Protein AF-A0A354I3L3-F1 (afdb_monomer)

Solvent-accessible surface area (backbone atoms only — not comparable to full-atom values): 30638 Å² total; per-residue (Å²): 134,61,99,83,63,46,73,70,53,54,35,49,51,41,40,74,76,56,29,43,48,47,70,43,82,91,77,72,40,79,49,75,43,53,74,56,66,12,47,90,41,51,60,70,45,79,53,71,78,73,52,75,68,50,50,46,32,54,49,50,28,40,54,34,39,33,48,87,42,40,50,78,68,52,46,52,56,52,48,52,53,52,51,32,30,49,70,59,78,49,51,59,86,79,41,46,68,61,51,50,52,49,30,56,49,8,43,50,44,40,35,46,52,49,54,53,48,50,51,45,50,53,51,44,64,58,24,40,36,63,48,98,84,73,45,79,72,43,62,30,76,59,26,46,51,51,42,13,65,72,68,76,46,51,60,67,59,56,68,69,46,53,63,69,55,49,52,52,53,44,52,56,48,48,56,52,50,44,61,51,50,64,68,35,73,65,45,48,50,52,38,52,43,26,35,52,63,16,38,96,44,93,86,49,54,72,68,48,36,35,24,44,68,54,38,52,50,44,28,51,53,25,44,47,48,30,40,54,58,31,50,65,35,40,45,101,84,70,46,78,50,88,61,89,58,69,43,62,74,31,47,81,72,58,40,68,71,37,82,41,62,71,37,51,42,90,75,46,98,65,57,48,72,38,81,54,48,54,53,39,75,48,72,59,97,85,43,81,45,75,26,46,47,50,59,46,76,54,99,92,42,77,45,76,60,85,71,90,73,95,66,92,83,90,85,88,90,79,87,69,50,64,66,54,50,51,55,52,53,51,52,45,51,53,51,33,53,53,51,42,53,52,49,50,34,36,66,29,64,83,37,83,95,62,74,89,75,52,70,74,55,50,77,74,47,53,72,70,56,50,50,55,53,52,48,42,42,60,55,23,68,46,38,71,33,67,63,59,52,53,49,54,48,44,58,45,54,25,55,73,32,74,39,72,44,98,87,74,48,78,43,38,46,60,75,40,33,35,41,56,67,93,82,55,75,83,65,72,72,42,68,42,50,30,31,32,84,88,32,88,89,30,37,91,43,75,42,41,43,65,51,40,37,73,75,42,46,68,58,51,50,49,51,51,52,46,34,52,49,49,36,50,50,52,51,51,61,62,15,45,61,52,96,40,20,47,64,84,34,80,55,50,54,52,46,53,52,50,52,52,54,51,51,54,52,51,51,54,53,50,53,54,51,48,53,53,50,49,54,49,49,51,51,52,49,51,50,50,52,50,50,51,53,49,50,52,52,50,52,51,50,52,56,64,72,78,99

Secondary structure (DSSP, 8-state):
--TT--HHHHHHHHHHTTEEEEEETTTTEEEEEESS-SGGG---B---PPPHHHHHHHHHHHHHTTGGGS-HHHHHHHHHHHHHHHTTSS-HHHHHHHHHHHHHHHHHHHHHHHHHHHHHHHHHHHHEEE-TTS-EEEE-HHHHHHHHHHHT--HHHHHTS-HHHHHHHHHHHHHHHHHHHTTSHHHHHHHHHHHHH----TTS-HHHHS-HHHHHHHHHHHHHHHHHHHHTTB-TTS-B-S--S-THHHHTTT---B-SS-B-GGGSTT---BPPP--EEEEETTEEEEESSSEEEETTEEEE--S--SS---------HHHHHHHHHHHHHHHHHHHHHHHHHHTPPP-TT-PPPPHHHHHTS-HHHHHHHHHHHHHTTTTT-HHHHHHHHHHHHHHT-EEE-TTS-EEEGGGGTEE--SS-GGG-S--EETT-TT-TTTTTS--HHHHHHHH-HHHHHHHHHHHHHHHHHHHHHHTS--SSS-TT-SS-HHHHHHHHHHHHHHHHHHHHHHHHHHHHHHHHHHHHHHHHHHHHHHHHHHHHH--

Foldseek 3Di:
DDPPQDPVNVCVVLVLVQWHWDADPVVLDIDIAHPFAAQVRFDWDFDFDQDPLLVVLVVLLCLLLLVVLDDPVLNSVVVSVLVCLLLVVDACVVCLVVSLVSSLNNLLSQLLVVLLVVLLVVLCVQFFDADPVRDTDATDPRNLVLLCVVVVHDSVVLVPDDRVVSVVSSNVVSVVVSVVVCPDPVVVVSSVCQAAQADPDPPRDPNSRHGVVVSSVSNSVSRNSSSVSSVQLQDVVSHGPDGPPARVVVVVSLDHIDPQDFDQLVNDPSSDTHDHGHWDWDQDPNDIDTGSAQWDDDPNDIGGHDDDDPDDDDDDDDDDLPVVVVVVVVVLVVLLVVLQVLLQLQQDDDLPPQDDDDPVRVVVDDPVVNVVSVCSCVSNVCHNPPLSVVLLCLSQDLQQDWDQDPVRDIDHVVQQQWAADPPDCSSSRRIDQACDCPGPRRVPGDRSNSVCSVVPVVRVCRRVCRSVVSSVVVQQVQQDDDPQHHHPDNDSVNVVVVVVVVVVVVVVVVVVVVVVVVVVVVVVVVVVVVVVVVVVVVVVVVVVVVD

Structure (mmCIF, N/CA/C/O backbone):
data_AF-A0A354I3L3-F1
#
_entry.id   AF-A0A354I3L3-F1
#
loop_
_atom_site.group_PDB
_atom_site.id
_atom_site.type_symbol
_atom_site.label_atom_id
_atom_site.label_alt_id
_atom_site.label_comp_id
_atom_site.label_asym_id
_atom_site.label_entity_id
_atom_site.label_seq_id
_atom_site.pdbx_PDB_ins_code
_atom_site.Cartn_x
_atom_site.Cartn_y
_atom_site.Cartn_z
_atom_site.occupancy
_atom_site.B_iso_or_equiv
_atom_site.auth_seq_id
_atom_site.auth_comp_id
_atom_site.auth_asym_id
_atom_site.auth_atom_id
_atom_site.pdbx_PDB_model_num
ATOM 1 N N . MET A 1 1 ? -28.249 16.591 -1.402 1.00 57.28 1 MET A N 1
ATOM 2 C CA . MET A 1 1 ? -28.692 15.757 -2.544 1.00 57.28 1 MET A CA 1
ATOM 3 C C . MET A 1 1 ? -29.725 16.555 -3.326 1.00 57.28 1 MET A C 1
ATOM 5 O O . MET A 1 1 ? -30.466 17.305 -2.703 1.00 57.28 1 MET A O 1
ATOM 9 N N . ASN A 1 2 ? -29.734 16.467 -4.652 1.00 52.22 2 ASN A N 1
ATOM 10 C CA . ASN A 1 2 ? -30.737 17.085 -5.530 1.00 52.22 2 ASN A CA 1
ATOM 11 C C . ASN A 1 2 ? -31.482 15.994 -6.327 1.00 52.22 2 ASN A C 1
ATOM 13 O O . ASN A 1 2 ? -31.189 14.810 -6.166 1.00 52.22 2 ASN A O 1
ATOM 17 N N . ALA A 1 3 ? -32.423 16.387 -7.190 1.00 54.03 3 ALA A N 1
ATOM 18 C CA . ALA A 1 3 ? -33.241 15.457 -7.979 1.00 54.03 3 ALA A CA 1
ATOM 19 C C . ALA A 1 3 ? -32.435 14.513 -8.900 1.00 54.03 3 ALA A C 1
ATOM 21 O O . ALA A 1 3 ? -32.946 13.466 -9.284 1.00 54.03 3 ALA A O 1
ATOM 22 N N . ASP A 1 4 ? -31.177 14.845 -9.208 1.00 56.56 4 ASP A N 1
ATOM 23 C CA . ASP A 1 4 ? -30.304 14.063 -10.093 1.00 56.56 4 ASP A CA 1
ATOM 24 C C . ASP A 1 4 ? -29.333 13.137 -9.340 1.00 56.56 4 ASP A C 1
ATOM 26 O O . ASP A 1 4 ? -28.497 12.476 -9.961 1.00 56.56 4 ASP A O 1
ATOM 30 N N . THR A 1 5 ? -29.390 13.100 -8.003 1.00 66.38 5 THR A N 1
ATOM 31 C CA . THR A 1 5 ? -28.438 12.314 -7.207 1.00 66.38 5 THR A CA 1
ATOM 32 C C . THR A 1 5 ? -28.689 10.818 -7.390 1.00 66.38 5 THR A C 1
ATOM 34 O O . THR A 1 5 ? -29.760 10.311 -7.061 1.00 66.38 5 THR A O 1
ATOM 37 N N . LYS A 1 6 ? -27.689 10.091 -7.895 1.00 82.75 6 LYS A N 1
ATOM 38 C CA . LYS A 1 6 ? -27.777 8.641 -8.102 1.00 82.75 6 LYS A CA 1
ATOM 39 C C . LYS A 1 6 ? -27.484 7.887 -6.808 1.00 82.75 6 LYS A C 1
ATOM 41 O O . LYS A 1 6 ? -26.756 8.364 -5.939 1.00 82.75 6 LYS A O 1
ATOM 46 N N . ILE A 1 7 ? -27.948 6.639 -6.731 1.00 87.62 7 ILE A N 1
ATOM 47 C CA . ILE A 1 7 ? -27.599 5.689 -5.656 1.00 87.62 7 ILE A CA 1
ATOM 48 C C . ILE A 1 7 ? -26.074 5.599 -5.468 1.00 87.62 7 ILE A C 1
ATOM 50 O O . ILE A 1 7 ? -25.578 5.631 -4.343 1.00 87.62 7 ILE A O 1
ATOM 54 N N . SER A 1 8 ? -25.319 5.552 -6.572 1.00 84.69 8 SER A N 1
ATOM 55 C CA . SER A 1 8 ? -23.850 5.525 -6.554 1.00 84.69 8 SER A CA 1
ATOM 56 C C . SER A 1 8 ? -23.232 6.763 -5.910 1.00 84.69 8 SER A C 1
ATOM 58 O O . SER A 1 8 ? -22.175 6.668 -5.285 1.00 84.69 8 SER A O 1
ATOM 60 N N . ASP A 1 9 ? -23.877 7.918 -6.060 1.00 80.94 9 ASP A N 1
ATOM 61 C CA . ASP A 1 9 ? -23.383 9.178 -5.518 1.00 80.94 9 ASP A CA 1
ATOM 62 C C . ASP A 1 9 ? -23.542 9.175 -3.996 1.00 80.94 9 ASP A C 1
ATOM 64 O O . ASP A 1 9 ? -22.589 9.490 -3.291 1.00 80.94 9 ASP A O 1
ATOM 68 N N . PHE A 1 10 ? -24.689 8.705 -3.487 1.00 85.06 10 PHE A N 1
ATOM 69 C CA . PHE A 1 10 ? -24.921 8.546 -2.047 1.00 85.06 10 PHE A CA 1
ATOM 70 C C . PHE A 1 10 ? -23.924 7.582 -1.395 1.00 85.06 10 PHE A C 1
ATOM 72 O O . PHE A 1 10 ? -23.289 7.930 -0.401 1.00 85.06 10 PHE A O 1
ATOM 79 N N . VAL A 1 11 ? -23.724 6.401 -1.994 1.00 90.06 11 VAL A N 1
ATOM 80 C CA . VAL A 1 11 ? -22.735 5.421 -1.515 1.00 90.06 11 VAL A CA 1
ATOM 81 C C . VAL A 1 11 ? -21.337 6.044 -1.462 1.00 90.06 11 VAL A C 1
ATOM 83 O O . VAL A 1 11 ? -20.635 5.906 -0.462 1.00 90.06 11 VAL A O 1
ATOM 86 N N . THR A 1 12 ? -20.951 6.784 -2.506 1.00 82.56 12 THR A N 1
ATOM 87 C CA . THR A 1 12 ? -19.651 7.466 -2.557 1.00 82.56 12 THR A CA 1
ATOM 88 C C . THR A 1 12 ? -19.533 8.543 -1.474 1.00 82.56 12 THR A C 1
ATOM 90 O O . THR A 1 12 ? -18.475 8.684 -0.865 1.00 82.56 12 THR A O 1
ATOM 93 N N . THR A 1 13 ? -20.602 9.296 -1.197 1.00 81.50 13 THR A N 1
ATOM 94 C CA . THR A 1 13 ? -20.624 10.290 -0.115 1.00 81.50 13 THR A CA 1
ATOM 95 C C . THR A 1 13 ? -20.416 9.637 1.249 1.00 81.50 13 THR A C 1
ATOM 97 O O . THR A 1 13 ? -19.553 10.095 1.996 1.00 81.50 13 THR A O 1
ATOM 100 N N . CYS A 1 14 ? -21.118 8.541 1.559 1.00 85.38 14 CYS A N 1
ATOM 101 C CA . CYS A 1 14 ? -20.904 7.792 2.802 1.00 85.38 14 CYS A CA 1
ATOM 102 C C . CYS A 1 14 ? -19.445 7.318 2.938 1.00 85.38 14 CYS A C 1
ATOM 104 O O . CYS A 1 14 ? -18.829 7.492 3.988 1.00 85.38 14 CYS A O 1
ATOM 106 N N . GLN A 1 15 ? -18.860 6.800 1.854 1.00 86.19 15 GLN A N 1
ATOM 107 C CA . GLN A 1 15 ? -17.456 6.374 1.826 1.00 86.19 15 GLN A CA 1
ATOM 108 C C . GLN A 1 15 ? -16.473 7.525 2.061 1.00 86.19 15 GLN A C 1
ATOM 110 O O . GLN A 1 15 ? -15.477 7.366 2.766 1.00 86.19 15 GLN A O 1
ATOM 115 N N . ASN A 1 16 ? -16.753 8.708 1.513 1.00 76.81 16 ASN A N 1
ATOM 116 C CA . ASN A 1 16 ? -15.892 9.877 1.681 1.00 76.81 16 ASN A CA 1
ATOM 117 C C . ASN A 1 16 ? -15.852 10.403 3.122 1.00 76.81 16 ASN A C 1
ATOM 119 O O . ASN A 1 16 ? -14.840 10.989 3.503 1.00 76.81 16 ASN A O 1
ATOM 123 N N . VAL A 1 17 ? -16.908 10.182 3.912 1.00 73.38 17 VAL A N 1
ATOM 124 C CA . VAL A 1 17 ? -16.967 10.574 5.332 1.00 73.38 17 VAL A CA 1
ATOM 125 C C . VAL A 1 17 ? -16.495 9.467 6.286 1.00 73.38 17 VAL A C 1
ATOM 127 O O . VAL A 1 17 ? -16.643 9.598 7.497 1.00 73.38 17 VAL A O 1
ATOM 130 N N . GLY A 1 18 ? -15.895 8.391 5.760 1.00 78.50 18 GLY A N 1
ATOM 131 C CA . GLY A 1 18 ? -15.277 7.325 6.558 1.00 78.50 18 GLY A CA 1
ATOM 132 C C . GLY A 1 18 ? -16.201 6.160 6.926 1.00 78.50 18 GLY A C 1
ATOM 133 O O . GLY A 1 18 ? -15.831 5.340 7.765 1.00 78.50 18 GLY A O 1
ATOM 134 N N . LEU A 1 19 ? -17.382 6.065 6.306 1.00 89.50 19 LEU A N 1
ATOM 135 C CA . LEU A 1 19 ? -18.272 4.912 6.451 1.00 89.50 19 LEU A CA 1
ATOM 136 C C . LEU A 1 19 ? -17.979 3.864 5.375 1.00 89.50 19 LEU A C 1
ATOM 138 O O . LEU A 1 19 ? -17.629 4.180 4.242 1.00 89.50 19 LEU A O 1
ATOM 142 N N . THR A 1 20 ? -18.205 2.599 5.689 1.00 94.00 20 THR A N 1
ATOM 143 C CA . THR A 1 20 ? -18.327 1.548 4.683 1.00 94.00 20 THR A CA 1
ATOM 144 C C . THR A 1 20 ? -19.763 1.556 4.183 1.00 94.00 20 THR A C 1
ATOM 146 O O . THR A 1 20 ? -20.689 1.369 4.966 1.00 94.00 20 THR A O 1
ATOM 149 N N . ALA A 1 21 ? -19.967 1.791 2.888 1.00 95.06 21 ALA A N 1
ATOM 150 C CA . ALA A 1 21 ? -21.297 1.808 2.289 1.00 95.06 21 ALA A CA 1
ATOM 151 C C . ALA A 1 21 ? -21.339 1.020 0.980 1.00 95.06 21 ALA A C 1
ATOM 153 O O . ALA A 1 21 ? -20.399 1.075 0.182 1.00 95.06 21 ALA A O 1
ATOM 154 N N . SER A 1 22 ? -22.447 0.321 0.745 1.00 96.12 22 SER A N 1
ATOM 155 C CA . SER A 1 22 ? -22.754 -0.369 -0.510 1.00 96.12 22 SER A CA 1
ATOM 156 C C . SER A 1 22 ? -24.265 -0.415 -0.756 1.00 96.12 22 SER A C 1
ATOM 158 O O . SER A 1 22 ? -25.054 -0.174 0.159 1.00 96.12 22 SER A O 1
ATOM 160 N N . PHE A 1 23 ? -24.666 -0.701 -1.996 1.00 95.56 23 PHE A N 1
ATOM 161 C CA . PHE A 1 23 ? -26.064 -0.910 -2.370 1.00 95.56 23 PHE A CA 1
ATOM 162 C C . PHE A 1 23 ? -26.213 -2.249 -3.095 1.00 95.56 23 PHE A C 1
ATOM 164 O O . PHE A 1 23 ? -25.575 -2.469 -4.126 1.00 95.56 23 PHE A O 1
ATOM 171 N N . ASP A 1 24 ? -27.059 -3.130 -2.566 1.00 94.94 24 ASP A N 1
ATOM 172 C CA . ASP A 1 24 ? -27.424 -4.395 -3.200 1.00 94.94 24 ASP A CA 1
ATOM 173 C C . ASP A 1 24 ? -28.635 -4.170 -4.110 1.00 94.94 24 ASP A C 1
ATOM 175 O O . ASP A 1 24 ? -29.748 -3.927 -3.644 1.00 94.94 24 ASP A O 1
ATOM 179 N N . ALA A 1 25 ? -28.423 -4.260 -5.423 1.00 92.50 25 ALA A N 1
ATOM 180 C CA . ALA A 1 25 ? -29.477 -4.067 -6.415 1.00 92.50 25 ALA A CA 1
ATOM 181 C C . ALA A 1 25 ? -30.500 -5.218 -6.468 1.00 92.50 25 ALA A C 1
ATOM 183 O O . ALA A 1 25 ? -31.615 -5.010 -6.940 1.00 92.50 25 ALA A O 1
ATOM 184 N N . SER A 1 26 ? -30.155 -6.416 -5.992 1.00 94.56 26 SER A N 1
ATOM 185 C CA . SER A 1 26 ? -31.088 -7.550 -5.935 1.00 94.56 26 SER A CA 1
ATOM 186 C C . SER A 1 26 ? -32.044 -7.406 -4.755 1.00 94.56 26 SER A C 1
ATOM 188 O O . SER A 1 26 ? -33.233 -7.676 -4.889 1.00 94.56 26 SER A O 1
ATOM 190 N N . GLN A 1 27 ? -31.523 -6.950 -3.613 1.00 90.12 27 GLN A N 1
ATOM 191 C CA . GLN A 1 27 ? -32.299 -6.733 -2.388 1.00 90.12 27 GLN A CA 1
ATOM 192 C C . GLN A 1 27 ? -32.872 -5.312 -2.276 1.00 90.12 27 GLN A C 1
ATOM 194 O O . GLN A 1 27 ? -33.688 -5.061 -1.396 1.00 90.12 27 GLN A O 1
ATOM 199 N N . GLN A 1 28 ? -32.456 -4.386 -3.151 1.00 90.88 28 GLN A N 1
ATOM 200 C CA . GLN A 1 28 ? -32.804 -2.958 -3.112 1.00 90.88 28 GLN A CA 1
ATOM 201 C C . GLN A 1 28 ? -32.469 -2.311 -1.756 1.00 90.88 28 GLN A C 1
ATOM 203 O O . GLN A 1 28 ? -33.258 -1.544 -1.205 1.00 90.88 28 GLN A O 1
ATOM 208 N N . ARG A 1 29 ? -31.294 -2.638 -1.195 1.00 91.81 29 ARG A N 1
ATOM 209 C CA . ARG A 1 29 ? -30.892 -2.226 0.160 1.00 91.81 29 ARG A CA 1
ATOM 210 C C . ARG A 1 29 ? -29.530 -1.559 0.213 1.00 91.81 29 ARG A C 1
ATOM 212 O O . ARG A 1 29 ? -28.575 -2.017 -0.411 1.00 91.81 29 ARG A O 1
ATOM 219 N N . PHE A 1 30 ? -29.440 -0.514 1.033 1.00 94.12 30 PHE A N 1
ATOM 220 C CA . PHE A 1 30 ? -28.169 0.057 1.463 1.00 94.12 30 PHE A CA 1
ATOM 221 C C . PHE A 1 30 ? -27.620 -0.715 2.664 1.00 94.12 30 PHE A C 1
ATOM 223 O O . PHE A 1 30 ? -28.345 -0.971 3.623 1.00 94.12 30 PHE A O 1
ATOM 230 N N . PHE A 1 31 ? -26.325 -1.016 2.635 1.00 95.06 31 PHE A N 1
ATOM 231 C CA . PHE A 1 31 ? -25.575 -1.520 3.783 1.00 95.06 31 PHE A CA 1
ATOM 232 C C . PHE A 1 31 ? -24.547 -0.469 4.164 1.00 95.06 31 PHE A C 1
ATOM 234 O O . PHE A 1 31 ? -23.660 -0.173 3.362 1.00 95.06 31 PHE A O 1
ATOM 241 N N . ILE A 1 32 ? -24.705 0.119 5.350 1.00 94.75 32 ILE A N 1
ATOM 242 C CA . ILE A 1 32 ? -23.881 1.224 5.840 1.00 94.75 32 ILE A CA 1
ATOM 243 C C . ILE A 1 32 ? -23.385 0.868 7.237 1.00 94.75 32 ILE A C 1
ATOM 245 O O . ILE A 1 32 ? -24.185 0.556 8.117 1.00 94.75 32 ILE A O 1
ATOM 249 N N . SER A 1 33 ? -22.077 0.928 7.443 1.00 93.69 33 SER A N 1
ATOM 250 C CA . SER A 1 33 ? -21.443 0.710 8.739 1.00 93.69 33 SER A CA 1
ATOM 251 C C . SER A 1 33 ? -20.277 1.671 8.926 1.00 93.69 33 SER A C 1
ATOM 253 O O . SER A 1 33 ? -19.717 2.191 7.962 1.00 93.69 33 SER A O 1
ATOM 255 N N . SER A 1 34 ? -19.857 1.881 10.165 1.00 90.25 34 SER A N 1
ATOM 256 C CA . SER A 1 34 ? -18.565 2.514 10.424 1.00 90.25 34 SER A CA 1
ATOM 257 C C . SER A 1 34 ? -17.425 1.592 9.997 1.00 90.25 34 SER A C 1
ATOM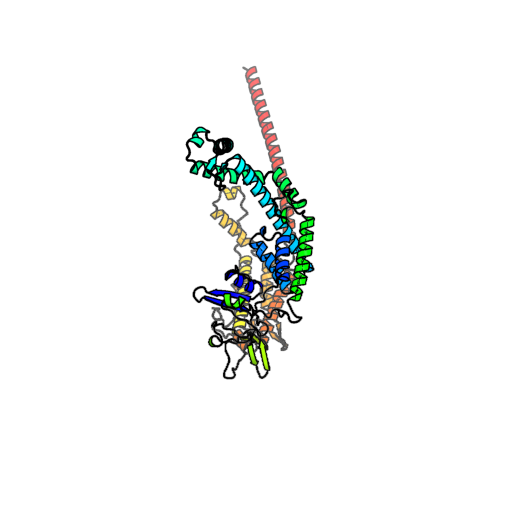 259 O O . SER A 1 34 ? -17.571 0.368 9.993 1.00 90.25 34 SER A O 1
ATOM 261 N N . ALA A 1 35 ? -16.287 2.175 9.614 1.00 86.81 35 ALA A N 1
ATOM 262 C CA . ALA A 1 35 ? -15.094 1.401 9.266 1.00 86.81 35 ALA A CA 1
ATOM 263 C C . ALA A 1 35 ? -14.470 0.701 10.488 1.00 86.81 35 ALA A C 1
ATOM 265 O O . ALA A 1 35 ? -13.832 -0.338 10.348 1.00 86.81 35 ALA A O 1
ATOM 266 N N . ASN A 1 36 ? -14.673 1.271 11.679 1.00 86.75 36 ASN A N 1
ATOM 267 C CA . ASN A 1 36 ? -14.175 0.760 12.951 1.00 86.75 36 ASN A CA 1
ATOM 268 C C . ASN A 1 36 ? -15.339 0.364 13.869 1.00 86.75 36 ASN A C 1
ATOM 270 O O . ASN A 1 36 ? -16.452 0.870 13.727 1.00 86.75 36 ASN A O 1
ATOM 274 N N . SER A 1 37 ? -15.055 -0.512 14.832 1.00 88.12 37 SER A N 1
ATOM 275 C CA . SER A 1 37 ? -16.006 -0.966 15.856 1.00 88.12 37 SER A CA 1
ATOM 276 C C . SER A 1 37 ? -15.863 -0.183 17.165 1.00 88.12 37 SER A C 1
ATOM 278 O O . SER A 1 37 ? -14.879 0.536 17.369 1.00 88.12 37 SER A O 1
ATOM 280 N N . GLY A 1 38 ? -16.851 -0.329 18.047 1.00 87.12 38 GLY A N 1
ATOM 281 C CA . GLY A 1 38 ? -16.868 0.264 19.381 1.00 87.12 38 GLY A CA 1
ATOM 282 C C . GLY A 1 38 ? -17.926 1.349 19.542 1.00 87.12 38 GLY A C 1
ATOM 283 O O . GLY A 1 38 ? -18.382 1.959 18.573 1.00 87.12 38 GLY A O 1
ATOM 284 N N . LYS A 1 39 ? -18.286 1.641 20.790 1.00 88.38 39 LYS A N 1
ATOM 285 C CA . LYS A 1 39 ? -19.346 2.584 21.173 1.00 88.38 39 LYS A CA 1
ATOM 286 C C . LYS A 1 39 ? -19.132 3.988 20.603 1.00 88.38 39 LYS A C 1
ATOM 288 O O . LYS A 1 39 ? -20.081 4.662 20.212 1.00 88.38 39 LYS A O 1
ATOM 293 N N . GLY A 1 40 ? -17.876 4.427 20.518 1.00 85.62 40 GLY A N 1
ATOM 294 C CA . GLY A 1 40 ? -17.503 5.725 19.946 1.00 85.62 40 GLY A CA 1
ATOM 295 C C . GLY A 1 40 ? -17.630 5.821 18.421 1.00 85.62 40 GLY A C 1
ATOM 296 O O . GLY A 1 40 ? -17.470 6.909 17.880 1.00 85.62 40 GLY A O 1
ATOM 297 N N . GLN A 1 41 ? -17.903 4.710 17.730 1.00 88.06 41 GLN A N 1
ATOM 298 C CA . GLN A 1 41 ? -17.982 4.646 16.268 1.00 88.06 41 GLN A CA 1
ATOM 299 C C . GLN A 1 41 ? -19.424 4.679 15.747 1.00 88.06 41 GLN A C 1
ATOM 301 O O . GLN A 1 41 ? -19.654 4.382 14.580 1.00 88.06 41 GLN A O 1
ATOM 306 N N . GLY A 1 42 ? -20.414 5.031 16.572 1.00 87.00 42 GLY A N 1
ATOM 307 C CA . GLY A 1 42 ? -21.773 5.276 16.087 1.00 87.00 42 GLY A CA 1
ATOM 308 C C . GLY A 1 42 ? -21.805 6.406 15.050 1.00 87.00 42 GLY A C 1
ATOM 309 O O . GLY A 1 42 ? -21.085 7.397 15.174 1.00 87.00 42 GLY A O 1
ATOM 310 N N . PHE A 1 43 ? -22.648 6.274 14.027 1.00 87.81 43 PHE A N 1
ATOM 311 C CA . PHE A 1 43 ? -22.812 7.291 12.988 1.00 87.81 43 PHE A CA 1
ATOM 312 C C . PHE A 1 43 ? -24.245 7.814 12.942 1.00 87.81 43 PHE A C 1
ATOM 314 O O . PHE A 1 43 ? -25.188 7.171 13.403 1.00 87.81 43 PHE A O 1
ATOM 321 N N . LYS A 1 44 ? -24.399 9.009 12.369 1.00 85.31 44 LYS A N 1
ATOM 322 C CA . LYS A 1 44 ? -25.696 9.647 12.152 1.00 85.31 44 LYS A CA 1
ATOM 323 C C . LYS A 1 44 ? -25.897 9.920 10.669 1.00 85.31 44 LYS A C 1
ATOM 325 O O . LYS A 1 44 ? -24.967 10.328 9.979 1.00 85.31 44 LYS A O 1
ATOM 330 N N . ILE A 1 45 ? -27.124 9.738 10.199 1.00 84.81 45 ILE A N 1
ATOM 331 C CA . ILE A 1 45 ? -27.570 10.121 8.860 1.00 84.81 45 ILE A CA 1
ATOM 332 C C . ILE A 1 45 ? -28.793 11.006 9.040 1.00 84.81 45 ILE A C 1
ATOM 334 O O . ILE A 1 45 ? -29.789 10.615 9.643 1.00 84.81 45 ILE A O 1
ATOM 338 N N . SER A 1 46 ? -28.716 12.220 8.518 1.00 77.06 46 SER A N 1
ATOM 339 C CA . SER A 1 46 ? -29.833 13.159 8.512 1.00 77.06 46 SER A CA 1
ATOM 340 C C . SER A 1 46 ? -29.847 13.902 7.186 1.00 77.06 46 SER A C 1
ATOM 342 O O . SER A 1 46 ? -28.793 14.078 6.572 1.00 77.06 46 SER A O 1
ATOM 344 N N . ALA A 1 47 ? -31.029 14.313 6.732 1.00 72.25 47 ALA A N 1
ATOM 345 C CA . ALA A 1 47 ? -31.145 15.205 5.589 1.00 72.25 47 ALA A CA 1
ATOM 346 C C . ALA A 1 47 ? -31.470 16.624 6.059 1.00 72.25 47 ALA A C 1
ATOM 348 O O . ALA A 1 47 ? -32.402 16.849 6.828 1.00 72.25 47 ALA A O 1
ATOM 349 N N . GLY A 1 48 ? -30.687 17.578 5.557 1.00 64.44 48 GLY A N 1
ATOM 350 C CA . GLY A 1 48 ? -30.983 19.002 5.594 1.00 64.44 48 GLY A CA 1
ATOM 351 C C . GLY A 1 48 ? -31.267 19.511 4.180 1.00 64.44 48 GLY A C 1
ATOM 352 O O . GLY A 1 48 ? -30.527 19.169 3.255 1.00 64.44 48 GLY A O 1
ATOM 353 N N . ALA A 1 49 ? -32.305 20.325 3.987 1.00 61.03 49 ALA A N 1
ATOM 354 C CA . ALA A 1 49 ? -32.422 21.131 2.776 1.00 61.03 49 ALA A CA 1
ATOM 355 C C . ALA A 1 49 ? -31.479 22.336 2.905 1.00 61.03 49 ALA A C 1
ATOM 357 O O . ALA A 1 49 ? -31.525 23.032 3.917 1.00 61.03 49 ALA A O 1
ATOM 358 N N . LEU A 1 50 ? -30.631 22.577 1.897 1.00 69.19 50 LEU A N 1
ATOM 359 C CA . LEU A 1 50 ? -29.903 23.842 1.817 1.00 69.19 50 LEU A CA 1
ATOM 360 C C . LEU A 1 50 ? -30.905 24.955 1.494 1.00 69.19 50 LEU A C 1
ATOM 362 O O . LEU A 1 50 ? -31.682 24.825 0.544 1.00 69.19 50 LEU A O 1
ATOM 366 N N . ASP A 1 51 ? -30.879 26.051 2.243 1.00 72.31 51 ASP A N 1
ATOM 367 C CA . ASP A 1 51 ? -31.681 27.226 1.909 1.00 72.31 51 ASP A CA 1
ATOM 368 C C . ASP A 1 51 ? -31.187 27.896 0.608 1.00 72.31 51 ASP A C 1
ATOM 370 O O . ASP A 1 51 ? -30.170 27.515 0.018 1.00 72.31 51 ASP A O 1
ATOM 374 N N . THR A 1 52 ? -31.922 28.892 0.113 1.00 77.19 52 THR A N 1
ATOM 375 C CA . THR A 1 52 ? -31.577 29.590 -1.136 1.00 77.19 52 THR A CA 1
ATOM 376 C C . THR A 1 52 ? -30.198 30.259 -1.078 1.00 77.19 52 THR A C 1
ATOM 378 O O . THR A 1 52 ? -29.475 30.259 -2.073 1.00 77.19 52 THR A O 1
ATOM 381 N N . THR A 1 53 ? -29.800 30.794 0.080 1.00 82.81 53 THR A N 1
ATOM 382 C CA . THR A 1 53 ? -28.500 31.454 0.285 1.00 82.81 53 THR A CA 1
ATOM 383 C C . THR A 1 53 ? -27.365 30.438 0.212 1.00 82.81 53 THR A C 1
ATOM 385 O O . THR A 1 53 ? -26.352 30.661 -0.449 1.00 82.81 53 THR A O 1
ATOM 388 N N . GLN A 1 54 ? -27.553 29.289 0.852 1.00 81.62 54 GLN A N 1
ATOM 389 C CA . GLN A 1 54 ? -26.617 28.176 0.853 1.00 81.62 54 GLN A CA 1
ATOM 390 C C . GLN A 1 54 ? -26.464 27.584 -0.547 1.00 81.62 54 GLN A C 1
ATOM 392 O O . GLN A 1 54 ? -25.341 27.392 -1.005 1.00 81.62 54 GLN A O 1
ATOM 397 N N . GLN A 1 55 ? -27.569 27.364 -1.264 1.00 81.75 55 GLN A N 1
ATOM 398 C CA . GLN A 1 55 ? -27.549 26.906 -2.657 1.00 81.75 55 GLN A CA 1
ATOM 399 C C . GLN A 1 55 ? -26.832 27.897 -3.585 1.00 81.75 55 GLN A C 1
ATOM 401 O O . GLN A 1 55 ? -26.067 27.479 -4.462 1.00 81.75 55 GLN A O 1
ATOM 406 N N . GLN A 1 56 ? -27.027 29.201 -3.371 1.00 86.81 56 GLN A N 1
ATOM 407 C CA . GLN A 1 56 ? -26.303 30.228 -4.114 1.00 86.81 56 GLN A CA 1
ATOM 408 C C . GLN A 1 56 ? -24.801 30.173 -3.815 1.00 86.81 56 GLN A C 1
ATOM 410 O O . GLN A 1 56 ? -24.004 30.169 -4.747 1.00 86.81 56 GLN A O 1
ATOM 415 N N . ALA A 1 57 ? -24.406 30.012 -2.548 1.00 91.06 57 ALA A N 1
ATOM 416 C CA . ALA A 1 57 ? -23.000 29.873 -2.171 1.00 91.06 57 ALA A CA 1
ATOM 417 C C . ALA A 1 57 ? -22.330 28.640 -2.813 1.00 91.06 57 ALA A C 1
ATOM 419 O O . ALA A 1 57 ? -21.173 28.719 -3.228 1.00 91.06 57 ALA A O 1
ATOM 420 N N . VAL A 1 58 ? -23.052 27.517 -2.960 1.00 89.25 58 VAL A N 1
ATOM 421 C CA . VAL A 1 58 ? -22.565 26.350 -3.725 1.00 89.25 58 VAL A CA 1
ATOM 422 C C . VAL A 1 58 ? -22.340 26.709 -5.192 1.00 89.25 58 VAL A C 1
ATOM 424 O O . VAL A 1 58 ? -21.302 26.371 -5.764 1.00 89.25 58 VAL A O 1
ATOM 427 N N . THR A 1 59 ? -23.328 27.360 -5.806 1.00 89.94 59 THR A N 1
ATOM 428 C CA . THR A 1 59 ? -23.307 27.729 -7.226 1.00 89.94 59 THR A CA 1
ATOM 429 C C . THR A 1 59 ? -22.160 28.690 -7.527 1.00 89.94 59 THR A C 1
ATOM 431 O O . THR A 1 59 ? -21.360 28.426 -8.424 1.00 89.94 59 THR A O 1
ATOM 434 N N . ASP A 1 60 ? -22.026 29.756 -6.739 1.00 95.06 60 ASP A N 1
ATOM 435 C CA . ASP A 1 60 ? -20.980 30.768 -6.901 1.00 95.06 60 ASP A CA 1
ATOM 436 C C . ASP A 1 60 ? -19.590 30.150 -6.790 1.00 95.06 60 ASP A C 1
ATOM 438 O O . ASP A 1 60 ? -18.710 30.427 -7.605 1.00 95.06 60 ASP A O 1
ATOM 442 N N . TRP A 1 61 ? -19.402 29.253 -5.824 1.00 94.81 61 TRP A N 1
ATOM 443 C CA . TRP A 1 61 ? -18.135 28.564 -5.643 1.00 94.81 61 TRP A CA 1
ATOM 444 C C . TRP A 1 61 ? -17.796 27.625 -6.803 1.00 94.81 61 TRP A C 1
ATOM 446 O O . TRP A 1 61 ? -16.671 27.658 -7.308 1.00 94.81 61 TRP A O 1
ATOM 456 N N . LYS A 1 62 ? -18.762 26.823 -7.276 1.00 94.12 62 LYS A N 1
ATOM 457 C CA . LYS A 1 62 ? -18.566 25.941 -8.440 1.00 94.12 62 LYS A CA 1
ATOM 458 C C . LYS A 1 62 ? -18.222 26.734 -9.699 1.00 94.12 62 LYS A C 1
ATOM 460 O O . LYS A 1 62 ? -17.332 26.330 -10.447 1.00 94.12 62 LYS A O 1
ATOM 465 N N . ASN A 1 63 ? -18.879 27.870 -9.904 1.00 95.06 63 ASN A N 1
ATOM 466 C CA . ASN A 1 63 ? -18.574 28.769 -11.011 1.00 95.06 63 ASN A CA 1
ATOM 467 C C . ASN A 1 63 ? -17.165 29.362 -10.869 1.00 95.06 63 ASN A C 1
ATOM 469 O O . ASN A 1 63 ? -16.398 29.359 -11.830 1.00 95.06 63 ASN A O 1
ATOM 473 N N . ALA A 1 64 ? -16.796 29.815 -9.668 1.00 97.19 64 ALA A N 1
ATOM 474 C CA . ALA A 1 64 ? -15.508 30.451 -9.405 1.00 97.19 64 ALA A CA 1
ATOM 475 C C . ALA A 1 64 ? -14.310 29.495 -9.531 1.00 97.19 64 ALA A C 1
ATOM 477 O O . ALA A 1 64 ? -13.241 29.919 -9.963 1.00 97.19 64 ALA A O 1
ATOM 478 N N . ILE A 1 65 ? -14.478 28.209 -9.199 1.00 97.19 65 ILE A N 1
ATOM 479 C CA . ILE A 1 65 ? -13.435 27.188 -9.393 1.00 97.19 65 ILE A CA 1
ATOM 480 C C . ILE A 1 65 ? -13.425 26.596 -10.810 1.00 97.19 65 ILE A C 1
ATOM 482 O O . ILE A 1 65 ? -12.621 25.714 -11.087 1.00 97.19 65 ILE A O 1
ATOM 486 N N . GLY A 1 66 ? -14.333 27.014 -11.699 1.00 96.81 66 GLY A N 1
ATOM 487 C CA . GLY A 1 66 ? -14.446 26.434 -13.038 1.00 96.81 66 GLY A CA 1
ATOM 488 C C . GLY A 1 66 ? -14.814 24.949 -13.005 1.00 96.81 66 GLY A C 1
ATOM 489 O O . GLY A 1 66 ? -14.258 24.158 -13.768 1.00 96.81 66 GLY A O 1
ATOM 490 N N . TYR A 1 67 ? -15.725 24.557 -12.106 1.00 94.38 67 TYR A N 1
ATOM 491 C CA . TYR A 1 67 ? -16.013 23.156 -11.782 1.00 94.38 67 TYR A CA 1
ATOM 492 C C . TYR A 1 67 ? -16.307 22.295 -13.014 1.00 94.38 67 TYR A C 1
ATOM 494 O O . TYR A 1 67 ? -15.845 21.158 -13.094 1.00 94.38 67 TYR A O 1
ATOM 502 N N . ASP A 1 68 ? -17.023 22.827 -14.004 1.00 92.50 68 ASP A N 1
ATOM 503 C CA . ASP A 1 68 ? -17.390 22.085 -15.213 1.00 92.50 68 ASP A CA 1
ATOM 504 C C . ASP A 1 68 ? -16.190 21.673 -16.070 1.00 92.50 68 ASP A C 1
ATOM 506 O O . ASP A 1 68 ? -16.251 20.624 -16.716 1.00 92.50 68 ASP A O 1
ATOM 510 N N . TYR A 1 69 ? -15.084 22.420 -15.995 1.00 95.19 69 TYR A N 1
ATOM 511 C CA . TYR A 1 69 ? -13.839 22.157 -16.721 1.00 95.19 69 TYR A CA 1
ATOM 512 C C . TYR A 1 69 ? -12.898 21.183 -15.997 1.00 95.19 69 TYR A C 1
ATOM 514 O O . TYR A 1 69 ? -11.855 20.813 -16.535 1.00 95.19 69 TYR A O 1
ATOM 522 N N . LEU A 1 70 ? -13.243 20.748 -14.782 1.00 93.38 70 LEU A N 1
ATOM 523 C CA . LEU A 1 70 ? -12.463 19.761 -14.040 1.00 93.38 70 LEU A CA 1
ATOM 524 C C . LEU A 1 70 ? -12.712 18.334 -14.542 1.00 93.38 70 LEU A C 1
ATOM 526 O O . LEU A 1 70 ? -13.833 17.953 -14.900 1.00 93.38 70 LEU A O 1
ATOM 530 N N . SER A 1 71 ? -11.668 17.506 -14.470 1.00 90.38 71 SER A N 1
ATOM 531 C CA . SER A 1 71 ? -11.783 16.066 -14.706 1.00 90.38 71 SER A CA 1
ATOM 532 C C . SER A 1 71 ? -12.690 15.401 -13.662 1.00 90.38 71 SER A C 1
ATOM 534 O O . SER A 1 71 ? -12.871 15.913 -12.556 1.00 90.38 71 SER A O 1
ATOM 536 N N . SER A 1 72 ? -13.226 14.212 -13.957 1.00 81.31 72 SER A N 1
ATOM 537 C CA . SER A 1 72 ? -14.022 13.449 -12.982 1.00 81.31 72 SER A CA 1
ATOM 538 C C . SER A 1 72 ? -13.257 13.161 -11.683 1.00 81.31 72 SER A C 1
ATOM 540 O O . SER A 1 72 ? -13.859 13.129 -10.611 1.00 81.31 72 SER A O 1
ATOM 542 N N . THR A 1 73 ? -11.937 12.971 -11.762 1.00 86.25 73 THR A N 1
ATOM 543 C CA . THR A 1 73 ? -11.071 12.758 -10.594 1.00 86.25 73 THR A CA 1
ATOM 544 C C . THR A 1 73 ? -10.913 14.038 -9.780 1.00 86.25 73 THR A C 1
ATOM 546 O O . THR A 1 73 ? -11.089 14.011 -8.562 1.00 86.25 73 THR A O 1
ATOM 549 N N . ASP A 1 74 ? -10.648 15.170 -10.435 1.00 92.19 74 ASP A N 1
ATOM 550 C CA . ASP A 1 74 ? -10.498 16.453 -9.744 1.00 92.19 74 ASP A CA 1
ATOM 551 C C . ASP A 1 74 ? -11.831 16.911 -9.128 1.00 92.19 74 ASP A C 1
ATOM 553 O O . ASP A 1 74 ? -11.843 17.360 -7.986 1.00 92.19 74 ASP A O 1
ATOM 557 N N . LYS A 1 75 ? -12.970 16.700 -9.809 1.00 87.00 75 LYS A N 1
ATOM 558 C CA . LYS A 1 75 ? -14.317 16.962 -9.263 1.00 87.00 75 LYS A CA 1
ATOM 559 C C . LYS A 1 75 ? -14.551 16.237 -7.937 1.00 87.00 75 LYS A C 1
ATOM 561 O O . LYS A 1 75 ? -15.071 16.837 -6.999 1.00 87.00 75 LYS A O 1
ATOM 566 N N . LYS A 1 76 ? -14.129 14.971 -7.823 1.00 82.00 76 LYS A N 1
ATOM 567 C CA . LYS A 1 76 ? -14.218 14.207 -6.565 1.00 82.00 76 LYS A CA 1
ATOM 568 C C . LYS A 1 76 ? -13.362 14.826 -5.461 1.00 82.00 76 LYS A C 1
ATOM 570 O O . LYS A 1 76 ? -13.823 14.940 -4.331 1.00 82.00 76 LYS A O 1
ATOM 575 N N . ALA A 1 77 ? -12.131 15.225 -5.772 1.00 88.50 77 ALA A N 1
ATOM 576 C CA . ALA A 1 77 ? -11.236 15.825 -4.786 1.00 88.50 77 ALA A CA 1
ATOM 577 C C . ALA A 1 77 ? -11.728 17.205 -4.317 1.00 88.50 77 ALA A C 1
ATOM 579 O O . ALA A 1 77 ? -11.705 17.504 -3.126 1.00 88.50 77 ALA A O 1
ATOM 580 N N . VAL A 1 78 ? -12.247 18.008 -5.243 1.00 91.25 78 VAL A N 1
ATOM 581 C CA . VAL A 1 78 ? -12.874 19.304 -4.970 1.00 91.25 78 VAL A CA 1
ATOM 582 C C . VAL A 1 78 ? -14.134 19.140 -4.112 1.00 91.25 78 VAL A C 1
ATOM 584 O O . VAL A 1 78 ? -14.293 19.869 -3.135 1.00 91.25 78 VAL A O 1
ATOM 587 N N . ASN A 1 79 ? -14.971 18.130 -4.381 1.00 85.38 79 ASN A N 1
ATOM 588 C CA . ASN A 1 79 ? -16.119 17.809 -3.525 1.00 85.38 79 ASN A CA 1
ATOM 589 C C . ASN A 1 79 ? -15.692 17.421 -2.099 1.00 85.38 79 ASN A C 1
ATOM 591 O O . ASN A 1 79 ? -16.309 17.876 -1.150 1.00 85.38 79 ASN A O 1
ATOM 595 N N . LYS A 1 80 ? -14.594 16.676 -1.907 1.00 84.69 80 LYS A N 1
ATOM 596 C CA . LYS A 1 80 ? -14.096 16.375 -0.548 1.00 84.69 80 LYS A CA 1
ATOM 597 C C . LYS A 1 80 ? -13.717 17.630 0.239 1.00 84.69 80 LYS A C 1
ATOM 599 O O . LYS A 1 80 ? -13.943 17.691 1.447 1.00 84.69 80 LYS A O 1
ATOM 604 N N . ILE A 1 81 ? -13.134 18.630 -0.428 1.00 90.19 81 ILE A N 1
ATOM 605 C CA . ILE A 1 81 ? -12.830 19.923 0.203 1.00 90.19 81 ILE A CA 1
ATOM 606 C C . ILE A 1 81 ? -14.133 20.634 0.580 1.00 90.19 81 ILE A C 1
ATOM 608 O O . ILE A 1 81 ? -14.256 21.123 1.700 1.00 90.19 81 ILE A O 1
ATOM 612 N N . PHE A 1 82 ? -15.105 20.650 -0.332 1.00 86.62 82 PHE A N 1
ATOM 613 C CA . PHE A 1 82 ? -16.432 21.217 -0.107 1.00 86.62 82 PHE A CA 1
ATOM 614 C C . PHE A 1 82 ? -17.138 20.576 1.097 1.00 86.62 82 PHE A C 1
ATOM 616 O O . PHE A 1 82 ? -17.604 21.300 1.977 1.00 86.62 82 PHE A O 1
ATOM 623 N N . ASP A 1 83 ? -17.133 19.244 1.174 1.00 80.88 83 ASP A N 1
ATOM 624 C CA . ASP A 1 83 ? -17.722 18.464 2.265 1.00 80.88 83 ASP A CA 1
ATOM 625 C C . ASP A 1 83 ? -17.012 18.759 3.599 1.00 80.88 83 ASP A C 1
ATOM 627 O O . ASP A 1 83 ? -17.656 18.949 4.627 1.00 80.88 83 ASP A O 1
ATOM 631 N N . SER A 1 84 ? -15.678 18.868 3.587 1.00 81.94 84 SER A N 1
ATOM 632 C CA . SER A 1 84 ? -14.886 19.168 4.791 1.00 81.94 84 SER A CA 1
ATOM 633 C C . SER A 1 84 ? -15.135 20.585 5.320 1.00 81.94 84 SER A C 1
ATOM 635 O O . SER A 1 84 ? -15.205 20.799 6.530 1.00 81.94 84 SER A O 1
ATOM 637 N N . LEU A 1 85 ? -15.273 21.564 4.420 1.00 84.06 85 LEU A N 1
ATOM 638 C CA . LEU A 1 85 ? -15.648 22.935 4.779 1.00 84.06 85 LEU A CA 1
ATOM 639 C C . LEU A 1 85 ? -17.089 22.983 5.304 1.00 84.06 85 LEU A C 1
ATOM 641 O O . LEU A 1 85 ? -17.350 23.641 6.305 1.00 84.06 85 LEU A O 1
ATOM 645 N N . GLN A 1 86 ? -18.008 22.238 4.681 1.00 79.75 86 GLN A N 1
ATOM 646 C CA . GLN A 1 86 ? -19.398 22.143 5.131 1.00 79.75 86 GLN A CA 1
ATOM 647 C C . GLN A 1 86 ? -19.513 21.537 6.533 1.00 79.75 86 GLN A C 1
ATOM 649 O O . GLN A 1 86 ? -20.271 22.024 7.368 1.00 79.75 86 GLN A O 1
ATOM 654 N N . ALA A 1 87 ? -18.746 20.480 6.798 1.00 74.50 87 ALA A N 1
ATOM 655 C CA . ALA A 1 87 ? -18.712 19.804 8.088 1.00 74.50 87 ALA A CA 1
ATOM 656 C C . ALA A 1 87 ? -17.938 20.587 9.166 1.00 74.50 87 ALA A C 1
ATOM 658 O O . ALA A 1 87 ? -17.898 20.161 10.317 1.00 74.50 87 ALA A O 1
ATOM 659 N N . GLY A 1 88 ? -17.282 21.699 8.811 1.00 78.19 88 GLY A N 1
ATOM 660 C CA . GLY A 1 88 ? -16.433 22.463 9.727 1.00 78.19 88 GLY A CA 1
ATOM 661 C C . GLY A 1 88 ? -15.169 21.720 10.180 1.00 78.19 88 GLY A C 1
ATOM 662 O O . GLY A 1 88 ? -14.521 22.136 11.139 1.00 78.19 88 GLY A O 1
ATOM 663 N N . THR A 1 89 ? -14.789 20.627 9.510 1.00 80.50 89 THR A N 1
ATOM 664 C CA . THR A 1 89 ? -13.586 19.839 9.844 1.00 80.50 89 THR A CA 1
ATOM 665 C C . THR A 1 89 ? -12.301 20.496 9.335 1.00 80.50 89 THR A C 1
ATOM 667 O O . THR A 1 89 ? -11.198 20.161 9.775 1.00 80.50 89 THR A O 1
ATOM 670 N N . THR A 1 90 ? -12.423 21.472 8.434 1.00 87.00 90 THR A N 1
ATOM 671 C CA . THR A 1 90 ? -11.320 22.296 7.936 1.00 87.00 90 THR A CA 1
ATOM 672 C C . THR A 1 90 ? -11.737 23.763 7.797 1.00 87.00 90 THR A C 1
ATOM 674 O O . THR A 1 90 ? -12.887 24.118 8.031 1.00 87.00 90 THR A O 1
ATOM 677 N N . THR A 1 91 ? -10.795 24.632 7.430 1.00 90.25 91 THR A N 1
ATOM 678 C CA . THR A 1 91 ? -11.047 26.057 7.168 1.00 90.25 91 THR A CA 1
ATOM 679 C C . THR A 1 91 ? -10.556 26.435 5.779 1.00 90.25 91 THR A C 1
ATOM 681 O O . THR A 1 91 ? -9.661 25.780 5.238 1.00 90.25 91 THR A O 1
ATOM 684 N N . TYR A 1 92 ? -11.093 27.526 5.220 1.00 90.94 92 TYR A N 1
ATOM 685 C CA . TYR A 1 92 ? -10.621 28.073 3.944 1.00 90.94 92 TYR A CA 1
ATOM 686 C C . TYR A 1 92 ? -9.091 28.230 3.913 1.00 90.94 92 TYR A C 1
ATOM 688 O O . TYR A 1 92 ? -8.443 27.762 2.980 1.00 90.94 92 TYR A O 1
ATOM 696 N N . ASP A 1 93 ? -8.500 28.796 4.969 1.00 93.75 93 ASP A N 1
ATOM 697 C CA . ASP A 1 93 ? -7.055 29.040 5.035 1.00 93.75 93 ASP A CA 1
ATOM 698 C C . ASP A 1 93 ? -6.208 27.772 4.917 1.00 93.75 93 ASP A C 1
ATOM 700 O O . ASP A 1 93 ? -5.104 27.830 4.377 1.00 93.75 93 ASP A O 1
ATOM 704 N N . LYS A 1 94 ? -6.723 26.627 5.384 1.00 94.69 94 LYS A N 1
ATOM 705 C CA . LYS A 1 94 ? -6.038 25.332 5.289 1.00 94.69 94 LYS A CA 1
ATOM 706 C C . LYS A 1 94 ? -6.121 24.716 3.895 1.00 94.69 94 LYS A C 1
ATOM 708 O O . LYS A 1 94 ? -5.275 23.898 3.548 1.00 94.69 94 LYS A O 1
ATOM 713 N N . VAL A 1 95 ? -7.140 25.066 3.110 1.00 95.25 95 VAL A N 1
ATOM 714 C CA . VAL A 1 95 ? -7.416 24.426 1.811 1.00 95.25 95 VAL A CA 1
ATOM 715 C C . VAL A 1 95 ? -7.175 25.338 0.610 1.00 95.25 95 VAL A C 1
ATOM 717 O O . VAL A 1 95 ? -7.179 24.847 -0.518 1.00 95.25 95 VAL A O 1
ATOM 720 N N . LYS A 1 96 ? -6.927 26.638 0.818 1.00 95.25 96 LYS A N 1
ATOM 721 C CA . LYS A 1 96 ? -6.771 27.639 -0.253 1.00 95.25 96 LYS A CA 1
ATOM 722 C C . LYS A 1 96 ? -5.726 27.263 -1.309 1.00 95.25 96 LYS A C 1
ATOM 724 O O . LYS A 1 96 ? -5.995 27.424 -2.493 1.00 95.25 96 LYS A O 1
ATOM 729 N N . ASP A 1 97 ? -4.597 26.672 -0.917 1.00 97.12 97 ASP A N 1
ATOM 730 C CA . ASP A 1 97 ? -3.537 26.284 -1.861 1.00 97.12 97 ASP A CA 1
ATOM 731 C C . ASP A 1 97 ? -3.968 25.092 -2.729 1.00 97.12 97 ASP A C 1
ATOM 733 O O . ASP A 1 97 ? -3.701 25.043 -3.932 1.00 97.12 97 ASP A O 1
ATOM 737 N N . SER A 1 98 ? -4.706 24.147 -2.136 1.00 96.88 98 SER A N 1
ATOM 738 C CA . SER A 1 98 ? -5.301 23.029 -2.877 1.00 96.88 98 SER A CA 1
ATOM 739 C C . SER A 1 98 ? -6.358 23.529 -3.859 1.00 96.88 98 SER A C 1
ATOM 741 O O . SER A 1 98 ? -6.368 23.117 -5.018 1.00 96.88 98 SER A O 1
ATOM 743 N N . LEU A 1 99 ? -7.213 24.459 -3.425 1.00 96.94 99 LEU A N 1
ATOM 744 C CA . LEU A 1 99 ? -8.210 25.094 -4.286 1.00 96.94 99 LEU A CA 1
ATOM 745 C C . LEU A 1 99 ? -7.558 25.871 -5.434 1.00 96.94 99 LEU A C 1
ATOM 747 O O . LEU A 1 99 ? -8.000 25.737 -6.572 1.00 96.94 99 LEU A O 1
ATOM 751 N N . GLN A 1 100 ? -6.468 26.594 -5.172 1.00 97.38 100 GLN A N 1
ATOM 752 C CA . GLN A 1 100 ? -5.704 27.292 -6.205 1.00 97.38 100 GLN A CA 1
ATOM 753 C C . GLN A 1 100 ? -5.106 26.320 -7.233 1.00 97.38 100 GLN A C 1
ATOM 755 O O . GLN A 1 100 ? -5.104 26.609 -8.428 1.00 97.38 100 GLN A O 1
ATOM 760 N N . SER A 1 101 ? -4.638 25.146 -6.803 1.00 98.06 101 SER A N 1
ATOM 761 C CA . SER A 1 101 ? -4.156 24.103 -7.718 1.00 98.06 101 SER A CA 1
ATOM 762 C C . SER A 1 101 ? -5.263 23.603 -8.654 1.00 98.06 101 SER A C 1
ATOM 764 O O . SER A 1 101 ? -5.062 23.523 -9.867 1.00 98.06 101 SER A O 1
ATOM 766 N N . TYR A 1 102 ? -6.464 23.334 -8.129 1.00 98.25 102 TYR A N 1
ATOM 767 C CA . TYR A 1 102 ? -7.605 22.935 -8.963 1.00 98.25 102 TYR A CA 1
ATOM 768 C C . TYR A 1 102 ? -8.098 24.064 -9.865 1.00 98.25 102 TYR A C 1
ATOM 770 O O . TYR A 1 102 ? -8.439 23.806 -11.020 1.00 98.25 102 TYR A O 1
ATOM 778 N N . LEU A 1 103 ? -8.054 25.312 -9.394 1.00 98.25 103 LEU A N 1
ATOM 779 C CA . LEU A 1 103 ? -8.321 26.468 -10.239 1.00 98.25 103 LEU A CA 1
ATOM 780 C C . LEU A 1 103 ? -7.354 26.509 -11.423 1.00 98.25 103 LEU A C 1
ATOM 782 O O . LEU A 1 103 ? -7.805 26.620 -12.559 1.00 98.25 103 LEU A O 1
ATOM 786 N N . ASN A 1 104 ? -6.053 26.326 -11.180 1.00 97.75 104 ASN A N 1
ATOM 787 C CA . ASN A 1 104 ? -5.039 26.316 -12.235 1.00 97.75 104 ASN A CA 1
ATOM 788 C C . ASN A 1 104 ? -5.309 25.234 -13.294 1.00 97.75 104 ASN A C 1
ATOM 790 O O . ASN A 1 104 ? -5.188 25.504 -14.487 1.00 97.75 104 ASN A O 1
ATOM 794 N N . LYS A 1 105 ? -5.744 24.039 -12.874 1.00 98.06 105 LYS A N 1
ATOM 795 C CA . LYS A 1 105 ? -6.144 22.971 -13.804 1.00 98.06 105 LYS A CA 1
ATOM 796 C C . LYS A 1 105 ? -7.404 23.329 -14.593 1.00 98.06 105 LYS A C 1
ATOM 798 O O . LYS A 1 105 ? -7.433 23.163 -15.808 1.00 98.06 105 LYS A O 1
ATOM 803 N N . SER A 1 106 ? -8.446 23.810 -13.910 1.00 97.88 106 SER A N 1
ATOM 804 C CA . SER A 1 106 ? -9.734 24.136 -14.540 1.00 97.88 106 SER A CA 1
ATOM 805 C C . SER A 1 106 ? -9.607 25.257 -15.573 1.00 97.88 106 SER A C 1
ATOM 807 O O . SER A 1 106 ? -10.204 25.168 -16.643 1.00 97.88 106 SER A O 1
ATOM 809 N N . GLN A 1 107 ? -8.795 26.283 -15.296 1.00 97.94 107 GLN A N 1
ATOM 810 C CA . GLN A 1 107 ? -8.588 27.390 -16.225 1.00 97.94 107 GLN A CA 1
ATOM 811 C C . GLN A 1 107 ? -7.792 26.957 -17.458 1.00 97.94 107 GLN A C 1
ATOM 813 O O . GLN A 1 107 ? -8.150 27.340 -18.567 1.00 97.94 107 GLN A O 1
ATOM 818 N N . GLU A 1 108 ? -6.762 26.120 -17.296 1.00 97.12 108 GLU A N 1
ATOM 819 C CA . GLU A 1 108 ? -6.003 25.579 -18.426 1.00 97.12 108 GLU A CA 1
ATOM 820 C C . GLU A 1 108 ? -6.889 24.680 -19.292 1.00 97.12 108 GLU A C 1
ATOM 822 O O . GLU A 1 108 ? -6.946 24.856 -20.511 1.00 97.12 108 GLU A O 1
ATOM 827 N N . ALA A 1 109 ? -7.643 23.771 -18.666 1.00 97.88 109 ALA A N 1
ATOM 828 C CA . ALA A 1 109 ? -8.567 22.880 -19.357 1.00 97.88 109 ALA A CA 1
ATOM 829 C C . ALA A 1 109 ? -9.672 23.656 -20.087 1.00 97.88 109 ALA A C 1
ATOM 831 O O . ALA A 1 109 ? -9.946 23.386 -21.255 1.00 97.88 109 ALA A O 1
ATOM 832 N N . GLY A 1 110 ? -10.277 24.646 -19.428 1.00 97.50 110 GLY A N 1
ATOM 833 C CA . GLY A 1 110 ? -11.349 25.450 -20.000 1.00 97.50 110 GLY A CA 1
ATOM 834 C C . GLY A 1 110 ? -10.887 26.320 -21.169 1.00 97.50 110 GLY A C 1
ATOM 835 O O . GLY A 1 110 ? -11.539 26.333 -22.213 1.00 97.50 110 GLY A O 1
ATOM 836 N N . VAL A 1 111 ? -9.737 26.992 -21.044 1.00 98.06 111 VAL A N 1
ATOM 837 C CA . VAL A 1 111 ? -9.164 27.801 -22.135 1.00 98.06 111 VAL A CA 1
ATOM 838 C C . VAL A 1 111 ? -8.721 26.911 -23.300 1.00 98.06 111 VAL A C 1
ATOM 840 O O . VAL A 1 111 ? -8.995 27.229 -24.456 1.00 98.06 111 VAL A O 1
ATOM 843 N N . THR A 1 112 ? -8.104 25.761 -23.018 1.00 97.62 112 THR A N 1
ATOM 844 C CA . THR A 1 112 ? -7.728 24.780 -24.050 1.00 97.62 112 THR A CA 1
ATOM 845 C C . THR A 1 112 ? -8.958 24.263 -24.794 1.00 97.62 112 THR A C 1
ATOM 847 O O . THR A 1 112 ? -8.960 24.233 -26.024 1.00 97.62 112 THR A O 1
ATOM 850 N N . ALA A 1 113 ? -10.025 23.909 -24.071 1.00 97.31 113 ALA A N 1
ATOM 851 C CA . ALA A 1 113 ? -11.282 23.457 -24.662 1.00 97.31 113 ALA A CA 1
ATOM 852 C C . ALA A 1 113 ? -11.936 24.548 -25.521 1.00 97.31 113 ALA A C 1
ATOM 854 O O . ALA A 1 113 ? -12.457 24.247 -26.595 1.00 97.31 113 ALA A O 1
ATOM 855 N N . TYR A 1 114 ? -11.867 25.812 -25.092 1.00 97.62 114 TYR A N 1
ATOM 856 C CA . TYR A 1 114 ? -12.334 26.943 -25.889 1.00 97.62 114 TYR A CA 1
ATOM 857 C C . TYR A 1 114 ? -11.575 27.055 -27.216 1.00 97.62 114 TYR A C 1
ATOM 859 O O . TYR A 1 114 ? -12.209 27.070 -28.268 1.00 97.62 114 TYR A O 1
ATOM 867 N N . TYR A 1 115 ? -10.238 27.070 -27.201 1.00 97.12 115 TYR A N 1
ATOM 868 C CA . TYR A 1 115 ? -9.452 27.183 -28.436 1.00 97.12 115 TYR A CA 1
ATOM 869 C C . TYR A 1 115 ? -9.591 25.956 -29.336 1.00 97.12 115 TYR A C 1
ATOM 871 O O . TYR A 1 115 ? -9.655 26.093 -30.559 1.00 97.12 115 TYR A O 1
ATOM 879 N N . GLN A 1 116 ? -9.715 24.764 -28.753 1.00 97.06 116 GLN A N 1
ATOM 880 C CA . GLN A 1 116 ? -10.003 23.551 -29.508 1.00 97.06 116 GLN A CA 1
ATOM 881 C C . GLN A 1 116 ? -11.364 23.643 -30.203 1.00 97.06 116 GLN A C 1
ATOM 883 O O . GLN A 1 116 ? -11.463 23.336 -31.394 1.00 97.06 116 GLN A O 1
ATOM 888 N N . LYS A 1 117 ? -12.402 24.093 -29.485 1.00 96.31 117 LYS A N 1
ATOM 889 C CA . LYS A 1 117 ? -13.734 24.313 -30.053 1.00 96.31 117 LYS A CA 1
ATOM 890 C C . LYS A 1 117 ? -13.687 25.377 -31.142 1.00 96.31 117 LYS A C 1
ATOM 892 O O . LYS A 1 117 ? -14.149 25.107 -32.239 1.00 96.31 117 LYS A O 1
ATOM 897 N N . LYS A 1 118 ? -13.065 26.527 -30.880 1.00 95.81 118 LYS A N 1
ATOM 898 C CA . LYS A 1 118 ? -12.918 27.612 -31.854 1.00 95.81 118 LYS A CA 1
ATOM 899 C C . LYS A 1 118 ? -12.231 27.130 -33.134 1.00 95.81 118 LYS A C 1
ATOM 901 O O . LYS A 1 118 ? -12.758 27.336 -34.213 1.00 95.81 118 LYS A O 1
ATOM 906 N N . THR A 1 119 ? -11.104 26.428 -33.018 1.00 96.69 119 THR A N 1
ATOM 907 C CA . THR A 1 119 ? -10.371 25.883 -34.178 1.00 96.69 119 THR A CA 1
ATOM 908 C C . THR A 1 119 ? -11.213 24.859 -34.940 1.00 96.69 119 THR A C 1
ATOM 910 O O . THR A 1 119 ? -11.196 24.816 -36.166 1.00 96.69 119 THR A O 1
ATOM 913 N N . THR A 1 120 ? -11.970 24.029 -34.218 1.00 97.31 120 THR A N 1
ATOM 914 C CA . THR A 1 120 ? -12.899 23.070 -34.828 1.00 97.31 120 THR A CA 1
ATOM 915 C C . THR A 1 120 ? -14.012 23.789 -35.580 1.00 97.31 120 THR A C 1
ATOM 917 O O . THR A 1 120 ? -14.315 23.401 -36.701 1.00 97.31 120 THR A O 1
ATOM 920 N N . ASP A 1 121 ? -14.590 24.835 -34.989 1.00 95.69 121 ASP A N 1
ATOM 921 C CA . ASP A 1 121 ? -15.642 25.652 -35.591 1.00 95.69 121 ASP A CA 1
ATOM 922 C C . ASP A 1 121 ? -15.123 26.399 -36.830 1.00 95.69 121 ASP A C 1
ATOM 924 O O . ASP A 1 121 ? -15.808 26.403 -37.848 1.00 95.69 121 ASP A O 1
ATOM 928 N N . ASP A 1 122 ? -13.896 26.931 -36.786 1.00 96.06 122 ASP A N 1
ATOM 929 C CA . ASP A 1 122 ? -13.230 27.583 -37.921 1.00 96.06 122 ASP A CA 1
ATOM 930 C C . ASP A 1 122 ? -13.060 26.587 -39.094 1.00 96.06 122 ASP A C 1
ATOM 932 O O . ASP A 1 122 ? -13.501 26.851 -40.212 1.00 96.06 122 ASP A O 1
ATOM 936 N N . TYR A 1 123 ? -12.531 25.381 -38.840 1.00 97.75 123 TYR A N 1
ATOM 937 C CA . TYR A 1 123 ? -12.448 24.330 -39.867 1.00 97.75 123 TYR A CA 1
ATOM 938 C C . TYR A 1 123 ? -13.815 23.872 -40.369 1.00 97.75 123 TYR A C 1
ATOM 940 O O . TYR A 1 123 ? -13.987 23.587 -41.554 1.00 97.75 123 TYR A O 1
ATOM 948 N N . ASN A 1 124 ? -14.776 23.747 -39.459 1.00 96.50 124 ASN A N 1
ATOM 949 C CA . ASN A 1 124 ? -16.121 23.309 -39.780 1.00 96.50 124 ASN A CA 1
ATOM 950 C C . ASN A 1 124 ? -16.812 24.305 -40.714 1.00 96.50 124 ASN A C 1
ATOM 952 O O . ASN A 1 124 ? -17.389 23.901 -41.721 1.00 96.50 124 ASN A O 1
ATOM 956 N N . HIS A 1 125 ? -16.690 25.595 -40.404 1.00 95.81 125 HIS A N 1
ATOM 957 C CA . HIS A 1 125 ? -17.185 26.689 -41.226 1.00 95.81 125 HIS A CA 1
ATOM 958 C C . HIS A 1 125 ? -16.544 26.694 -42.618 1.00 95.81 125 HIS A C 1
ATOM 960 O O . HIS A 1 125 ? -17.243 26.839 -43.618 1.00 95.81 125 HIS A O 1
ATOM 966 N N . ASP A 1 126 ? -15.231 26.473 -42.694 1.00 97.19 126 ASP A N 1
ATOM 967 C CA . ASP A 1 126 ? -14.506 26.495 -43.962 1.00 97.19 126 ASP A CA 1
ATOM 968 C C . ASP A 1 126 ? -14.793 25.274 -44.845 1.00 97.19 126 ASP A C 1
ATOM 970 O O . ASP A 1 126 ? -14.752 25.381 -46.075 1.00 97.19 126 ASP A O 1
ATOM 974 N N . TYR A 1 127 ? -15.022 24.095 -44.255 1.00 97.75 127 TYR A N 1
ATOM 975 C CA . TYR A 1 127 ? -15.016 22.821 -44.985 1.00 97.75 127 TYR A CA 1
ATOM 976 C C . TYR A 1 127 ? -16.389 22.196 -45.223 1.00 97.75 127 TYR A C 1
ATOM 978 O O . TYR A 1 127 ? -16.495 21.366 -46.129 1.00 97.75 127 TYR A O 1
ATOM 986 N N . PHE A 1 128 ? -17.427 22.562 -44.469 1.00 98.06 128 PHE A N 1
ATOM 987 C CA . PHE A 1 128 ? -18.725 21.887 -44.536 1.00 98.06 128 PHE A CA 1
ATOM 988 C C . PHE A 1 128 ? -19.879 22.820 -44.896 1.00 98.06 128 PHE A C 1
ATOM 990 O O . PHE A 1 128 ? -19.957 23.955 -44.437 1.00 98.06 128 PHE A O 1
ATOM 997 N N . ASP A 1 129 ? -20.826 22.279 -45.660 1.00 97.00 129 ASP A N 1
ATOM 998 C CA . ASP A 1 129 ? -22.130 22.895 -45.895 1.00 97.00 129 ASP A CA 1
ATOM 999 C C . ASP A 1 129 ? -23.127 22.428 -44.829 1.00 97.00 129 ASP A C 1
ATOM 1001 O O . ASP A 1 129 ? -23.180 21.241 -44.490 1.00 97.00 129 ASP A O 1
ATOM 1005 N N . TYR A 1 130 ? -23.969 23.336 -44.338 1.00 96.62 130 TYR A N 1
ATOM 1006 C CA . TYR A 1 130 ? -24.937 23.072 -43.270 1.00 96.62 130 TYR A CA 1
ATOM 1007 C C . TYR A 1 130 ? -26.376 23.322 -43.728 1.00 96.62 130 TYR A C 1
ATOM 1009 O O . TYR A 1 130 ? -26.639 24.251 -44.490 1.00 96.62 130 TYR A O 1
ATOM 1017 N N . ASP A 1 131 ? -27.317 22.511 -43.239 1.00 94.56 131 ASP A N 1
ATOM 1018 C CA . ASP A 1 131 ? -28.745 22.820 -43.353 1.00 94.56 131 ASP A CA 1
ATOM 1019 C C . ASP A 1 131 ? -29.206 23.843 -42.298 1.00 94.56 131 ASP A C 1
ATOM 1021 O O . ASP A 1 131 ? -28.459 24.249 -41.405 1.00 94.56 131 ASP A O 1
ATOM 1025 N N . ALA A 1 132 ? -30.479 24.241 -42.379 1.00 93.88 132 ALA A N 1
ATOM 1026 C CA . ALA A 1 132 ? -31.092 25.201 -41.458 1.00 93.88 132 ALA A CA 1
ATOM 1027 C C . ALA A 1 132 ? -31.125 24.740 -39.984 1.00 93.88 132 ALA A C 1
ATOM 1029 O O . ALA A 1 132 ? -31.353 25.564 -39.103 1.00 93.88 132 ALA A O 1
ATOM 1030 N N . ASN A 1 133 ? -30.898 23.451 -39.708 1.00 92.06 133 ASN A N 1
ATOM 1031 C CA . ASN A 1 133 ? -30.856 22.883 -38.359 1.00 92.06 133 ASN A CA 1
ATOM 1032 C C . ASN A 1 133 ? -29.414 22.658 -37.864 1.00 92.06 133 ASN A C 1
ATOM 1034 O O . ASN A 1 133 ? -29.219 22.042 -36.816 1.00 92.06 133 ASN A O 1
ATOM 1038 N N . GLY A 1 134 ? -28.400 23.124 -38.604 1.00 89.06 134 GLY A N 1
ATOM 1039 C CA . GLY A 1 134 ? -26.991 22.973 -38.238 1.00 89.06 134 GLY A CA 1
ATOM 1040 C C . GLY A 1 134 ? -26.426 21.575 -38.496 1.00 89.06 134 GLY A C 1
ATOM 1041 O O . GLY A 1 134 ? -25.384 21.221 -37.942 1.00 89.06 134 GLY A O 1
ATOM 1042 N N . LYS A 1 135 ? -27.074 20.762 -39.338 1.00 93.19 135 LYS A N 1
ATOM 1043 C CA . LYS A 1 135 ? -26.550 19.452 -39.740 1.00 93.19 135 LYS A CA 1
ATOM 1044 C C . LYS A 1 135 ? -25.670 19.584 -40.981 1.00 93.19 135 LYS A C 1
ATOM 1046 O O . LYS A 1 135 ? -26.066 20.215 -41.957 1.00 93.19 135 LYS A O 1
ATOM 1051 N N . GLN A 1 136 ? -24.508 18.930 -40.969 1.00 96.31 136 GLN A N 1
ATOM 1052 C CA . GLN A 1 136 ? -23.630 18.841 -42.140 1.00 96.31 136 GLN A CA 1
ATOM 1053 C C . GLN A 1 136 ? -24.334 18.102 -43.293 1.00 96.31 136 GLN A C 1
ATOM 1055 O O . GLN A 1 136 ? -24.829 16.984 -43.118 1.00 96.31 136 GLN A O 1
ATOM 1060 N N . THR A 1 137 ? -24.365 18.721 -44.472 1.00 95.69 137 THR A N 1
ATOM 1061 C CA . THR A 1 137 ? -25.029 18.210 -45.686 1.00 95.69 137 THR A CA 1
ATOM 1062 C C . THR A 1 137 ? -24.066 17.911 -46.830 1.00 95.69 137 THR A C 1
ATOM 1064 O O . THR A 1 137 ? -24.408 17.123 -47.709 1.00 95.69 137 THR A O 1
ATOM 1067 N N . GLY A 1 138 ? -22.860 18.476 -46.803 1.00 95.94 138 GLY A N 1
ATOM 1068 C CA . GLY A 1 138 ? -21.853 18.309 -47.844 1.00 95.94 138 GLY A CA 1
ATOM 1069 C C . GLY A 1 138 ? -20.534 18.984 -47.482 1.00 95.94 138 GLY A C 1
ATOM 1070 O O . GLY A 1 138 ? -20.356 19.451 -46.356 1.00 95.94 138 GLY A O 1
ATOM 1071 N N . LEU A 1 139 ? -19.607 19.002 -48.440 1.00 97.25 139 LEU A N 1
ATOM 1072 C CA . LEU A 1 139 ? -18.333 19.706 -48.326 1.00 97.25 139 LEU A CA 1
ATOM 1073 C C . LEU A 1 139 ? -18.304 20.909 -49.262 1.00 97.25 139 LEU A C 1
ATOM 1075 O O . LEU A 1 139 ? -18.621 20.774 -50.449 1.00 97.25 139 LEU A O 1
ATOM 1079 N N . THR A 1 140 ? -17.780 22.022 -48.755 1.00 97.44 140 THR A N 1
ATOM 1080 C CA . THR A 1 140 ? -17.453 23.192 -49.571 1.00 97.44 140 THR A CA 1
ATOM 1081 C C . THR A 1 140 ? -16.347 22.844 -50.577 1.00 97.44 140 THR A C 1
ATOM 1083 O O . THR A 1 140 ? -15.620 21.854 -50.429 1.00 97.44 140 THR A O 1
ATOM 1086 N N . SER A 1 141 ? -16.135 23.696 -51.585 1.00 96.12 141 SER A N 1
ATOM 1087 C CA . SER A 1 141 ? -14.999 23.549 -52.512 1.00 96.12 141 SER A CA 1
ATOM 1088 C C . SER A 1 141 ? -13.650 23.487 -51.779 1.00 96.12 141 SER A C 1
ATOM 1090 O O . SER A 1 141 ? -12.782 22.693 -52.145 1.00 96.12 141 SER A O 1
ATOM 1092 N N . ASN A 1 142 ? -13.495 24.271 -50.706 1.00 96.50 142 ASN A N 1
ATOM 1093 C CA . ASN A 1 142 ? -12.300 24.260 -49.862 1.00 96.50 142 ASN A CA 1
ATOM 1094 C C . ASN A 1 142 ? -12.175 22.943 -49.087 1.00 96.50 142 ASN A C 1
ATOM 1096 O O . ASN A 1 142 ? -11.088 22.370 -49.037 1.00 96.50 142 ASN A O 1
ATOM 1100 N N . GLY A 1 143 ? -13.281 22.427 -48.541 1.00 97.06 143 GLY A N 1
ATOM 1101 C CA . GLY A 1 143 ? -13.321 21.139 -47.849 1.00 97.06 143 GLY A CA 1
ATOM 1102 C C . GLY A 1 143 ? -12.924 19.971 -48.752 1.00 97.06 143 GLY A C 1
ATOM 1103 O O . GLY A 1 143 ? -12.095 19.146 -48.363 1.00 97.06 143 GLY A O 1
ATOM 1104 N N . LYS A 1 144 ? -13.435 19.934 -49.990 1.00 96.81 144 LYS A N 1
ATOM 1105 C CA . LYS A 1 144 ? -13.069 18.914 -50.990 1.00 96.81 144 LYS A CA 1
ATOM 1106 C C . LYS A 1 144 ? -11.593 18.979 -51.372 1.00 96.81 144 LYS A C 1
ATOM 1108 O O . LYS A 1 144 ? -10.915 17.953 -51.369 1.00 96.81 144 LYS A O 1
ATOM 1113 N N . ALA A 1 145 ? -11.079 20.178 -51.652 1.00 96.94 145 ALA A N 1
ATOM 1114 C CA . ALA A 1 145 ? -9.669 20.370 -51.986 1.00 96.94 145 ALA A CA 1
ATOM 1115 C C . ALA A 1 145 ? -8.748 19.979 -50.816 1.00 96.94 145 ALA A C 1
ATOM 1117 O O . ALA A 1 145 ? -7.739 19.297 -51.007 1.00 96.94 145 ALA A O 1
ATOM 1118 N N . ALA A 1 146 ? -9.124 20.352 -49.589 1.00 96.50 146 ALA A N 1
ATOM 1119 C CA . ALA A 1 146 ? -8.396 20.002 -48.378 1.00 96.50 146 ALA A CA 1
ATOM 1120 C C . ALA A 1 146 ? -8.387 18.488 -48.119 1.00 96.50 146 ALA A C 1
ATOM 1122 O O . ALA A 1 146 ? -7.354 17.956 -47.707 1.00 96.50 146 ALA A O 1
ATOM 1123 N N . LEU A 1 147 ? -9.507 17.801 -48.368 1.00 96.81 147 LEU A N 1
ATOM 1124 C CA . LEU A 1 147 ? -9.620 16.351 -48.224 1.00 96.81 147 LEU A CA 1
ATOM 1125 C C . LEU A 1 147 ? -8.794 15.608 -49.279 1.00 96.81 147 LEU A C 1
ATOM 1127 O O . LEU A 1 147 ? -8.070 14.679 -48.923 1.00 96.81 147 LEU A O 1
ATOM 1131 N N . ALA A 1 148 ? -8.841 16.041 -50.542 1.00 96.69 148 ALA A N 1
ATOM 1132 C CA . ALA A 1 148 ? -8.037 15.477 -51.629 1.00 96.69 148 ALA A CA 1
ATOM 1133 C C . ALA A 1 148 ? -6.533 15.561 -51.311 1.00 96.69 148 ALA A C 1
ATOM 1135 O O . ALA A 1 148 ? -5.823 14.555 -51.343 1.00 96.69 148 ALA A O 1
ATOM 1136 N N . ALA A 1 149 ? -6.062 16.736 -50.877 1.00 95.94 149 ALA A N 1
ATOM 1137 C CA . ALA A 1 149 ? -4.672 16.932 -50.470 1.00 95.94 149 ALA A CA 1
ATOM 1138 C C . ALA A 1 149 ? -4.286 16.079 -49.248 1.00 95.94 149 ALA A C 1
ATOM 1140 O O . ALA A 1 149 ? -3.207 15.493 -49.214 1.00 95.94 149 ALA A O 1
ATOM 1141 N N . TYR A 1 150 ? -5.166 15.986 -48.246 1.00 95.25 150 TYR A N 1
ATOM 1142 C CA . TYR A 1 150 ? -4.907 15.220 -47.025 1.00 95.25 150 TYR A CA 1
ATOM 1143 C C . TYR A 1 150 ? -4.853 13.703 -47.260 1.00 95.25 150 TYR A C 1
ATOM 1145 O O . TYR A 1 150 ? -4.073 13.002 -46.618 1.00 95.25 150 TYR A O 1
ATOM 1153 N N . SER A 1 151 ? -5.688 13.200 -48.169 1.00 93.50 151 SER A N 1
ATOM 1154 C CA . SER A 1 151 ? -5.807 11.774 -48.498 1.00 93.50 151 SER A CA 1
ATOM 1155 C C . SER A 1 151 ? -4.902 11.327 -49.650 1.00 93.50 151 SER A C 1
ATOM 1157 O O . SER A 1 151 ? -4.875 10.139 -49.964 1.00 93.50 151 SER A O 1
ATOM 1159 N N . ASN A 1 152 ? -4.144 12.252 -50.253 1.00 94.19 152 ASN A N 1
ATOM 1160 C CA . ASN A 1 152 ? -3.349 12.016 -51.460 1.00 94.19 152 ASN A CA 1
ATOM 1161 C C . ASN A 1 152 ? -4.196 11.457 -52.623 1.00 94.19 152 ASN A C 1
ATOM 1163 O O . ASN A 1 152 ? -3.800 10.516 -53.310 1.00 94.19 152 ASN A O 1
ATOM 1167 N N . GLN A 1 153 ? -5.385 12.032 -52.810 1.00 92.69 153 GLN A N 1
ATOM 1168 C CA . GLN A 1 153 ? -6.341 11.704 -53.868 1.00 92.69 153 GLN A CA 1
ATOM 1169 C C . GLN A 1 153 ? -6.522 12.892 -54.818 1.00 92.69 153 GLN A C 1
ATOM 1171 O O . GLN A 1 153 ? -6.210 14.035 -54.474 1.00 92.69 153 GLN A O 1
ATOM 1176 N N . THR A 1 154 ? -7.042 12.648 -56.022 1.00 94.69 154 THR A N 1
ATOM 1177 C CA . THR A 1 154 ? -7.455 13.740 -56.913 1.00 94.69 154 THR A CA 1
ATOM 1178 C C . THR A 1 154 ? -8.823 14.289 -56.501 1.00 94.69 154 THR A C 1
ATOM 1180 O O . THR A 1 154 ? -9.598 13.625 -55.813 1.00 94.69 154 THR A O 1
ATOM 1183 N N . LEU A 1 155 ? -9.161 15.503 -56.948 1.00 93.69 155 LEU A N 1
ATOM 1184 C CA . LEU A 1 155 ? -10.482 16.086 -56.682 1.00 93.69 155 LEU A CA 1
ATOM 1185 C C . LEU A 1 155 ? -11.615 15.219 -57.265 1.00 93.69 155 LEU A C 1
ATOM 1187 O O . LEU A 1 155 ? -12.644 15.045 -56.622 1.00 93.69 155 LEU A O 1
ATOM 1191 N N . ASN A 1 156 ? -11.375 14.601 -58.427 1.00 94.12 156 ASN A N 1
ATOM 1192 C CA . ASN A 1 156 ? -12.316 13.684 -59.075 1.00 94.12 156 ASN A CA 1
ATOM 1193 C C . ASN A 1 156 ? -12.558 12.412 -58.250 1.00 94.12 156 ASN A C 1
ATOM 1195 O O . ASN A 1 156 ? -13.682 11.910 -58.223 1.00 94.12 156 ASN A O 1
ATOM 1199 N N . ASP A 1 157 ? -11.527 11.895 -57.573 1.00 93.00 157 ASP A N 1
ATOM 1200 C CA . ASP A 1 157 ? -11.669 10.729 -56.694 1.00 93.00 157 ASP A CA 1
ATOM 1201 C C . ASP A 1 157 ? -12.562 11.069 -55.496 1.00 93.00 157 ASP A C 1
ATOM 1203 O O . ASP A 1 157 ? -13.464 10.301 -55.163 1.00 93.00 157 ASP A O 1
ATOM 1207 N N . VAL A 1 158 ? -12.366 12.252 -54.898 1.00 94.06 158 VAL A N 1
ATOM 1208 C CA . VAL A 1 158 ? -13.210 12.750 -53.803 1.00 94.06 158 VAL A CA 1
ATOM 1209 C C . VAL A 1 158 ? -14.641 12.989 -54.284 1.00 94.06 158 VAL A C 1
ATOM 1211 O O . VAL A 1 158 ? -15.574 12.560 -53.612 1.00 94.06 158 VAL A O 1
ATOM 1214 N N . ASP A 1 159 ? -14.843 13.610 -55.449 1.00 94.38 159 ASP A N 1
ATOM 1215 C CA . ASP A 1 159 ? -16.175 13.856 -56.027 1.00 94.38 159 ASP A CA 1
ATOM 1216 C C . ASP A 1 159 ? -16.930 12.567 -56.387 1.00 94.38 159 ASP A C 1
ATOM 1218 O O . ASP A 1 159 ? -18.160 12.561 -56.398 1.00 94.38 159 ASP A O 1
ATOM 1222 N N . SER A 1 160 ? -16.208 11.471 -56.632 1.00 94.12 160 SER A N 1
ATOM 1223 C CA . SER A 1 160 ? -16.794 10.154 -56.911 1.00 94.12 160 SER A CA 1
ATOM 1224 C C . SER A 1 160 ? -17.248 9.407 -55.647 1.00 94.12 160 SER A C 1
ATOM 1226 O O . SER A 1 160 ? -17.942 8.394 -55.752 1.00 94.12 160 SER A O 1
ATOM 1228 N N . MET A 1 161 ? -16.872 9.875 -54.450 1.00 94.62 161 MET A N 1
ATOM 1229 C CA . MET A 1 161 ? -17.328 9.308 -53.177 1.00 94.62 161 MET A CA 1
ATOM 1230 C C . MET A 1 161 ? -18.793 9.663 -52.898 1.00 94.62 161 MET A C 1
ATOM 1232 O O . MET A 1 161 ? -19.303 10.702 -53.317 1.00 94.62 161 MET A O 1
ATOM 1236 N N . THR A 1 162 ? -19.470 8.840 -52.093 1.00 96.69 162 THR A N 1
ATOM 1237 C CA . THR A 1 162 ? -20.783 9.231 -51.566 1.00 96.69 162 THR A CA 1
ATOM 1238 C C . THR A 1 162 ? -20.636 10.407 -50.597 1.00 96.69 162 THR A C 1
ATOM 1240 O O . THR A 1 162 ? -19.640 10.514 -49.880 1.00 96.69 162 THR A O 1
ATOM 1243 N N . THR A 1 163 ? -21.653 11.267 -50.493 1.00 95.50 163 THR A N 1
ATOM 1244 C CA . THR A 1 163 ? -21.654 12.394 -49.541 1.00 95.50 163 THR A CA 1
ATOM 1245 C C . THR A 1 163 ? -21.424 11.937 -48.099 1.00 95.50 163 THR A C 1
ATOM 1247 O O . THR A 1 163 ? -20.735 12.603 -47.331 1.00 95.50 163 THR A O 1
ATOM 1250 N N . LYS A 1 164 ? -21.951 10.765 -47.726 1.00 96.00 164 LYS A N 1
ATOM 1251 C CA . LYS A 1 164 ? -21.733 10.175 -46.400 1.00 96.00 164 LYS A CA 1
ATOM 1252 C C . LYS A 1 164 ? -20.250 9.883 -46.152 1.00 96.00 164 LYS A C 1
ATOM 1254 O O . LYS A 1 164 ? -19.744 10.199 -45.076 1.00 96.00 164 LYS A O 1
ATOM 1259 N N . ASP A 1 165 ? -19.566 9.309 -47.137 1.00 96.31 165 ASP A N 1
ATOM 1260 C CA . ASP A 1 165 ? -18.153 8.947 -47.015 1.00 96.31 165 ASP A CA 1
ATOM 1261 C C . ASP A 1 165 ? -17.254 10.188 -47.046 1.00 96.31 165 ASP A C 1
ATOM 1263 O O . ASP A 1 165 ? -16.297 10.267 -46.277 1.00 96.31 165 ASP A O 1
ATOM 1267 N N . GLN A 1 166 ? -17.603 11.193 -47.859 1.00 95.81 166 GLN A N 1
ATOM 1268 C CA . GLN A 1 166 ? -16.935 12.500 -47.867 1.00 95.81 166 GLN A CA 1
ATOM 1269 C C . GLN A 1 166 ? -16.997 13.161 -46.484 1.00 95.81 166 GLN A C 1
ATOM 1271 O O . GLN A 1 166 ? -15.967 13.556 -45.938 1.00 95.81 166 GLN A O 1
ATOM 1276 N N . LEU A 1 167 ? -18.194 13.238 -45.891 1.00 96.88 167 LEU A N 1
ATOM 1277 C CA . LEU A 1 167 ? -18.405 13.838 -44.572 1.00 96.88 167 LEU A CA 1
ATOM 1278 C C . LEU A 1 167 ? -17.660 13.076 -43.471 1.00 96.88 167 LEU A C 1
ATOM 1280 O O . LEU A 1 167 ? -17.035 13.694 -42.610 1.00 96.88 167 LEU A O 1
ATOM 1284 N N . ALA A 1 168 ? -17.691 11.742 -43.490 1.00 97.06 168 ALA A N 1
ATOM 1285 C CA . ALA A 1 168 ? -16.964 10.931 -42.515 1.00 97.06 168 ALA A CA 1
ATOM 1286 C C . ALA A 1 168 ? -15.443 11.149 -42.615 1.00 97.06 168 ALA A C 1
ATOM 1288 O O . ALA A 1 168 ? -14.779 11.380 -41.599 1.00 97.06 168 ALA A O 1
ATOM 1289 N N . ALA A 1 169 ? -14.894 11.134 -43.834 1.00 96.38 169 ALA A N 1
ATOM 1290 C CA . ALA A 1 169 ? -13.469 11.337 -44.074 1.00 96.38 169 ALA A CA 1
ATOM 1291 C C . ALA A 1 169 ? -13.013 12.762 -43.711 1.00 96.38 169 ALA A C 1
ATOM 1293 O O . ALA A 1 169 ? -11.974 12.934 -43.070 1.00 96.38 169 ALA A O 1
ATOM 1294 N N . ALA A 1 170 ? -13.810 13.781 -44.042 1.00 96.94 170 ALA A N 1
ATOM 1295 C CA . ALA A 1 170 ? -13.522 15.167 -43.689 1.00 96.94 170 ALA A CA 1
ATOM 1296 C C . ALA A 1 170 ? -13.583 15.412 -42.173 1.00 96.94 170 ALA A C 1
ATOM 1298 O O . ALA A 1 170 ? -12.690 16.062 -41.636 1.00 96.94 170 ALA A O 1
ATOM 1299 N N . ASN A 1 171 ? -14.558 14.844 -41.453 1.00 97.06 171 ASN A N 1
ATOM 1300 C CA . ASN A 1 171 ? -14.625 14.961 -39.988 1.00 97.06 171 ASN A CA 1
ATOM 1301 C C . ASN A 1 171 ? -13.406 14.309 -39.307 1.00 97.06 171 ASN A C 1
ATOM 1303 O O . ASN A 1 171 ? -12.823 14.869 -38.371 1.00 97.06 171 ASN A O 1
ATOM 1307 N N . ALA A 1 172 ? -12.961 13.152 -39.810 1.00 97.06 172 ALA A N 1
ATOM 1308 C CA . ALA A 1 172 ? -11.735 12.508 -39.340 1.00 97.06 172 ALA A CA 1
ATOM 1309 C C . ALA A 1 172 ? -10.482 13.355 -39.636 1.00 97.06 172 ALA A C 1
ATOM 1311 O O . ALA A 1 172 ? -9.589 13.462 -38.789 1.00 97.06 172 ALA A O 1
ATOM 1312 N N . MET A 1 173 ? -10.421 13.989 -40.812 1.00 97.44 173 MET A N 1
ATOM 1313 C CA . MET A 1 173 ? -9.356 14.929 -41.168 1.00 97.44 173 MET A CA 1
ATOM 1314 C C . MET A 1 173 ? -9.345 16.145 -40.232 1.00 97.44 173 MET A C 1
ATOM 1316 O O . MET A 1 173 ? -8.285 16.471 -39.702 1.00 97.44 173 MET A O 1
ATOM 1320 N N . VAL A 1 174 ? -10.491 16.800 -40.010 1.00 97.88 174 VAL A N 1
ATOM 1321 C CA . VAL A 1 174 ? -10.602 17.981 -39.134 1.00 97.88 174 VAL A CA 1
ATOM 1322 C C . VAL A 1 174 ? -10.141 17.648 -37.725 1.00 97.88 174 VAL A C 1
ATOM 1324 O O . VAL A 1 174 ? -9.301 18.357 -37.183 1.00 97.88 174 VAL A O 1
ATOM 1327 N N . THR A 1 175 ? -10.568 16.509 -37.177 1.00 97.31 175 THR A N 1
ATOM 1328 C CA . THR A 1 175 ? -10.121 16.046 -35.853 1.00 97.31 175 THR A CA 1
ATOM 1329 C C . THR A 1 175 ? -8.592 15.984 -35.758 1.00 97.31 175 THR A C 1
ATOM 1331 O O . THR A 1 175 ? -7.995 16.443 -34.782 1.00 97.31 175 THR A O 1
ATOM 1334 N N . LYS A 1 176 ? -7.929 15.449 -36.791 1.00 97.19 176 LYS A N 1
ATOM 1335 C CA . LYS A 1 176 ? -6.464 15.343 -36.830 1.00 97.19 176 LYS A CA 1
ATOM 1336 C C . LYS A 1 176 ? -5.775 16.687 -37.063 1.00 97.19 176 LYS A C 1
ATOM 1338 O O . LYS A 1 176 ? -4.726 16.917 -36.465 1.00 97.19 176 LYS A O 1
ATOM 1343 N N . LYS A 1 177 ? -6.345 17.559 -37.899 1.00 96.81 177 LYS A N 1
ATOM 1344 C CA . LYS A 1 177 ? -5.829 18.915 -38.141 1.00 96.81 177 LYS A CA 1
ATOM 1345 C C . LYS A 1 177 ? -5.915 19.776 -36.887 1.00 96.81 177 LYS A C 1
ATOM 1347 O O . LYS A 1 177 ? -4.894 20.298 -36.463 1.00 96.81 177 LYS A O 1
ATOM 1352 N N . VAL A 1 178 ? -7.064 19.794 -36.209 1.00 97.56 178 VAL A N 1
ATOM 1353 C CA . VAL A 1 178 ? -7.230 20.464 -34.909 1.00 97.56 178 VAL A CA 1
ATOM 1354 C C . VAL A 1 178 ? -6.198 19.945 -33.908 1.00 97.56 178 VAL A C 1
ATOM 1356 O O . VAL A 1 178 ? -5.488 20.728 -33.286 1.00 97.56 178 VAL A O 1
ATOM 1359 N N . ALA A 1 179 ? -6.035 18.625 -33.783 1.00 96.75 179 ALA A N 1
ATOM 1360 C CA . ALA A 1 179 ? -5.041 18.054 -32.873 1.00 96.75 179 ALA A CA 1
ATOM 1361 C C . ALA A 1 179 ? -3.586 18.431 -33.226 1.00 96.75 179 ALA A C 1
ATOM 1363 O O . ALA A 1 179 ? -2.732 18.454 -32.335 1.00 96.75 179 ALA A O 1
ATOM 1364 N N . ALA A 1 180 ? -3.284 18.692 -34.501 1.00 96.50 180 ALA A N 1
ATOM 1365 C CA . ALA A 1 180 ? -1.982 19.186 -34.938 1.00 96.50 180 ALA A CA 1
ATOM 1366 C C . ALA A 1 180 ? -1.812 20.678 -34.610 1.00 96.50 180 ALA A C 1
ATOM 1368 O O . ALA A 1 180 ? -0.799 21.055 -34.019 1.00 96.50 180 ALA A O 1
ATOM 1369 N N . ASP A 1 181 ? -2.821 21.499 -34.894 1.00 96.94 181 ASP A N 1
ATOM 1370 C CA . ASP A 1 181 ? -2.793 22.945 -34.653 1.00 96.94 181 ASP A CA 1
ATOM 1371 C C . ASP A 1 181 ? -2.684 23.276 -33.165 1.00 96.94 181 ASP A C 1
ATOM 1373 O O . ASP A 1 181 ? -1.881 24.127 -32.778 1.00 96.94 181 ASP A O 1
ATOM 1377 N N . MET A 1 182 ? -3.367 22.507 -32.310 1.00 96.94 182 MET A N 1
ATOM 1378 C CA . MET A 1 182 ? -3.265 22.605 -30.847 1.00 96.94 182 MET A CA 1
ATOM 1379 C C . MET A 1 182 ? -1.842 22.381 -30.310 1.00 96.94 182 MET A C 1
ATOM 1381 O O . MET A 1 182 ? -1.538 22.756 -29.178 1.00 96.94 182 MET A O 1
ATOM 1385 N N . LYS A 1 183 ? -0.938 21.785 -31.099 1.00 96.62 183 LYS A N 1
ATOM 1386 C CA . LYS A 1 183 ? 0.463 21.551 -30.706 1.00 96.62 183 LYS A CA 1
ATOM 1387 C C . LYS A 1 183 ? 1.417 22.648 -31.168 1.00 96.62 183 LYS A C 1
ATOM 1389 O O . LYS A 1 183 ? 2.568 22.652 -30.716 1.00 96.62 183 LYS A O 1
ATOM 1394 N N . THR A 1 184 ? 0.972 23.542 -32.049 1.00 97.56 184 THR A N 1
ATOM 1395 C CA . THR A 1 184 ? 1.801 24.622 -32.595 1.00 97.56 184 THR A CA 1
ATOM 1396 C C . THR A 1 184 ? 2.235 25.599 -31.503 1.00 97.56 184 THR A C 1
ATOM 1398 O O . THR A 1 184 ? 1.574 25.753 -30.474 1.00 97.56 184 THR A O 1
ATOM 1401 N N . SER A 1 185 ? 3.371 26.270 -31.708 1.00 96.44 185 SER A N 1
ATOM 1402 C CA . SER A 1 185 ? 3.868 27.284 -30.769 1.00 96.44 185 SER A CA 1
ATOM 1403 C C . SER A 1 185 ? 2.914 28.471 -30.642 1.00 96.44 185 SER A C 1
ATOM 1405 O O . SER A 1 185 ? 2.748 28.984 -29.540 1.00 96.44 185 SER A O 1
ATOM 1407 N N . THR A 1 186 ? 2.260 28.866 -31.738 1.00 96.62 186 THR A N 1
ATOM 1408 C CA . THR A 1 186 ? 1.260 29.942 -31.752 1.00 96.62 186 THR A CA 1
ATOM 1409 C C . THR A 1 186 ? 0.059 29.587 -30.882 1.00 96.62 186 THR A C 1
ATOM 1411 O O . THR A 1 186 ? -0.238 30.318 -29.946 1.00 96.62 186 THR A O 1
ATOM 1414 N N . MET A 1 187 ? -0.554 28.415 -31.089 1.00 97.31 187 MET A N 1
ATOM 1415 C CA . MET A 1 187 ? -1.728 28.019 -30.303 1.00 97.31 187 MET A CA 1
ATOM 1416 C C . MET A 1 187 ? -1.400 27.859 -28.813 1.00 97.31 187 MET A C 1
ATOM 1418 O O . MET A 1 187 ? -2.180 28.249 -27.949 1.00 97.31 187 MET A O 1
ATOM 1422 N N . LYS A 1 188 ? -0.208 27.348 -28.478 1.00 96.94 188 LYS A N 1
ATOM 1423 C CA . LYS A 1 188 ? 0.254 27.300 -27.081 1.00 96.94 188 LYS A CA 1
ATOM 1424 C C . LYS A 1 188 ? 0.386 28.695 -26.462 1.00 96.94 188 LYS A C 1
ATOM 1426 O O . LYS A 1 188 ? 0.058 28.863 -25.289 1.00 96.94 188 LYS A O 1
ATOM 1431 N N . ALA A 1 189 ? 0.851 29.683 -27.227 1.00 97.38 189 ALA A N 1
ATOM 1432 C CA . ALA A 1 189 ? 0.937 31.069 -26.772 1.00 97.38 189 ALA A CA 1
ATOM 1433 C C . ALA A 1 189 ? -0.453 31.704 -26.594 1.00 97.38 189 ALA A C 1
ATOM 1435 O O . ALA A 1 189 ? -0.677 32.406 -25.606 1.00 97.38 189 ALA A O 1
ATOM 1436 N N . ASP A 1 190 ? -1.400 31.406 -27.485 1.00 96.62 190 ASP A N 1
ATOM 1437 C CA . ASP A 1 190 ? -2.785 31.880 -27.390 1.00 96.62 190 ASP A CA 1
ATOM 1438 C C . ASP A 1 190 ? -3.505 31.290 -26.170 1.00 96.62 190 ASP A C 1
ATOM 1440 O O . ASP A 1 190 ? -4.173 32.016 -25.429 1.00 96.62 190 ASP A O 1
ATOM 1444 N N . ILE A 1 191 ? -3.307 29.994 -25.895 1.00 97.69 191 ILE A N 1
ATOM 1445 C CA . ILE A 1 191 ? -3.818 29.331 -24.686 1.00 97.69 191 ILE A CA 1
ATOM 1446 C C . ILE A 1 191 ? -3.208 29.966 -23.436 1.00 97.69 191 ILE A C 1
ATOM 1448 O O . ILE A 1 191 ? -3.942 30.335 -22.521 1.00 97.69 191 ILE A O 1
ATOM 1452 N N . LEU A 1 192 ? -1.886 30.156 -23.394 1.00 97.56 192 LEU A N 1
ATOM 1453 C CA . LEU A 1 192 ? -1.224 30.800 -22.256 1.00 97.56 192 LEU A CA 1
ATOM 1454 C C . LEU A 1 192 ? -1.755 32.223 -22.022 1.00 97.56 192 LEU A C 1
ATOM 1456 O O . LEU A 1 192 ? -1.989 32.623 -20.879 1.00 97.56 192 LEU A O 1
ATOM 1460 N N . THR A 1 193 ? -1.987 32.968 -23.101 1.00 97.88 193 THR A N 1
ATOM 1461 C CA . THR A 1 193 ? -2.563 34.314 -23.046 1.00 97.88 193 THR A CA 1
ATOM 1462 C C . THR A 1 193 ? -3.998 34.272 -22.524 1.00 97.88 193 THR A C 1
ATOM 1464 O O . THR A 1 193 ? -4.316 35.008 -21.595 1.00 97.88 193 THR A O 1
ATOM 1467 N N . GLY A 1 194 ? -4.840 33.363 -23.025 1.00 97.75 194 GLY A N 1
ATOM 1468 C CA . GLY A 1 194 ? -6.218 33.187 -22.553 1.00 97.75 194 GLY A CA 1
ATOM 1469 C C . GLY A 1 194 ? -6.314 32.721 -21.094 1.00 97.75 194 GLY A C 1
ATOM 1470 O O . GLY A 1 194 ? -7.231 33.105 -20.367 1.00 97.75 194 GLY A O 1
ATOM 1471 N N . VAL A 1 195 ? -5.340 31.939 -20.621 1.00 98.06 195 VAL A N 1
ATOM 1472 C CA . VAL A 1 195 ? -5.220 31.587 -19.201 1.00 98.06 195 VAL A CA 1
ATOM 1473 C C . VAL A 1 195 ? -4.850 32.821 -18.383 1.00 98.06 195 VAL A C 1
ATOM 1475 O O . VAL A 1 195 ? -5.514 33.104 -17.388 1.00 98.06 195 VAL A O 1
ATOM 1478 N N . THR A 1 196 ? -3.832 33.568 -18.810 1.00 97.94 196 THR A N 1
ATOM 1479 C CA . THR A 1 196 ? -3.260 34.674 -18.029 1.00 97.94 196 THR A CA 1
ATOM 1480 C C . THR A 1 196 ? -4.175 35.896 -17.998 1.00 97.94 196 THR A C 1
ATOM 1482 O O . THR A 1 196 ? -4.489 36.389 -16.914 1.00 97.94 196 THR A O 1
ATOM 1485 N N . ALA A 1 197 ? -4.609 36.363 -19.169 1.00 97.75 197 ALA A N 1
ATOM 1486 C CA . ALA A 1 197 ? -5.351 37.606 -19.368 1.00 97.75 197 ALA A CA 1
ATOM 1487 C C . ALA A 1 197 ? -6.867 37.408 -19.528 1.00 97.75 197 ALA A C 1
ATOM 1489 O O . ALA A 1 197 ? -7.609 38.379 -19.419 1.00 97.75 197 ALA A O 1
ATOM 1490 N N . GLY A 1 198 ? -7.325 36.172 -19.744 1.00 97.69 198 GLY A N 1
ATOM 1491 C CA . GLY A 1 198 ? -8.713 35.883 -20.100 1.00 97.69 198 GLY A CA 1
ATOM 1492 C C . GLY A 1 198 ? -8.942 35.886 -21.613 1.00 97.69 198 GLY A C 1
ATOM 1493 O O . GLY A 1 198 ? -8.092 36.307 -22.400 1.00 97.69 198 GLY A O 1
ATOM 1494 N N . ILE A 1 199 ? -10.092 35.365 -22.033 1.00 97.31 199 ILE A N 1
ATOM 1495 C CA . ILE A 1 199 ? -10.499 35.292 -23.439 1.00 97.31 199 ILE A CA 1
ATOM 1496 C C . ILE A 1 199 ? -11.353 36.514 -23.796 1.00 97.31 199 ILE A C 1
ATOM 1498 O O . ILE A 1 199 ? -12.407 36.739 -23.208 1.00 97.31 199 ILE A O 1
ATOM 1502 N N . SER A 1 200 ? -10.936 37.275 -24.811 1.00 94.19 200 SER A N 1
ATOM 1503 C CA . SER A 1 200 ? -11.675 38.434 -25.337 1.00 94.19 200 SER A CA 1
ATOM 1504 C C . SER A 1 200 ? -12.765 38.039 -26.348 1.00 94.19 200 SER A C 1
ATOM 1506 O O . SER A 1 200 ? -12.822 38.581 -27.449 1.00 94.19 200 SER A O 1
ATOM 1508 N N . ASP A 1 201 ? -13.621 37.084 -25.980 1.00 94.69 201 ASP A N 1
ATOM 1509 C CA . ASP A 1 201 ? -14.825 36.705 -26.731 1.00 94.69 201 ASP A CA 1
ATOM 1510 C C . ASP A 1 201 ? -16.052 36.877 -25.821 1.00 94.69 201 ASP A C 1
ATOM 1512 O O . ASP A 1 201 ? -16.140 36.191 -24.798 1.00 94.69 201 ASP A O 1
ATOM 1516 N N . PRO A 1 202 ? -17.011 37.759 -26.166 1.00 93.12 202 PRO A N 1
ATOM 1517 C CA . PRO A 1 202 ? -18.214 37.967 -25.361 1.00 93.12 202 PRO A CA 1
ATOM 1518 C C . PRO A 1 202 ? -19.102 36.718 -25.252 1.00 93.12 202 PRO A C 1
ATOM 1520 O O . PRO A 1 202 ? -19.939 36.654 -24.353 1.00 93.12 202 PRO A O 1
ATOM 1523 N N . ASN A 1 203 ? -18.929 35.731 -26.137 1.00 91.25 203 ASN A N 1
ATOM 1524 C CA . ASN A 1 203 ? -19.665 34.467 -26.097 1.00 91.25 203 ASN A CA 1
ATOM 1525 C C . ASN A 1 203 ? -18.980 33.396 -25.232 1.00 91.25 203 ASN A C 1
ATOM 1527 O O . ASN A 1 203 ? -19.583 32.355 -24.962 1.00 91.25 203 ASN A O 1
ATOM 1531 N N . ALA A 1 204 ? -17.737 33.620 -24.790 1.00 94.00 204 ALA A N 1
ATOM 1532 C CA . ALA A 1 204 ? -17.085 32.736 -23.832 1.00 94.00 204 ALA A CA 1
ATOM 1533 C C . ALA A 1 204 ? -17.776 32.833 -22.461 1.00 94.00 204 ALA A C 1
ATOM 1535 O O . ALA A 1 204 ? -18.416 33.832 -22.134 1.00 94.00 204 ALA A O 1
ATOM 1536 N N . SER A 1 205 ? -17.647 31.806 -21.618 1.00 93.69 205 SER A N 1
ATOM 1537 C CA . SER A 1 205 ? -18.200 31.870 -20.260 1.00 93.69 205 SER A CA 1
ATOM 1538 C C . SER A 1 205 ? -17.534 32.986 -19.448 1.00 93.69 205 SER A C 1
ATOM 1540 O O . SER A 1 205 ? -16.365 33.309 -19.663 1.00 93.69 205 SER A O 1
ATOM 1542 N N . SER A 1 206 ? -18.251 33.555 -18.475 1.00 94.88 206 SER A N 1
ATOM 1543 C CA . SER A 1 206 ? -17.704 34.599 -17.592 1.00 94.88 206 SER A CA 1
ATOM 1544 C C . SER A 1 206 ? -16.416 34.154 -16.888 1.00 94.88 206 SER A C 1
ATOM 1546 O O . SER A 1 206 ? -15.487 34.946 -16.740 1.00 94.88 206 SER A O 1
ATOM 1548 N N . PHE A 1 207 ? -16.319 32.868 -16.536 1.00 97.06 207 PHE A N 1
ATOM 1549 C CA . PHE A 1 207 ? -15.101 32.254 -16.009 1.00 97.06 207 PHE A CA 1
ATOM 1550 C C . PHE A 1 207 ? -13.921 32.371 -16.986 1.00 97.06 207 PHE A C 1
ATOM 1552 O O . PHE A 1 207 ? -12.823 32.745 -16.585 1.00 97.06 207 PHE A O 1
ATOM 1559 N N . LEU A 1 208 ? -14.129 32.084 -18.273 1.00 97.44 208 LEU A N 1
ATOM 1560 C CA . LEU A 1 208 ? -13.075 32.126 -19.289 1.00 97.44 208 LEU A CA 1
ATOM 1561 C C . LEU A 1 208 ? -12.705 33.549 -19.722 1.00 97.44 208 LEU A C 1
ATOM 1563 O O . LEU A 1 208 ? -11.546 33.787 -20.059 1.00 97.44 208 LEU A O 1
ATOM 1567 N N . GLN A 1 209 ? -13.645 34.492 -19.658 1.00 97.44 209 GLN A N 1
ATOM 1568 C CA . GLN A 1 209 ? -13.382 35.908 -19.932 1.00 97.44 209 GLN A CA 1
ATOM 1569 C C . GLN A 1 209 ? -12.495 36.565 -18.862 1.00 97.44 209 GLN A C 1
ATOM 1571 O O . GLN A 1 209 ? -11.725 37.468 -19.176 1.00 97.44 209 GLN A O 1
ATOM 1576 N N . ALA A 1 210 ? -12.576 36.109 -17.609 1.00 97.81 210 ALA A N 1
ATOM 1577 C CA . ALA A 1 210 ? -11.792 36.654 -16.504 1.00 97.81 210 ALA A CA 1
ATOM 1578 C C . ALA A 1 210 ? -10.291 36.327 -16.619 1.00 97.81 210 ALA A C 1
ATOM 1580 O O . ALA A 1 210 ? -9.913 35.248 -17.086 1.00 97.81 210 ALA A O 1
ATOM 1581 N N . SER A 1 211 ? -9.435 37.231 -16.133 1.00 98.06 211 SER A N 1
ATOM 1582 C CA . SER A 1 211 ? -7.995 36.982 -16.024 1.00 98.06 211 SER A CA 1
ATOM 1583 C C . SER A 1 211 ? -7.683 35.938 -14.946 1.00 98.06 211 SER A C 1
ATOM 1585 O O . SER A 1 211 ? -8.492 35.672 -14.056 1.00 98.06 211 SER A O 1
ATOM 1587 N N . SER A 1 212 ? -6.478 35.366 -14.977 1.00 97.94 212 SER A N 1
ATOM 1588 C CA . SER A 1 212 ? -6.016 34.441 -13.929 1.00 97.94 212 SER A CA 1
ATOM 1589 C C . SER A 1 212 ? -6.096 35.041 -12.514 1.00 97.94 212 SER A C 1
ATOM 1591 O O . SER A 1 212 ? -6.504 34.357 -11.574 1.00 97.94 212 SER A O 1
ATOM 1593 N N . ALA A 1 213 ? -5.772 36.329 -12.361 1.00 97.75 213 ALA A N 1
ATOM 1594 C CA . ALA A 1 213 ? -5.842 37.039 -11.084 1.00 97.75 213 ALA A CA 1
ATOM 1595 C C . ALA A 1 213 ? -7.292 37.255 -10.614 1.00 97.75 213 ALA A C 1
ATOM 1597 O O . ALA A 1 213 ? -7.602 37.073 -9.431 1.00 97.75 213 ALA A O 1
ATOM 1598 N N . ASP A 1 214 ? -8.194 37.581 -11.540 1.00 98.19 214 ASP A N 1
ATOM 1599 C CA . ASP A 1 214 ? -9.612 37.778 -11.229 1.00 98.19 214 ASP A CA 1
ATOM 1600 C C . ASP A 1 214 ? -10.288 36.457 -10.859 1.00 98.19 214 ASP A C 1
ATOM 1602 O O . ASP A 1 214 ? -11.052 36.408 -9.896 1.00 98.19 214 ASP A O 1
ATOM 1606 N N . ARG A 1 215 ? -9.950 35.359 -11.551 1.00 98.19 215 ARG A N 1
ATOM 1607 C CA . ARG A 1 215 ? -10.414 34.008 -11.197 1.00 98.19 215 ARG A CA 1
ATOM 1608 C C . ARG A 1 215 ? -9.975 33.615 -9.785 1.00 98.19 215 ARG A C 1
ATOM 1610 O O . ARG A 1 215 ? -10.790 33.126 -9.006 1.00 98.19 215 ARG A O 1
ATOM 1617 N N . ALA A 1 216 ? -8.714 33.869 -9.425 1.00 97.81 216 ALA A N 1
ATOM 1618 C CA . ALA A 1 216 ? -8.200 33.581 -8.082 1.00 97.81 216 ALA A CA 1
ATOM 1619 C C . ALA A 1 216 ? -8.913 34.407 -6.996 1.00 97.81 216 ALA A C 1
ATOM 1621 O O . ALA A 1 216 ? -9.254 33.892 -5.926 1.00 97.81 216 ALA A O 1
ATOM 1622 N N . THR A 1 217 ? -9.202 35.676 -7.292 1.00 98.00 217 THR A N 1
ATOM 1623 C CA . THR A 1 217 ? -9.961 36.563 -6.399 1.00 98.00 217 THR A CA 1
ATOM 1624 C C . THR A 1 217 ? -11.407 36.090 -6.241 1.00 98.00 217 THR A C 1
ATOM 1626 O O . THR A 1 217 ? -11.903 35.978 -5.119 1.00 98.00 217 THR A O 1
ATOM 1629 N N . ALA A 1 218 ? -12.076 35.744 -7.345 1.00 97.62 218 ALA A N 1
ATOM 1630 C CA . ALA A 1 218 ? -13.437 35.218 -7.336 1.00 97.62 218 ALA A CA 1
ATOM 1631 C C . ALA A 1 218 ? -13.534 33.917 -6.528 1.00 97.62 218 ALA A C 1
ATOM 1633 O O . ALA A 1 218 ? -14.438 33.775 -5.705 1.00 97.62 218 ALA A O 1
ATOM 1634 N N . LEU A 1 219 ? -12.572 33.003 -6.700 1.00 97.56 219 LEU A N 1
ATOM 1635 C CA . LEU A 1 219 ? -12.510 31.764 -5.929 1.00 97.56 219 LEU A CA 1
ATOM 1636 C C . LEU A 1 219 ? -12.306 32.028 -4.439 1.00 97.56 219 LEU A C 1
ATOM 1638 O O . LEU A 1 219 ? -12.997 31.425 -3.623 1.00 97.56 219 LEU A O 1
ATOM 1642 N N . THR A 1 220 ? -11.399 32.940 -4.083 1.00 96.94 220 THR A N 1
ATOM 1643 C CA . THR A 1 220 ? -11.168 33.325 -2.684 1.00 96.94 220 THR A CA 1
ATOM 1644 C C . THR A 1 220 ? -12.461 33.813 -2.037 1.00 96.94 220 THR A C 1
ATOM 1646 O O . THR A 1 220 ? -12.877 33.279 -1.008 1.00 96.94 220 THR A O 1
ATOM 1649 N N . ASN A 1 221 ? -13.141 34.764 -2.680 1.00 96.75 221 ASN A N 1
ATOM 1650 C CA . ASN A 1 221 ? -14.379 35.345 -2.166 1.00 96.75 221 ASN A CA 1
ATOM 1651 C C . ASN A 1 221 ? -15.494 34.299 -2.056 1.00 96.75 221 ASN A C 1
ATOM 1653 O O . ASN A 1 221 ? -16.147 34.192 -1.017 1.00 96.75 221 ASN A O 1
ATOM 1657 N N . ALA A 1 222 ? -15.692 33.494 -3.103 1.00 96.38 222 ALA A N 1
ATOM 1658 C CA . ALA A 1 222 ? -16.729 32.471 -3.118 1.00 96.38 222 ALA A CA 1
ATOM 1659 C C . ALA A 1 222 ? -16.466 31.375 -2.074 1.00 96.38 222 ALA A C 1
ATOM 1661 O O . ALA A 1 222 ? -17.396 30.933 -1.406 1.00 96.38 222 ALA A O 1
ATOM 1662 N N . ALA A 1 223 ? -15.210 30.962 -1.882 1.00 94.69 223 ALA A N 1
ATOM 1663 C CA . ALA A 1 223 ? -14.843 29.927 -0.916 1.00 94.69 223 ALA A CA 1
ATOM 1664 C C . ALA A 1 223 ? -14.947 30.413 0.534 1.00 94.69 223 ALA A C 1
ATOM 1666 O O . ALA A 1 223 ? -15.403 29.664 1.397 1.00 94.69 223 ALA A O 1
ATOM 1667 N N . GLN A 1 224 ? -14.574 31.665 0.807 1.00 93.50 224 GLN A N 1
ATOM 1668 C CA . GLN A 1 224 ? -14.768 32.280 2.120 1.00 93.50 224 GLN A CA 1
ATOM 1669 C C . GLN A 1 224 ? -16.253 32.458 2.443 1.00 93.50 224 GLN A C 1
ATOM 1671 O O . GLN A 1 224 ? -16.679 32.096 3.541 1.00 93.50 224 GLN A O 1
ATOM 1676 N N . ASN A 1 225 ? -17.048 32.947 1.485 1.00 92.94 225 ASN A N 1
ATOM 1677 C CA . ASN A 1 225 ? -18.497 33.063 1.640 1.00 92.94 225 ASN A CA 1
ATOM 1678 C C . ASN A 1 225 ? -19.138 31.693 1.881 1.00 92.94 225 ASN A C 1
ATOM 1680 O O . ASN A 1 225 ? -19.894 31.529 2.831 1.00 92.94 225 ASN A O 1
ATOM 1684 N N . TYR A 1 226 ? -18.772 30.690 1.081 1.00 91.69 226 TYR A N 1
ATOM 1685 C CA . TYR A 1 226 ? -19.223 29.315 1.259 1.00 91.69 226 TYR A CA 1
ATOM 1686 C C . TYR A 1 226 ? -18.899 28.781 2.660 1.00 91.69 226 TYR A C 1
ATOM 1688 O O . TYR A 1 226 ? -19.793 28.314 3.360 1.00 91.69 226 TYR A O 1
ATOM 1696 N N . ASN A 1 227 ? -17.646 28.913 3.106 1.00 89.75 227 ASN A N 1
ATOM 1697 C CA . ASN A 1 227 ? -17.226 28.476 4.438 1.00 89.75 227 ASN A CA 1
ATOM 1698 C C . ASN A 1 227 ? -18.013 29.197 5.551 1.00 89.75 227 ASN A C 1
ATOM 1700 O O . ASN A 1 227 ? -18.434 28.570 6.517 1.00 89.75 227 ASN A O 1
ATOM 1704 N N . SER A 1 228 ? -18.263 30.501 5.397 1.00 87.94 228 SER A N 1
ATOM 1705 C CA . SER A 1 228 ? -19.055 31.294 6.346 1.00 87.94 228 SER A CA 1
ATOM 1706 C C . SER A 1 228 ? -20.517 30.849 6.384 1.00 87.94 228 SER A C 1
ATOM 1708 O O . SER A 1 228 ? -21.052 30.565 7.453 1.00 87.94 228 SER A O 1
ATOM 1710 N N . VAL A 1 229 ? -21.167 30.760 5.224 1.00 85.31 229 VAL A N 1
ATOM 1711 C CA . VAL A 1 229 ? -22.580 30.383 5.103 1.00 85.31 229 VAL A CA 1
ATOM 1712 C C . VAL A 1 229 ? -22.799 28.961 5.617 1.00 85.31 229 VAL A C 1
ATOM 1714 O O . VAL A 1 229 ? -23.731 28.736 6.384 1.00 85.31 229 VAL A O 1
ATOM 1717 N N . MET A 1 230 ? -21.906 28.021 5.307 1.00 79.56 230 MET A N 1
ATOM 1718 C CA . MET A 1 230 ? -22.035 26.643 5.785 1.00 79.56 230 MET A CA 1
ATOM 1719 C C . MET A 1 230 ? -21.680 26.470 7.262 1.00 79.56 230 MET A C 1
ATOM 1721 O O . MET A 1 230 ? -22.262 25.614 7.917 1.00 79.56 230 MET A O 1
ATOM 1725 N N . SER A 1 231 ? -20.815 27.310 7.836 1.00 72.75 231 SER A N 1
ATOM 1726 C CA . SER A 1 231 ? -20.544 27.271 9.281 1.00 72.75 231 SER A CA 1
ATOM 1727 C C . SER A 1 231 ? -21.775 27.596 10.140 1.00 72.75 231 SER A C 1
ATOM 1729 O O . SER A 1 231 ? -21.859 27.145 11.278 1.00 72.75 231 SER A O 1
ATOM 1731 N N . SER A 1 232 ? -22.764 28.309 9.583 1.00 65.75 232 SER A N 1
ATOM 1732 C CA . SER A 1 232 ? -24.048 28.581 10.245 1.00 65.75 232 SER A CA 1
ATOM 1733 C C . SER A 1 232 ? -25.038 27.410 10.224 1.00 65.75 232 SER A C 1
ATOM 1735 O O . SER A 1 232 ? -26.071 27.489 10.885 1.00 65.75 232 SER A O 1
ATOM 1737 N N . LEU A 1 233 ? -24.731 26.321 9.503 1.00 64.56 233 LEU A N 1
ATOM 1738 C CA . LEU A 1 233 ? -25.577 25.128 9.470 1.00 64.56 233 LEU A CA 1
ATOM 1739 C C . LEU A 1 233 ? -25.466 24.282 10.726 1.00 64.56 233 LEU A C 1
ATOM 1741 O O . LEU A 1 233 ? -26.396 23.539 10.981 1.00 64.56 233 LEU A O 1
ATOM 1745 N N . ASN A 1 234 ? -24.375 24.350 11.487 1.00 64.00 234 ASN A N 1
ATOM 1746 C CA . ASN A 1 234 ? -24.139 23.426 12.592 1.00 64.00 234 ASN A CA 1
ATOM 1747 C C . ASN A 1 234 ? -24.169 24.160 13.940 1.00 64.00 234 ASN A C 1
ATOM 1749 O O . ASN A 1 234 ? -23.579 25.232 14.078 1.00 64.00 234 ASN A O 1
ATOM 1753 N N . ASP A 1 235 ? -24.832 23.592 14.951 1.00 63.22 235 ASP A N 1
ATOM 1754 C CA . ASP A 1 235 ? -24.671 24.057 16.332 1.00 63.22 235 ASP A CA 1
ATOM 1755 C C . ASP A 1 235 ? -23.261 23.714 16.834 1.00 63.22 235 ASP A C 1
ATOM 1757 O O . ASP A 1 235 ? -22.480 23.010 16.189 1.00 63.22 235 ASP A O 1
ATOM 1761 N N . ALA A 1 236 ? -22.933 24.180 18.038 1.00 58.62 236 ALA A N 1
ATOM 1762 C CA . ALA A 1 236 ? -21.677 23.843 18.703 1.00 58.62 236 ALA A CA 1
ATOM 1763 C C . ALA A 1 236 ? -21.499 22.327 18.965 1.00 58.62 236 ALA A C 1
ATOM 1765 O O . ALA A 1 236 ? -20.428 21.911 19.403 1.00 58.62 236 ALA A O 1
ATOM 1766 N N . GLN A 1 237 ? -22.527 21.505 18.723 1.00 54.97 237 GLN A N 1
ATOM 1767 C CA . GLN A 1 237 ? -22.519 20.046 18.832 1.00 54.97 237 GLN A CA 1
ATOM 1768 C C . GLN A 1 237 ? -22.490 19.346 17.455 1.00 54.97 237 GLN A C 1
ATOM 1770 O O . GLN A 1 237 ? -22.513 18.116 17.408 1.00 54.97 237 GLN A O 1
ATOM 1775 N N . GLY A 1 238 ? -22.409 20.092 16.345 1.00 53.88 238 GLY A N 1
ATOM 1776 C CA . GLY A 1 238 ? -22.370 19.543 14.988 1.00 53.88 238 GLY A CA 1
ATOM 1777 C C . GLY A 1 238 ? -23.731 19.114 14.428 1.00 53.88 238 GLY A C 1
ATOM 1778 O O . GLY A 1 238 ? -23.770 18.440 13.400 1.00 53.88 238 GLY A O 1
ATOM 1779 N N . ASN A 1 239 ? -24.845 19.455 15.083 1.00 55.84 239 ASN A N 1
ATOM 1780 C CA . ASN A 1 239 ? -26.180 19.165 14.561 1.00 55.84 239 ASN A CA 1
ATOM 1781 C C . ASN A 1 239 ? -26.629 20.266 13.604 1.00 55.84 239 ASN A C 1
ATOM 1783 O O . ASN A 1 239 ? -26.389 21.443 13.864 1.00 55.84 239 ASN A O 1
ATOM 1787 N N . ILE A 1 240 ? -27.368 19.892 12.557 1.00 58.75 240 ILE A N 1
ATOM 1788 C CA . ILE A 1 240 ? -27.933 20.856 11.611 1.00 58.75 240 ILE A CA 1
ATOM 1789 C C . ILE A 1 240 ? -28.946 21.773 12.332 1.00 58.75 240 ILE A C 1
ATOM 1791 O O . ILE A 1 240 ? -30.013 21.319 12.751 1.00 58.75 240 ILE A O 1
ATOM 1795 N N . VAL A 1 241 ? -28.631 23.061 12.469 1.00 57.44 241 VAL A N 1
ATOM 1796 C CA . VAL A 1 241 ? -29.480 24.110 13.051 1.00 57.44 241 VAL A CA 1
ATOM 1797 C C . VAL A 1 241 ? -30.364 24.709 11.965 1.00 57.44 241 VAL A C 1
ATOM 1799 O O . VAL A 1 241 ? -29.894 25.116 10.909 1.00 57.44 241 VAL A O 1
ATOM 1802 N N . GLY A 1 242 ? -31.664 24.808 12.246 1.00 50.44 242 GLY A N 1
ATOM 1803 C CA . GLY A 1 242 ? -32.592 25.618 11.451 1.00 50.44 242 GLY A CA 1
ATOM 1804 C C . GLY A 1 242 ? -33.379 24.893 10.359 1.00 50.44 242 GLY A C 1
ATOM 1805 O O . GLY A 1 242 ? -34.248 25.521 9.761 1.00 50.44 242 GLY A O 1
ATOM 1806 N N . ASN A 1 243 ? -33.178 23.590 10.130 1.00 49.38 243 ASN A N 1
ATOM 1807 C CA . ASN A 1 243 ? -34.009 22.849 9.177 1.00 49.38 243 ASN A CA 1
ATOM 1808 C C . ASN A 1 243 ? -35.082 21.997 9.880 1.00 49.38 243 ASN A C 1
ATOM 1810 O O . ASN A 1 243 ? -34.834 20.870 10.297 1.00 49.38 243 ASN A O 1
ATOM 1814 N N . THR A 1 244 ? -36.296 22.543 9.989 1.00 45.88 244 THR A N 1
ATOM 1815 C CA . THR A 1 244 ? -37.521 21.818 10.392 1.00 45.88 244 THR A CA 1
ATOM 1816 C C . THR A 1 244 ? -38.187 21.107 9.203 1.00 45.88 244 THR A C 1
ATOM 1818 O O . THR A 1 244 ? -39.305 20.613 9.324 1.00 45.88 244 THR A O 1
ATOM 1821 N N . VAL A 1 245 ? -37.542 21.070 8.033 1.00 46.50 245 VAL A N 1
ATOM 1822 C CA . VAL A 1 245 ? -38.042 20.316 6.879 1.00 46.50 245 VAL A CA 1
ATOM 1823 C C . VAL A 1 245 ? -37.621 18.864 7.081 1.00 46.50 245 VAL A C 1
ATOM 1825 O O . VAL A 1 245 ? -36.428 18.583 7.189 1.00 46.50 245 VAL A O 1
ATOM 1828 N N . GLY A 1 246 ? -38.605 17.975 7.229 1.00 54.94 246 GLY A N 1
ATOM 1829 C CA . GLY A 1 246 ? -38.418 16.569 7.584 1.00 54.94 246 GLY A CA 1
ATOM 1830 C C . GLY A 1 246 ? -37.435 15.831 6.675 1.00 54.94 246 GLY A C 1
ATOM 1831 O O . GLY A 1 246 ? -37.126 16.282 5.577 1.00 54.94 246 GLY A O 1
ATOM 1832 N N . ASN A 1 247 ? -36.973 14.661 7.125 1.00 64.75 247 ASN A N 1
ATOM 1833 C CA . ASN A 1 247 ? -36.035 13.784 6.406 1.00 64.75 247 ASN A CA 1
ATOM 1834 C C . ASN A 1 247 ? -36.627 13.153 5.125 1.00 64.75 247 ASN A C 1
ATOM 1836 O O . ASN A 1 247 ? -36.214 12.072 4.716 1.00 64.75 247 ASN A O 1
ATOM 1840 N N . GLU A 1 248 ? -37.592 13.809 4.486 1.00 67.44 248 GLU A N 1
ATOM 1841 C CA . GLU A 1 248 ? -38.304 13.350 3.293 1.00 67.44 248 GLU A CA 1
ATOM 1842 C C . GLU A 1 248 ? -37.345 13.101 2.119 1.00 67.44 248 GLU A C 1
ATOM 1844 O O . GLU A 1 248 ? -37.575 12.220 1.294 1.00 67.44 248 GLU A O 1
ATOM 1849 N N . GLN A 1 249 ? -36.210 13.808 2.070 1.00 71.00 249 GLN A N 1
ATOM 1850 C CA . GLN A 1 249 ? -35.173 13.578 1.062 1.00 71.00 249 GLN A CA 1
ATOM 1851 C C . GLN A 1 249 ? -34.460 12.229 1.248 1.00 71.00 249 GLN A C 1
ATOM 1853 O O . GLN A 1 249 ? -33.987 11.663 0.265 1.00 71.00 249 GLN A O 1
ATOM 1858 N N . LEU A 1 250 ? -34.397 11.690 2.475 1.00 78.88 250 LEU A N 1
ATOM 1859 C CA . LEU A 1 250 ? -33.893 10.331 2.719 1.00 78.88 250 LEU A CA 1
ATOM 1860 C C . LEU A 1 250 ? -34.906 9.276 2.265 1.00 78.88 250 LEU A C 1
ATOM 1862 O O . LEU A 1 250 ? -34.506 8.200 1.823 1.00 78.88 250 LEU A O 1
ATOM 1866 N N . SER A 1 251 ? -36.204 9.592 2.294 1.00 76.94 251 SER A N 1
ATOM 1867 C CA . SER A 1 251 ? -37.258 8.662 1.876 1.00 76.94 251 SER A CA 1
ATOM 1868 C C . SER A 1 251 ? -37.174 8.311 0.389 1.00 76.94 251 SER A C 1
ATOM 1870 O O . SER A 1 251 ? -37.482 7.183 0.018 1.00 76.94 251 SER A O 1
ATOM 1872 N N . GLY A 1 252 ? -36.660 9.216 -0.454 1.00 76.25 252 GLY A N 1
ATOM 1873 C CA . GLY A 1 252 ? -36.345 8.921 -1.859 1.00 76.25 252 GLY A CA 1
ATOM 1874 C C . GLY A 1 252 ? -35.269 7.840 -2.053 1.00 76.25 252 GLY A C 1
ATOM 1875 O O . GLY A 1 252 ? -35.157 7.274 -3.136 1.00 76.25 252 GLY A O 1
ATOM 1876 N N . LEU A 1 253 ? -34.504 7.526 -1.003 1.00 79.00 253 LEU A N 1
ATOM 1877 C CA . LEU A 1 253 ? -33.518 6.441 -0.949 1.00 79.00 253 LEU A CA 1
ATOM 1878 C C . LEU A 1 253 ? -34.007 5.255 -0.101 1.00 79.00 253 LEU A C 1
ATOM 1880 O O . LEU A 1 253 ? -33.229 4.352 0.187 1.00 79.00 253 LEU A O 1
ATOM 1884 N N . GLY A 1 254 ? -35.262 5.266 0.359 1.00 81.56 254 GLY A N 1
ATOM 1885 C CA . GLY A 1 254 ? -35.769 4.265 1.301 1.00 81.56 254 GLY A CA 1
ATOM 1886 C C . GLY A 1 254 ? -35.137 4.350 2.696 1.00 81.56 254 GLY A C 1
ATOM 1887 O O . GLY A 1 254 ? -35.119 3.360 3.420 1.00 81.56 254 GLY A O 1
ATOM 1888 N N . LEU A 1 255 ? -34.600 5.513 3.079 1.00 83.31 255 LEU A N 1
ATOM 1889 C CA . LEU A 1 255 ? -33.961 5.748 4.374 1.00 83.31 255 LEU A CA 1
ATOM 1890 C C . LEU A 1 255 ? -34.792 6.711 5.236 1.00 83.31 255 LEU A C 1
ATOM 1892 O O . LEU A 1 255 ? -35.558 7.536 4.735 1.00 83.31 255 LEU A O 1
ATOM 1896 N N . ASN A 1 256 ? -34.595 6.639 6.551 1.00 83.50 256 ASN A N 1
ATOM 1897 C CA . ASN A 1 256 ? -35.035 7.655 7.508 1.00 83.50 256 ASN A CA 1
ATOM 1898 C C . ASN A 1 256 ? -33.816 8.193 8.277 1.00 83.50 256 ASN A C 1
ATOM 1900 O O . ASN A 1 256 ? -32.681 7.778 8.038 1.00 83.50 256 ASN A O 1
ATOM 1904 N N . LYS A 1 257 ? -34.042 9.125 9.205 1.00 83.94 257 LYS A N 1
ATOM 1905 C CA . LYS A 1 257 ? -33.012 9.602 10.126 1.00 83.94 257 LYS A CA 1
ATOM 1906 C C . LYS A 1 257 ? -32.373 8.428 10.870 1.00 83.94 257 LYS A C 1
ATOM 1908 O O . LYS A 1 257 ? -33.077 7.620 11.468 1.00 83.94 257 LYS A O 1
ATOM 1913 N N . VAL A 1 258 ? -31.047 8.412 10.898 1.00 87.88 258 VAL A N 1
ATOM 1914 C CA . VAL A 1 258 ? -30.239 7.581 11.793 1.00 87.88 258 VAL A CA 1
ATOM 1915 C C . VAL A 1 258 ? -29.616 8.520 12.814 1.00 87.88 258 VAL A C 1
ATOM 1917 O O . VAL A 1 258 ? -28.831 9.396 12.453 1.00 87.88 258 VAL A O 1
ATOM 1920 N N . ASP A 1 259 ? -29.982 8.389 14.084 1.00 84.44 259 ASP A N 1
ATOM 1921 C CA . ASP A 1 259 ? -29.429 9.202 15.177 1.00 84.44 259 ASP A CA 1
ATOM 1922 C C . ASP A 1 259 ? -28.483 8.424 16.104 1.00 84.44 259 ASP A C 1
ATOM 1924 O O . ASP A 1 259 ? -27.976 8.992 17.074 1.00 84.44 259 ASP A O 1
ATOM 1928 N N . GLY A 1 260 ? -28.195 7.170 15.746 1.00 84.25 260 GLY A N 1
ATOM 1929 C CA . GLY A 1 260 ? -27.345 6.244 16.489 1.00 84.25 260 GLY A CA 1
ATOM 1930 C C . GLY A 1 260 ? -28.120 5.285 17.393 1.00 84.25 260 GLY A C 1
ATOM 1931 O O . GLY A 1 260 ? -27.503 4.392 17.963 1.00 84.25 260 GLY A O 1
ATOM 1932 N N . THR A 1 261 ? -29.442 5.440 17.512 1.00 87.62 261 THR A N 1
ATOM 1933 C CA . THR A 1 261 ? -30.287 4.525 18.292 1.00 87.62 261 THR A CA 1
ATOM 1934 C C . THR A 1 261 ? -30.728 3.308 17.479 1.00 87.62 261 THR A C 1
ATOM 1936 O O . THR A 1 261 ? -30.812 3.364 16.250 1.00 87.62 261 THR A O 1
ATOM 1939 N N . GLU A 1 262 ? -31.001 2.195 18.169 1.00 91.81 262 GLU A N 1
ATOM 1940 C CA . GLU A 1 262 ? -31.511 0.976 17.537 1.00 91.81 262 GLU A CA 1
ATOM 1941 C C . GLU A 1 262 ? -32.848 1.246 16.827 1.00 91.81 262 GLU A C 1
ATOM 1943 O O . GLU A 1 262 ? -33.789 1.793 17.406 1.00 91.81 262 GLU A O 1
ATOM 1948 N N . ILE A 1 263 ? -32.953 0.792 15.577 1.00 90.62 263 ILE A N 1
ATOM 1949 C CA . ILE A 1 263 ? -34.206 0.767 14.817 1.00 90.62 263 ILE A CA 1
ATOM 1950 C C . ILE A 1 263 ? -34.414 -0.660 14.335 1.00 90.62 263 ILE A C 1
ATOM 1952 O O . ILE A 1 263 ? -33.556 -1.233 13.664 1.00 90.62 263 ILE A O 1
ATOM 1956 N N . LYS A 1 264 ? -35.570 -1.234 14.668 1.00 91.50 264 LYS A N 1
ATOM 1957 C CA . LYS A 1 264 ? -35.927 -2.596 14.271 1.00 91.50 264 LYS A CA 1
ATOM 1958 C C . LYS A 1 264 ? -36.657 -2.565 12.936 1.00 91.50 264 LYS A C 1
ATOM 1960 O O . LYS A 1 264 ? -37.432 -1.653 12.660 1.00 91.50 264 LYS A O 1
ATOM 1965 N N . GLU A 1 265 ? -36.470 -3.610 12.139 1.00 89.94 265 GLU A N 1
ATOM 1966 C CA . GLU A 1 265 ? -37.057 -3.714 10.797 1.00 89.94 265 GLU A CA 1
ATOM 1967 C C . GLU A 1 265 ? -38.577 -3.498 10.808 1.00 89.94 265 GLU A C 1
ATOM 1969 O O . GLU A 1 265 ? -39.114 -2.730 10.020 1.00 89.94 265 GLU A O 1
ATOM 1974 N N . ASN A 1 266 ? -39.257 -4.097 11.787 1.00 90.00 266 ASN A N 1
ATOM 1975 C CA . ASN A 1 266 ? -40.713 -4.037 11.920 1.00 90.00 266 ASN A CA 1
ATOM 1976 C C . ASN A 1 266 ? -41.220 -2.793 12.671 1.00 90.00 266 ASN A C 1
ATOM 1978 O O . ASN A 1 266 ? -42.413 -2.703 12.950 1.00 90.00 266 ASN A O 1
ATOM 1982 N N . SER A 1 267 ? -40.341 -1.862 13.061 1.00 88.12 267 SER A N 1
ATOM 1983 C CA . SER A 1 267 ? -40.732 -0.643 13.785 1.00 88.12 267 SER A CA 1
ATOM 1984 C C . SER A 1 267 ? -40.894 0.580 12.879 1.00 88.12 267 SER A C 1
ATOM 1986 O O . SER A 1 267 ? -41.089 1.681 13.391 1.00 88.12 267 SER A O 1
ATOM 1988 N N . ASN A 1 268 ? -40.770 0.424 11.556 1.00 86.50 268 ASN A N 1
ATOM 1989 C CA . ASN A 1 268 ? -40.914 1.507 10.584 1.00 86.50 268 ASN A CA 1
ATOM 1990 C C . ASN A 1 268 ? -41.407 1.000 9.217 1.00 86.50 268 ASN A C 1
ATOM 1992 O O . ASN A 1 268 ? -41.106 -0.123 8.823 1.00 86.50 268 ASN A O 1
ATOM 1996 N N . ASP A 1 269 ? -42.101 1.858 8.465 1.00 85.19 269 ASP A N 1
ATOM 1997 C CA . ASP A 1 269 ? -42.723 1.500 7.176 1.00 85.19 269 ASP A CA 1
ATOM 1998 C C . ASP A 1 269 ? -41.718 1.296 6.026 1.00 85.19 269 ASP A C 1
ATOM 2000 O O . ASP A 1 269 ? -42.085 0.822 4.953 1.00 85.19 269 ASP A O 1
ATOM 2004 N N . LEU A 1 270 ? -40.446 1.656 6.234 1.00 84.81 270 LEU A N 1
ATOM 2005 C CA . LEU A 1 270 ? -39.375 1.522 5.243 1.00 84.81 270 LEU A CA 1
ATOM 2006 C C . LEU A 1 270 ? -38.594 0.205 5.390 1.00 84.81 270 LEU A C 1
ATOM 2008 O O . LEU A 1 270 ? -37.727 -0.081 4.567 1.00 84.81 270 LEU A O 1
ATOM 2012 N N . GLY A 1 271 ? -38.857 -0.588 6.438 1.00 87.75 271 GLY A N 1
ATOM 2013 C CA . GLY A 1 271 ? -38.081 -1.793 6.740 1.00 87.75 271 GLY A CA 1
ATOM 2014 C C . GLY A 1 271 ? -36.605 -1.499 7.041 1.00 87.75 271 GLY A C 1
ATOM 2015 O O . GLY A 1 271 ? -35.742 -2.334 6.784 1.00 87.75 271 GLY A O 1
ATOM 2016 N N . MET A 1 272 ? -36.283 -0.296 7.520 1.00 89.69 272 MET A N 1
ATOM 2017 C CA . MET A 1 272 ? -34.917 0.108 7.864 1.00 89.69 272 MET A CA 1
ATOM 2018 C C . MET A 1 272 ? -34.463 -0.571 9.165 1.00 89.69 272 MET A C 1
ATOM 2020 O O . MET A 1 272 ? -35.261 -0.718 10.091 1.00 89.69 272 MET A O 1
ATOM 2024 N N . VAL A 1 273 ? -33.180 -0.934 9.255 1.00 92.75 273 VAL A N 1
ATOM 2025 C CA . VAL A 1 273 ? -32.555 -1.489 10.467 1.00 92.75 273 VAL A CA 1
ATOM 2026 C C . VAL A 1 273 ? -31.350 -0.644 10.860 1.00 92.75 273 VAL A C 1
ATOM 2028 O O . VAL A 1 273 ? -30.519 -0.323 10.013 1.00 92.75 273 VAL A O 1
ATOM 2031 N N . VAL A 1 274 ? -31.243 -0.316 12.147 1.00 92.44 274 VAL A N 1
ATOM 2032 C CA . VAL A 1 274 ? -30.059 0.316 12.741 1.00 92.44 274 VAL A CA 1
ATOM 2033 C C . VAL A 1 274 ? -29.631 -0.513 13.940 1.00 92.44 274 VAL A C 1
ATOM 2035 O O . VAL A 1 274 ? -30.432 -0.754 14.841 1.00 92.44 274 VAL A O 1
ATOM 2038 N N . VAL A 1 275 ? -28.368 -0.933 13.942 1.00 92.56 275 VAL A N 1
ATOM 2039 C CA . VAL A 1 275 ? -27.721 -1.592 15.079 1.00 92.56 275 VAL A CA 1
ATOM 2040 C C . VAL A 1 275 ? -26.912 -0.537 15.828 1.00 92.56 275 VAL A C 1
ATOM 2042 O O . VAL A 1 275 ? -26.106 0.167 15.219 1.00 92.56 275 VAL A O 1
ATOM 2045 N N . GLU A 1 276 ? -27.147 -0.404 17.133 1.00 91.81 276 GLU A N 1
ATOM 2046 C CA . GLU A 1 276 ? -26.406 0.536 17.978 1.00 91.81 276 GLU A CA 1
ATOM 2047 C C . GLU A 1 276 ? -24.946 0.085 18.137 1.00 91.81 276 GLU A C 1
ATOM 2049 O O . GLU A 1 276 ? -24.651 -1.102 18.281 1.00 91.81 276 GLU A O 1
ATOM 2054 N N . ALA A 1 277 ? -24.018 1.042 18.111 1.00 91.12 277 ALA A N 1
ATOM 2055 C CA . ALA A 1 277 ? -22.606 0.760 18.328 1.00 91.12 277 ALA A CA 1
ATOM 2056 C C . ALA A 1 277 ? -22.322 0.496 19.817 1.00 91.12 277 ALA A C 1
ATOM 2058 O O . ALA A 1 277 ? -22.692 1.292 20.682 1.00 91.12 277 ALA A O 1
ATOM 2059 N N . SER A 1 278 ? -21.596 -0.579 20.119 1.00 90.75 278 SER A N 1
ATOM 2060 C CA . SER A 1 278 ? -21.223 -0.967 21.483 1.00 90.75 278 SER A CA 1
ATOM 2061 C C . SER A 1 278 ? -19.762 -1.406 21.568 1.00 90.75 278 SER A C 1
ATOM 2063 O O . SER A 1 278 ? -19.179 -1.840 20.576 1.00 90.75 278 SER A O 1
ATOM 2065 N N . ASP A 1 279 ? -19.178 -1.301 22.761 1.00 92.94 279 ASP A N 1
ATOM 2066 C CA . ASP A 1 279 ? -17.881 -1.907 23.081 1.00 92.94 279 ASP A CA 1
ATOM 2067 C C . ASP A 1 279 ? -18.086 -3.362 23.535 1.00 92.94 279 ASP A C 1
ATOM 2069 O O . ASP A 1 279 ? -19.133 -3.703 24.091 1.00 92.94 279 ASP A O 1
ATOM 2073 N N . ALA A 1 280 ? -17.088 -4.215 23.310 1.00 92.00 280 ALA A N 1
ATOM 2074 C CA . ALA A 1 280 ? -16.998 -5.513 23.962 1.00 92.00 280 ALA A CA 1
ATOM 2075 C C . ALA A 1 280 ? -16.682 -5.314 25.449 1.00 92.00 280 ALA A C 1
ATOM 2077 O O . ALA A 1 280 ? -15.888 -4.444 25.810 1.00 92.00 280 ALA A O 1
ATOM 2078 N N . GLU A 1 281 ? -17.270 -6.140 26.309 1.00 92.31 281 GLU A N 1
ATOM 2079 C CA . GLU A 1 281 ? -17.073 -6.088 27.757 1.00 92.31 281 GLU A CA 1
ATOM 2080 C C . GLU A 1 281 ? -16.877 -7.505 28.305 1.00 92.31 281 GLU A C 1
ATOM 2082 O O . GLU A 1 281 ? -17.663 -8.405 28.006 1.00 92.31 281 GLU A O 1
ATOM 2087 N N . ILE A 1 282 ? -15.834 -7.705 29.115 1.00 92.88 282 ILE A N 1
ATOM 2088 C CA . ILE A 1 282 ? -15.596 -8.951 29.857 1.00 92.88 282 ILE A CA 1
ATOM 2089 C C . ILE A 1 282 ? -15.354 -8.659 31.335 1.00 92.88 282 ILE A C 1
ATOM 2091 O O . ILE A 1 282 ? -14.919 -7.572 31.708 1.00 92.88 282 ILE A O 1
ATOM 2095 N N . THR A 1 283 ? -15.564 -9.667 32.180 1.00 92.62 283 THR A N 1
ATOM 2096 C CA . THR A 1 283 ? -15.123 -9.642 33.581 1.00 92.62 283 THR A CA 1
ATOM 2097 C C . THR A 1 283 ? -13.966 -10.620 33.753 1.00 92.62 283 THR A C 1
ATOM 2099 O O . THR A 1 283 ? -14.159 -11.827 33.648 1.00 92.62 283 THR A O 1
ATOM 2102 N N . PHE A 1 284 ? -12.762 -10.110 34.011 1.00 92.06 284 PHE A N 1
ATOM 2103 C CA . PHE A 1 284 ? -11.549 -10.908 34.200 1.00 92.06 284 PHE A CA 1
ATOM 2104 C C . PHE A 1 284 ? -11.107 -10.840 35.665 1.00 92.06 284 PHE A C 1
ATOM 2106 O O . PHE A 1 284 ? -10.709 -9.778 36.144 1.00 92.06 284 PHE A O 1
ATOM 2113 N N . ASN A 1 285 ? -11.202 -11.957 36.397 1.00 91.12 285 ASN A N 1
ATOM 2114 C CA . ASN A 1 285 ? -10.881 -12.043 37.832 1.00 91.12 285 ASN A CA 1
ATOM 2115 C C . ASN A 1 285 ? -11.536 -10.932 38.686 1.00 91.12 285 ASN A C 1
ATOM 2117 O O . ASN A 1 285 ? -10.913 -10.368 39.585 1.00 91.12 285 ASN A O 1
ATOM 2121 N N . GLY A 1 286 ? -12.793 -10.589 38.383 1.00 89.12 286 GLY A N 1
ATOM 2122 C CA . GLY A 1 286 ? -13.561 -9.551 39.083 1.00 89.12 286 GLY A CA 1
ATOM 2123 C C . GLY A 1 286 ? -13.344 -8.113 38.591 1.00 89.12 286 GLY A C 1
ATOM 2124 O O . GLY A 1 286 ? -14.020 -7.212 39.083 1.00 89.12 286 GLY A O 1
ATOM 2125 N N . ALA A 1 287 ? -12.455 -7.876 37.621 1.00 90.62 287 ALA A N 1
ATOM 2126 C CA . ALA A 1 287 ? -12.288 -6.575 36.974 1.00 90.62 287 ALA A CA 1
ATOM 2127 C C . ALA A 1 287 ? -13.044 -6.523 35.639 1.00 90.62 287 ALA A C 1
ATOM 2129 O O . ALA A 1 287 ? -12.861 -7.391 34.786 1.00 90.62 287 ALA A O 1
ATOM 2130 N N . THR A 1 288 ? -13.865 -5.493 35.437 1.00 94.12 288 THR A N 1
ATOM 2131 C CA . THR A 1 288 ? -14.521 -5.235 34.148 1.00 94.12 288 THR A CA 1
ATOM 2132 C C . THR A 1 288 ? -13.531 -4.601 33.180 1.00 94.12 288 THR A C 1
ATOM 2134 O O . THR A 1 288 ? -12.936 -3.564 33.478 1.00 94.12 288 THR A O 1
ATOM 2137 N N . LEU A 1 289 ? -13.369 -5.216 32.015 1.00 92.81 289 LEU A N 1
ATOM 2138 C CA . LEU A 1 289 ? -12.524 -4.737 30.930 1.00 92.81 289 LEU A CA 1
ATOM 2139 C C . LEU A 1 289 ? -13.399 -4.476 29.713 1.00 92.81 289 LEU A C 1
ATOM 2141 O O . LEU A 1 289 ? -14.264 -5.286 29.389 1.00 92.81 289 LEU A O 1
ATOM 2145 N N . THR A 1 290 ? -13.151 -3.359 29.039 1.00 92.62 290 THR A N 1
ATOM 2146 C CA . THR A 1 290 ? -13.861 -2.976 27.818 1.00 92.62 290 THR A CA 1
ATOM 2147 C C . THR A 1 290 ? -12.885 -2.840 26.659 1.00 92.62 290 THR A C 1
ATOM 2149 O O . THR A 1 290 ? -11.719 -2.490 26.854 1.00 92.62 290 THR A O 1
ATOM 2152 N N . SER A 1 291 ? -13.353 -3.128 25.450 1.00 91.88 291 SER A N 1
ATOM 2153 C CA . SER A 1 291 ? -12.595 -2.915 24.220 1.00 91.88 291 SER A CA 1
ATOM 2154 C C . SER A 1 291 ? -13.519 -2.488 23.094 1.00 91.88 291 SER A C 1
ATOM 2156 O O . SER A 1 291 ? -14.652 -2.944 22.986 1.00 91.88 291 SER A O 1
ATOM 2158 N N . SER A 1 292 ? -13.020 -1.624 22.216 1.00 91.62 292 SER A N 1
ATOM 2159 C CA . SER A 1 292 ? -13.738 -1.212 21.010 1.00 91.62 292 SER A CA 1
ATOM 2160 C C . SER A 1 292 ? -13.827 -2.321 19.955 1.00 91.62 292 SER A C 1
ATOM 2162 O O . SER A 1 292 ? -14.504 -2.160 18.943 1.00 91.62 292 SER A O 1
ATOM 2164 N N . ASN A 1 293 ? -13.147 -3.450 20.161 1.00 89.44 293 ASN A N 1
ATOM 2165 C CA . ASN A 1 293 ? -13.205 -4.623 19.299 1.00 89.44 293 ASN A CA 1
ATOM 2166 C C . ASN A 1 293 ? -13.285 -5.912 20.136 1.00 89.44 293 ASN A C 1
ATOM 2168 O O . ASN A 1 293 ? -13.260 -5.880 21.364 1.00 89.44 293 ASN A O 1
ATOM 2172 N N . SER A 1 294 ? -13.346 -7.058 19.462 1.00 89.00 294 SER A N 1
ATOM 2173 C CA . SER A 1 294 ? -13.405 -8.370 20.114 1.00 89.00 294 SER A CA 1
ATOM 2174 C C . SER A 1 294 ? -12.092 -8.823 20.765 1.00 89.00 294 SER A C 1
ATOM 2176 O O . SER A 1 294 ? -12.061 -9.895 21.345 1.00 89.00 294 SER A O 1
ATOM 2178 N N . ASN A 1 295 ? -11.002 -8.059 20.689 1.00 91.69 295 ASN A N 1
ATOM 2179 C CA . ASN A 1 295 ? -9.711 -8.432 21.262 1.00 91.69 295 ASN A CA 1
ATOM 2180 C C . ASN A 1 295 ? -9.424 -7.619 22.528 1.00 91.69 295 ASN A C 1
ATOM 2182 O O . ASN A 1 295 ? -9.468 -6.388 22.529 1.00 91.69 295 ASN A O 1
ATOM 2186 N N . ILE A 1 296 ? -9.093 -8.312 23.615 1.00 91.56 296 ILE A N 1
ATOM 2187 C CA . ILE A 1 296 ? -8.799 -7.707 24.914 1.00 91.56 296 ILE A CA 1
ATOM 2188 C C . ILE A 1 296 ? -7.443 -8.207 25.391 1.00 91.56 296 ILE A C 1
ATOM 2190 O O . ILE A 1 296 ? -7.277 -9.379 25.723 1.00 91.56 296 ILE A O 1
ATOM 2194 N N . SER A 1 297 ? -6.464 -7.307 25.447 1.00 90.56 297 SER A N 1
ATOM 2195 C CA . SER A 1 297 ? -5.155 -7.611 26.021 1.00 90.56 297 SER A CA 1
ATOM 2196 C C . SER A 1 297 ? -5.156 -7.358 27.527 1.00 90.56 297 SER A C 1
ATOM 2198 O O . SER A 1 297 ? -5.428 -6.246 27.979 1.00 90.56 297 SER A O 1
ATOM 2200 N N . VAL A 1 298 ? -4.824 -8.379 28.317 1.00 90.19 298 VAL A N 1
ATOM 2201 C CA . VAL A 1 298 ? -4.791 -8.309 29.784 1.00 90.19 298 VAL A CA 1
ATOM 2202 C C . VAL A 1 298 ? -3.725 -9.244 30.345 1.00 90.19 298 VAL A C 1
ATOM 2204 O O . VAL A 1 298 ? -3.665 -10.412 29.987 1.00 90.19 298 VAL A O 1
ATOM 2207 N N . ASN A 1 299 ? -2.880 -8.739 31.251 1.00 86.19 299 ASN A N 1
ATOM 2208 C CA . ASN A 1 299 ? -1.871 -9.535 31.966 1.00 86.19 299 ASN A CA 1
ATOM 2209 C C . ASN A 1 299 ? -0.984 -10.416 31.050 1.00 86.19 299 ASN A C 1
ATOM 2211 O O . ASN A 1 299 ? -0.708 -11.571 31.362 1.00 86.19 299 ASN A O 1
ATOM 2215 N N . GLY A 1 300 ? -0.581 -9.888 29.888 1.00 84.75 300 GLY A N 1
ATOM 2216 C CA . GLY A 1 300 ? 0.223 -10.616 28.894 1.00 84.75 300 GLY A CA 1
ATOM 2217 C C . GLY A 1 300 ? -0.558 -11.609 28.022 1.00 84.75 300 GLY A C 1
ATOM 2218 O O . GLY A 1 300 ? 0.027 -12.200 27.121 1.00 84.75 300 GLY A O 1
ATOM 2219 N N . LEU A 1 301 ? -1.865 -11.767 28.244 1.00 88.94 301 LEU A N 1
ATOM 2220 C CA . LEU A 1 301 ? -2.773 -12.529 27.389 1.00 88.94 301 LEU A CA 1
ATOM 2221 C C . LEU A 1 301 ? -3.430 -11.610 26.359 1.00 88.94 301 LEU A C 1
ATOM 2223 O O . LEU A 1 301 ? -3.683 -10.438 26.637 1.00 88.94 301 LEU A O 1
ATOM 2227 N N . THR A 1 302 ? -3.764 -12.166 25.198 1.00 92.25 302 THR A N 1
ATOM 2228 C CA . THR A 1 302 ? -4.705 -11.561 24.248 1.00 92.25 302 THR A CA 1
ATOM 2229 C C . THR A 1 302 ? -5.919 -12.471 24.168 1.00 92.25 302 THR A C 1
ATOM 2231 O O . THR A 1 302 ? -5.798 -13.626 23.770 1.00 92.25 302 THR A O 1
ATOM 2234 N N . LEU A 1 303 ? -7.065 -11.969 24.617 1.00 91.75 303 LEU A N 1
ATOM 2235 C CA . LEU A 1 303 ? -8.329 -12.692 24.645 1.00 91.75 303 LEU A CA 1
ATOM 2236 C C . LEU A 1 303 ? -9.171 -12.267 23.446 1.00 91.75 303 LEU A C 1
ATOM 2238 O O . LEU A 1 303 ? -9.472 -11.083 23.306 1.00 91.75 303 LEU A O 1
ATOM 2242 N N . GLU A 1 304 ? -9.568 -13.224 22.615 1.00 93.00 304 GLU A N 1
ATOM 2243 C CA . GLU A 1 304 ? -10.525 -13.007 21.532 1.00 93.00 304 GLU A CA 1
ATOM 2244 C C . GLU A 1 304 ? -11.932 -13.401 22.008 1.00 93.00 304 GLU A C 1
ATOM 2246 O O . GLU A 1 304 ? -12.216 -14.559 22.314 1.00 93.00 304 GLU A O 1
ATOM 2251 N N . VAL A 1 305 ? -12.811 -12.410 22.120 1.00 91.12 305 VAL A N 1
ATOM 2252 C CA . VAL A 1 305 ? -14.196 -12.542 22.567 1.00 91.12 305 VAL A CA 1
ATOM 2253 C C . VAL A 1 305 ? -15.066 -12.913 21.372 1.00 91.12 305 VAL A C 1
ATOM 2255 O O . VAL A 1 305 ? -15.311 -12.092 20.489 1.00 91.12 305 VAL A O 1
ATOM 2258 N N . LEU A 1 306 ? -15.540 -14.156 21.357 1.00 90.44 306 LEU A N 1
ATOM 2259 C CA . LEU A 1 306 ? -16.338 -14.694 20.253 1.00 90.44 306 LEU A CA 1
ATOM 2260 C C . LEU A 1 306 ? -17.842 -14.538 20.480 1.00 90.44 306 LEU A C 1
ATOM 2262 O O . LEU A 1 306 ? -18.568 -14.172 19.562 1.00 90.44 306 LEU A O 1
ATOM 2266 N N . ASP A 1 307 ? -18.304 -14.816 21.698 1.00 90.62 307 ASP A N 1
ATOM 2267 C CA . ASP A 1 307 ? -19.715 -14.738 22.064 1.00 90.62 307 ASP A CA 1
ATOM 2268 C C . ASP A 1 307 ? -19.861 -14.463 23.565 1.00 90.62 307 ASP A C 1
ATOM 2270 O O . ASP A 1 307 ? -18.910 -14.587 24.347 1.00 90.62 307 ASP A O 1
ATOM 2274 N N . LYS A 1 308 ? -21.071 -14.090 23.972 1.00 91.31 308 LYS A N 1
ATOM 2275 C CA . LYS A 1 308 ? -21.435 -13.931 25.371 1.00 91.31 308 LYS A CA 1
ATOM 2276 C C . LYS A 1 308 ? -21.423 -15.292 26.067 1.00 91.31 308 LYS A C 1
ATOM 2278 O O . LYS A 1 308 ? -22.003 -16.258 25.584 1.00 91.31 308 LYS A O 1
ATOM 2283 N N . THR A 1 309 ? -20.799 -15.352 27.238 1.00 90.44 309 THR A N 1
ATOM 2284 C CA . THR A 1 309 ? -20.764 -16.568 28.052 1.00 90.44 309 THR A CA 1
ATOM 2285 C C . THR A 1 309 ? -21.901 -16.579 29.073 1.00 90.44 309 THR A C 1
ATOM 2287 O O . THR A 1 309 ? -22.228 -15.552 29.671 1.00 90.44 309 THR A O 1
ATOM 2290 N N . ASP A 1 310 ? -22.484 -17.757 29.306 1.00 90.38 310 ASP A N 1
ATOM 2291 C CA . ASP A 1 310 ? -23.496 -17.970 30.355 1.00 90.38 310 ASP A CA 1
ATOM 2292 C C . ASP A 1 310 ? -22.872 -18.354 31.711 1.00 90.38 310 ASP A C 1
ATOM 2294 O O . ASP A 1 310 ? -23.528 -18.285 32.753 1.00 90.38 310 ASP A O 1
ATOM 2298 N N . SER A 1 311 ? -21.598 -18.763 31.712 1.00 90.56 311 SER A N 1
ATOM 2299 C CA . SER A 1 311 ? -20.837 -19.172 32.896 1.00 90.56 311 SER A CA 1
ATOM 2300 C C . SER A 1 311 ? -19.374 -18.721 32.828 1.00 90.56 311 SER A C 1
ATOM 2302 O O . SER A 1 311 ? -18.879 -18.317 31.775 1.00 90.56 311 SER A O 1
ATOM 2304 N N . GLU A 1 312 ? -18.673 -18.804 33.962 1.00 90.19 312 GLU A N 1
ATOM 2305 C CA . GLU A 1 312 ? -17.246 -18.479 34.071 1.00 90.19 312 GLU A CA 1
ATOM 2306 C C . GLU A 1 312 ? -16.372 -19.483 33.295 1.00 90.19 312 GLU A C 1
ATOM 2308 O O . GLU A 1 312 ? -16.649 -20.685 33.282 1.00 90.19 312 GLU A O 1
ATOM 2313 N N . ILE A 1 313 ? -15.314 -18.983 32.648 1.00 90.38 313 ILE A N 1
ATOM 2314 C CA . ILE A 1 313 ? -14.331 -19.775 31.896 1.00 90.38 313 ILE A CA 1
ATOM 2315 C C . ILE A 1 313 ? -12.988 -19.709 32.630 1.00 90.38 313 ILE A C 1
ATOM 2317 O O . ILE A 1 313 ? -12.524 -18.627 32.979 1.00 90.38 313 ILE A O 1
ATOM 2321 N N . SER A 1 314 ? -12.342 -20.862 32.830 1.00 89.75 314 SER A N 1
ATOM 2322 C CA . SER A 1 314 ? -11.005 -20.944 33.429 1.00 89.75 314 SER A CA 1
ATOM 2323 C C . SER A 1 314 ? -9.922 -21.010 32.349 1.00 89.75 314 SER A C 1
ATOM 2325 O O . SER A 1 314 ? -10.016 -21.817 31.426 1.00 89.75 314 SER A O 1
ATOM 2327 N N . ILE A 1 315 ? -8.891 -20.170 32.476 1.00 85.88 315 ILE A N 1
ATOM 2328 C CA . ILE A 1 315 ? -7.740 -20.102 31.565 1.00 85.88 315 ILE A CA 1
ATOM 2329 C C . ILE A 1 315 ? -6.474 -20.445 32.361 1.00 85.88 315 ILE A C 1
ATOM 2331 O O . ILE A 1 315 ? -6.203 -19.822 33.388 1.00 85.88 315 ILE A O 1
ATOM 2335 N N . SER A 1 316 ? -5.682 -21.410 31.883 1.00 84.94 316 SER A N 1
ATOM 2336 C CA . SER A 1 316 ? -4.400 -21.807 32.484 1.00 84.94 316 SER A CA 1
ATOM 2337 C C . SER A 1 316 ? -3.220 -21.449 31.581 1.00 84.94 316 SER A C 1
ATOM 2339 O O . SER A 1 316 ? -3.261 -21.727 30.385 1.00 84.94 316 SER A O 1
ATOM 2341 N N . VAL A 1 317 ? -2.149 -20.900 32.159 1.00 81.31 317 VAL A N 1
ATOM 2342 C CA . VAL A 1 317 ? -0.901 -20.566 31.451 1.00 81.31 317 VAL A CA 1
ATOM 2343 C C . VAL A 1 317 ? 0.209 -21.512 31.910 1.00 81.31 317 VAL A C 1
ATOM 2345 O O . VAL A 1 317 ? 0.442 -21.641 33.111 1.00 81.31 317 VAL A O 1
ATOM 2348 N N . ALA A 1 318 ? 0.901 -22.148 30.964 1.00 79.00 318 ALA A N 1
ATOM 2349 C CA . ALA A 1 318 ? 2.058 -23.012 31.209 1.00 79.00 318 ALA A CA 1
ATOM 2350 C C . ALA A 1 318 ? 3.251 -22.570 30.342 1.00 79.00 318 ALA A C 1
ATOM 2352 O O . ALA A 1 318 ? 3.054 -21.978 29.281 1.00 79.00 318 ALA A O 1
ATOM 2353 N N . LYS A 1 319 ? 4.486 -22.831 30.798 1.00 75.38 319 LYS A N 1
ATOM 2354 C CA . LYS A 1 319 ? 5.699 -22.621 29.988 1.00 75.38 319 LYS A CA 1
ATOM 2355 C C . LYS A 1 319 ? 5.774 -23.714 28.909 1.00 75.38 319 LYS A C 1
ATOM 2357 O O . LYS A 1 319 ? 5.624 -24.886 29.238 1.00 75.38 319 LYS A O 1
ATOM 2362 N N . ASP A 1 320 ? 6.028 -23.330 27.661 1.00 80.06 320 ASP A N 1
ATOM 2363 C CA . ASP A 1 320 ? 6.231 -24.252 26.535 1.00 80.06 320 ASP A CA 1
ATOM 2364 C C . ASP A 1 320 ? 7.707 -24.679 26.471 1.00 80.06 320 ASP A C 1
ATOM 2366 O O . ASP A 1 320 ? 8.571 -23.916 26.038 1.00 80.06 320 ASP A O 1
ATOM 2370 N N . THR A 1 321 ? 8.015 -25.873 26.979 1.00 84.50 321 THR A N 1
ATOM 2371 C CA . THR A 1 321 ? 9.382 -26.419 27.002 1.00 84.50 321 THR A CA 1
ATOM 2372 C C . THR A 1 321 ? 9.806 -27.005 25.656 1.00 84.50 321 THR A C 1
ATOM 2374 O O . THR A 1 321 ? 10.998 -26.978 25.351 1.00 84.50 321 THR A O 1
ATOM 2377 N N . SER A 1 322 ? 8.854 -27.465 24.834 1.00 86.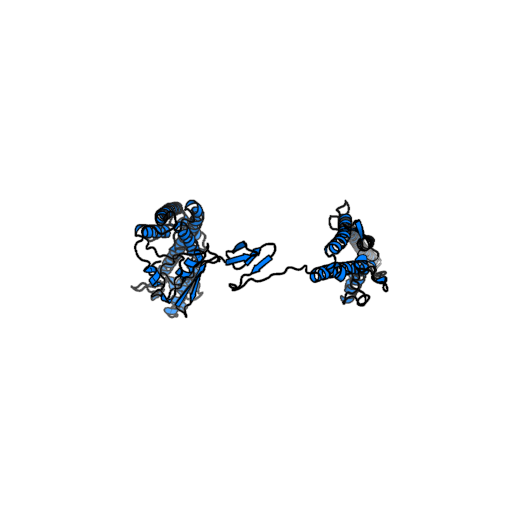25 322 SER A N 1
ATOM 2378 C CA . SER A 1 322 ? 9.104 -27.978 23.480 1.00 86.25 322 SER A CA 1
ATOM 2379 C C . SER A 1 322 ? 9.672 -26.902 22.561 1.00 86.25 322 SER A C 1
ATOM 2381 O O . SER A 1 322 ? 10.732 -27.096 21.977 1.00 86.25 322 SER A O 1
ATOM 2383 N N . ALA A 1 323 ? 9.053 -25.719 22.519 1.00 88.06 323 ALA A N 1
ATOM 2384 C CA . ALA A 1 323 ? 9.532 -24.629 21.667 1.00 88.06 323 ALA A CA 1
ATOM 2385 C C . ALA A 1 323 ? 10.963 -24.175 22.026 1.00 88.06 323 ALA A C 1
ATOM 2387 O O . ALA A 1 323 ? 11.752 -23.795 21.155 1.00 88.06 323 ALA A O 1
ATOM 2388 N N . ILE A 1 324 ? 11.321 -24.222 23.316 1.00 89.69 324 ILE A N 1
ATOM 2389 C CA . ILE A 1 324 ? 12.676 -23.890 23.779 1.00 89.69 324 ILE A CA 1
ATOM 2390 C C . ILE A 1 324 ? 13.671 -24.977 23.352 1.00 89.69 324 ILE A C 1
ATOM 2392 O O . ILE A 1 324 ? 14.776 -24.643 22.923 1.00 89.69 324 ILE A O 1
ATOM 2396 N N . TYR A 1 325 ? 13.293 -26.256 23.452 1.00 93.56 325 TYR A N 1
ATOM 2397 C CA . TYR A 1 325 ? 14.117 -27.372 22.985 1.00 93.56 325 TYR A CA 1
ATOM 2398 C C . TYR A 1 325 ? 14.423 -27.248 21.487 1.00 93.56 325 TYR A C 1
ATOM 2400 O O . TYR A 1 325 ? 15.595 -27.265 21.107 1.00 93.56 325 TYR A O 1
ATOM 2408 N N . ASP A 1 326 ? 13.395 -27.015 20.666 1.00 94.00 326 ASP A N 1
ATOM 2409 C CA . ASP A 1 326 ? 13.533 -26.861 19.212 1.00 94.00 326 ASP A CA 1
ATOM 2410 C C . ASP A 1 326 ? 14.459 -25.692 18.855 1.00 94.00 326 ASP A C 1
ATOM 2412 O O . ASP A 1 326 ? 15.372 -25.837 18.047 1.00 94.00 326 ASP A O 1
ATOM 2416 N N . THR A 1 327 ? 14.324 -24.557 19.549 1.00 94.88 327 THR A N 1
ATOM 2417 C CA . THR A 1 327 ? 15.212 -23.398 19.351 1.00 94.88 327 THR A CA 1
ATOM 2418 C C . THR A 1 327 ? 16.682 -23.740 19.634 1.00 94.88 327 THR A C 1
ATOM 2420 O O . THR A 1 327 ? 17.586 -23.279 18.932 1.00 94.88 327 THR A O 1
ATOM 2423 N N . ILE A 1 328 ? 16.954 -24.539 20.672 1.00 95.50 328 ILE A N 1
ATOM 2424 C CA . ILE A 1 328 ? 18.318 -24.980 20.993 1.00 95.50 328 ILE A CA 1
ATOM 2425 C C . ILE A 1 328 ? 18.824 -25.954 19.921 1.00 95.50 328 ILE A C 1
ATOM 2427 O O . ILE A 1 328 ? 19.975 -25.834 19.494 1.00 95.50 328 ILE A O 1
ATOM 2431 N N . LYS A 1 329 ? 17.979 -26.881 19.461 1.00 95.31 329 LYS A N 1
ATOM 2432 C CA . LYS A 1 329 ? 18.306 -27.843 18.402 1.00 95.31 329 LYS A CA 1
ATOM 2433 C C . LYS A 1 329 ? 18.638 -27.156 17.074 1.00 95.31 329 LYS A C 1
ATOM 2435 O O . LYS A 1 329 ? 19.647 -27.494 16.449 1.00 95.31 329 LYS A O 1
ATOM 2440 N N . ASP A 1 330 ? 17.871 -26.140 16.692 1.00 97.12 330 ASP A N 1
ATOM 2441 C CA . ASP A 1 330 ? 18.128 -25.332 15.496 1.00 97.12 330 ASP A CA 1
ATOM 2442 C C . ASP A 1 330 ? 19.475 -24.608 15.590 1.00 97.12 330 ASP A C 1
ATOM 2444 O O . ASP A 1 330 ? 20.300 -24.686 14.677 1.00 97.12 330 ASP A O 1
ATOM 2448 N N . PHE A 1 331 ? 19.761 -23.979 16.732 1.00 96.38 331 PHE A N 1
ATOM 2449 C CA . PHE A 1 331 ? 21.050 -23.329 16.965 1.00 96.38 331 PHE A CA 1
ATOM 2450 C C . PHE A 1 331 ? 22.233 -24.311 16.855 1.00 96.38 331 PHE A C 1
ATOM 2452 O O . PHE A 1 331 ? 23.251 -23.993 16.233 1.00 96.38 331 PHE A O 1
ATOM 2459 N N . ILE A 1 332 ? 22.115 -25.511 17.436 1.00 96.44 332 ILE A N 1
ATOM 2460 C CA . ILE A 1 332 ? 23.149 -26.551 17.332 1.00 96.44 332 ILE A CA 1
ATOM 2461 C C . ILE A 1 332 ? 23.326 -27.003 15.876 1.00 96.44 332 ILE A C 1
ATOM 2463 O O . ILE A 1 332 ? 24.458 -27.180 15.420 1.00 96.44 332 ILE A O 1
ATOM 2467 N N . SER A 1 333 ? 22.235 -27.111 15.122 1.00 96.38 333 SER A N 1
ATOM 2468 C CA . SER A 1 333 ? 22.266 -27.451 13.698 1.00 96.38 333 SER A CA 1
ATOM 2469 C C . SER A 1 333 ? 22.991 -26.386 12.866 1.00 96.38 333 SER A C 1
ATOM 2471 O O . SER A 1 333 ? 23.852 -26.721 12.045 1.00 96.38 333 SER A O 1
ATOM 2473 N N . GLU A 1 334 ? 22.722 -25.100 13.107 1.00 97.88 334 GLU A N 1
ATOM 2474 C CA . GLU A 1 334 ? 23.431 -23.994 12.452 1.00 97.88 334 GLU A CA 1
ATOM 2475 C C . GLU A 1 334 ? 24.920 -23.967 12.818 1.00 97.88 334 GLU A C 1
ATOM 2477 O O . GLU A 1 334 ? 25.777 -23.862 11.933 1.00 97.88 334 GLU A O 1
ATOM 2482 N N . TYR A 1 335 ? 25.246 -24.129 14.106 1.00 96.81 335 TYR A N 1
ATOM 2483 C CA . TYR A 1 335 ? 26.626 -24.259 14.576 1.00 96.81 335 TYR A CA 1
ATOM 2484 C C . TYR A 1 335 ? 27.358 -25.387 13.837 1.00 96.81 335 TYR A C 1
ATOM 2486 O O . TYR A 1 335 ? 28.451 -25.171 13.302 1.00 96.81 335 TYR A O 1
ATOM 2494 N N . ASN A 1 336 ? 26.740 -26.569 13.762 1.00 96.62 336 ASN A N 1
ATOM 2495 C CA . ASN A 1 336 ? 27.309 -27.739 13.103 1.00 96.62 336 ASN A CA 1
ATOM 2496 C C . ASN A 1 336 ? 27.524 -27.506 11.609 1.00 96.62 336 ASN A C 1
ATOM 2498 O O . ASN A 1 336 ? 28.578 -27.855 11.081 1.00 96.62 336 ASN A O 1
ATOM 2502 N N . SER A 1 337 ? 26.561 -26.882 10.930 1.00 98.00 337 SER A N 1
ATOM 2503 C CA . SER A 1 337 ? 26.659 -26.554 9.505 1.00 98.00 337 SER A CA 1
ATOM 2504 C C . SER A 1 337 ? 27.842 -25.625 9.208 1.00 98.00 337 SER A C 1
ATOM 2506 O O . SER A 1 337 ? 28.651 -25.892 8.309 1.00 98.00 337 SER A O 1
ATOM 2508 N N . ILE A 1 338 ? 28.005 -24.566 10.009 1.00 96.94 338 ILE A N 1
ATOM 2509 C CA . ILE A 1 338 ? 29.108 -23.609 9.862 1.00 96.94 338 ILE A CA 1
ATOM 2510 C C . ILE A 1 338 ? 30.447 -24.291 10.159 1.00 96.94 338 ILE A C 1
ATOM 2512 O O . ILE A 1 338 ? 31.379 -24.194 9.358 1.00 96.94 338 ILE A O 1
ATOM 2516 N N . LEU A 1 339 ? 30.549 -25.014 11.278 1.00 97.25 339 LEU A N 1
ATOM 2517 C CA . LEU A 1 339 ? 31.781 -25.695 11.670 1.00 97.25 339 LEU A CA 1
ATOM 2518 C C . LEU A 1 339 ? 32.192 -26.760 10.648 1.00 97.25 339 LEU A C 1
ATOM 2520 O O . LEU A 1 339 ? 33.366 -26.823 10.281 1.00 97.25 339 LEU A O 1
ATOM 2524 N N . LYS A 1 340 ? 31.235 -27.535 10.127 1.00 96.81 340 LYS A N 1
ATOM 2525 C CA . LYS A 1 340 ? 31.463 -28.508 9.055 1.00 96.81 340 LYS A CA 1
ATOM 2526 C C . LYS A 1 340 ? 31.994 -27.835 7.795 1.00 96.81 340 LYS A C 1
ATOM 2528 O O . LYS A 1 340 ? 33.034 -28.240 7.291 1.00 96.81 340 LYS A O 1
ATOM 2533 N N . THR A 1 341 ? 31.351 -26.758 7.348 1.00 96.62 341 THR A N 1
ATOM 2534 C CA . THR A 1 341 ? 31.795 -25.996 6.172 1.00 96.62 341 THR A CA 1
ATOM 2535 C C . THR A 1 341 ? 33.228 -25.485 6.345 1.00 96.62 341 THR A C 1
ATOM 2537 O O . THR A 1 341 ? 34.058 -25.619 5.445 1.00 96.62 341 THR A O 1
ATOM 2540 N N . MET A 1 342 ? 33.559 -24.941 7.521 1.00 96.31 342 MET A N 1
ATOM 2541 C CA . MET A 1 342 ? 34.925 -24.508 7.823 1.00 96.31 342 MET A CA 1
ATOM 2542 C C . MET A 1 342 ? 35.912 -25.683 7.826 1.00 96.31 342 MET A C 1
ATOM 2544 O O . MET A 1 342 ? 36.994 -25.576 7.249 1.00 96.31 342 MET A O 1
ATOM 2548 N N . ASN A 1 343 ? 35.548 -26.813 8.436 1.00 95.75 343 ASN A N 1
ATOM 2549 C CA . ASN A 1 343 ? 36.373 -28.020 8.454 1.00 95.75 343 ASN A CA 1
ATOM 2550 C C . ASN A 1 343 ? 36.610 -28.570 7.039 1.00 95.75 343 ASN A C 1
ATOM 2552 O O . ASN A 1 343 ? 37.743 -28.947 6.734 1.00 95.75 343 ASN A O 1
ATOM 2556 N N . ASP A 1 344 ? 35.597 -28.573 6.174 1.00 95.12 344 ASP A N 1
ATOM 2557 C CA . ASP A 1 344 ? 35.688 -29.047 4.790 1.00 95.12 344 ASP A CA 1
ATOM 2558 C C . ASP A 1 344 ? 36.661 -28.186 3.973 1.00 95.12 344 ASP A C 1
ATOM 2560 O O . ASP A 1 344 ? 37.580 -28.712 3.340 1.00 95.12 344 ASP A O 1
ATOM 2564 N N . TYR A 1 345 ? 36.539 -26.856 4.054 1.00 95.44 345 TYR A N 1
ATOM 2565 C CA . TYR A 1 345 ? 37.469 -25.935 3.393 1.00 95.44 345 TYR A CA 1
ATOM 2566 C C . TYR A 1 345 ? 38.894 -26.042 3.948 1.00 95.44 345 TYR A C 1
ATOM 2568 O O . TYR A 1 345 ? 39.862 -26.088 3.185 1.00 95.44 345 TYR A O 1
ATOM 2576 N N . TYR A 1 346 ? 39.042 -26.143 5.270 1.00 96.19 346 TYR A N 1
ATOM 2577 C CA . TYR A 1 346 ? 40.349 -26.255 5.914 1.00 96.19 346 TYR A CA 1
ATOM 2578 C C . TYR A 1 346 ? 41.064 -27.568 5.557 1.00 96.19 346 TYR A C 1
ATOM 2580 O O . TYR A 1 346 ? 42.286 -27.588 5.352 1.00 96.19 346 TYR A O 1
ATOM 2588 N N . ASN A 1 347 ? 40.311 -28.667 5.464 1.00 94.75 347 ASN A N 1
ATOM 2589 C CA . ASN A 1 347 ? 40.813 -30.007 5.158 1.00 94.75 347 ASN A CA 1
ATOM 2590 C C . ASN A 1 347 ? 40.737 -30.373 3.668 1.00 94.75 347 ASN A C 1
ATOM 2592 O O . ASN A 1 347 ? 41.011 -31.525 3.322 1.00 94.75 347 ASN A O 1
ATOM 2596 N N . ALA A 1 348 ? 40.423 -29.419 2.787 1.00 94.94 348 ALA A N 1
ATOM 2597 C CA . ALA A 1 348 ? 40.271 -29.663 1.360 1.00 94.94 348 ALA A CA 1
ATOM 2598 C C . ALA A 1 348 ? 41.478 -30.394 0.736 1.00 94.94 348 ALA A C 1
ATOM 2600 O O . ALA A 1 348 ? 42.640 -30.266 1.150 1.00 94.94 348 ALA A O 1
ATOM 2601 N N . SER A 1 349 ? 41.202 -31.183 -0.304 1.00 93.12 349 SER A N 1
ATOM 2602 C CA . SER A 1 349 ? 42.240 -31.901 -1.048 1.00 93.12 349 SER A CA 1
ATOM 2603 C C . SER A 1 349 ? 43.179 -30.930 -1.759 1.00 93.12 349 SER A C 1
ATOM 2605 O O . SER A 1 349 ? 42.736 -29.953 -2.349 1.00 93.12 349 SER A O 1
ATOM 2607 N N . SER A 1 350 ? 44.481 -31.231 -1.778 1.00 91.75 350 SER A N 1
ATOM 2608 C CA . SER A 1 350 ? 45.467 -30.369 -2.443 1.00 91.75 350 SER A CA 1
ATOM 2609 C C . SER A 1 350 ? 45.195 -30.232 -3.949 1.00 91.75 350 SER A C 1
ATOM 2611 O O . SER A 1 350 ? 44.906 -31.224 -4.625 1.00 91.75 350 SER A O 1
ATOM 2613 N N . ALA A 1 351 ? 45.354 -29.012 -4.468 1.00 92.69 351 ALA A N 1
ATOM 2614 C CA . ALA A 1 351 ? 45.400 -28.691 -5.897 1.00 92.69 351 ALA A CA 1
ATOM 2615 C C . ALA A 1 351 ? 46.833 -28.668 -6.469 1.00 92.69 351 ALA A C 1
ATOM 2617 O O . ALA A 1 351 ? 47.113 -27.988 -7.450 1.00 92.69 351 ALA A O 1
ATOM 2618 N N . LYS A 1 352 ? 47.781 -29.393 -5.857 1.00 90.19 352 LYS A N 1
ATOM 2619 C CA . LYS A 1 352 ? 49.169 -29.446 -6.340 1.00 90.19 352 LYS A CA 1
ATOM 2620 C C . LYS A 1 352 ? 49.215 -29.913 -7.802 1.00 90.19 352 LYS A C 1
ATOM 2622 O O . LYS A 1 352 ? 48.731 -31.000 -8.106 1.00 90.19 352 LYS A O 1
ATOM 2627 N N . GLY A 1 353 ? 49.846 -29.115 -8.664 1.00 87.75 353 GLY A N 1
ATOM 2628 C CA . GLY A 1 353 ? 49.943 -29.371 -10.106 1.00 87.75 353 GLY A CA 1
ATOM 2629 C C . GLY A 1 353 ? 48.848 -28.710 -10.950 1.00 87.75 353 GLY A C 1
ATOM 2630 O O . GLY A 1 353 ? 48.835 -28.924 -12.157 1.00 87.75 353 GLY A O 1
ATOM 2631 N N . TYR A 1 354 ? 47.961 -27.923 -10.335 1.00 90.25 354 TYR A N 1
ATOM 2632 C CA . TYR A 1 354 ? 46.954 -27.113 -11.015 1.00 90.25 354 TYR A CA 1
ATOM 2633 C C . TYR A 1 354 ? 47.306 -25.633 -10.840 1.00 90.25 354 TYR A C 1
ATOM 2635 O O . TYR A 1 354 ? 47.187 -25.098 -9.738 1.00 90.25 354 TYR A O 1
ATOM 2643 N N . ASP A 1 355 ? 47.739 -24.987 -11.921 1.00 89.12 355 ASP A N 1
ATOM 2644 C CA . ASP A 1 355 ? 48.004 -23.545 -11.972 1.00 89.12 355 ASP A CA 1
ATOM 2645 C C . ASP A 1 355 ? 46.859 -22.806 -12.683 1.00 89.12 355 ASP A C 1
ATOM 2647 O O . ASP A 1 355 ? 46.038 -23.421 -13.369 1.00 89.12 355 ASP A O 1
ATOM 2651 N N . VAL A 1 356 ? 46.792 -21.481 -12.518 1.00 89.38 356 VAL A N 1
ATOM 2652 C CA . VAL A 1 356 ? 45.805 -20.644 -13.220 1.00 89.38 356 VAL A CA 1
ATOM 2653 C C . VAL A 1 356 ? 46.060 -20.718 -14.727 1.00 89.38 356 VAL A C 1
ATOM 2655 O O . VAL A 1 356 ? 47.169 -20.436 -15.178 1.00 89.38 356 VAL A O 1
ATOM 2658 N N . LEU A 1 357 ? 45.027 -21.089 -15.488 1.00 90.31 357 LEU A N 1
ATOM 2659 C CA . LEU A 1 357 ? 45.117 -21.264 -16.937 1.00 90.31 357 LEU A CA 1
ATOM 2660 C C . LEU A 1 357 ? 45.308 -19.920 -17.652 1.00 90.31 357 LEU A C 1
ATOM 2662 O O . LEU A 1 357 ? 44.588 -18.958 -17.366 1.00 90.31 357 LEU A O 1
ATOM 2666 N N . THR A 1 358 ? 46.236 -19.877 -18.609 1.00 88.38 358 THR A N 1
ATOM 2667 C CA . THR A 1 358 ? 46.361 -18.770 -19.568 1.00 88.38 358 THR A CA 1
ATOM 2668 C C . THR A 1 358 ? 45.239 -18.816 -20.603 1.00 88.38 358 THR A C 1
ATOM 2670 O O . THR A 1 358 ? 44.601 -19.852 -20.787 1.00 88.38 358 THR A O 1
ATOM 2673 N N . ASP A 1 359 ? 45.021 -17.712 -21.316 1.00 88.62 359 ASP A N 1
ATOM 2674 C CA . ASP A 1 359 ? 43.988 -17.650 -22.357 1.00 88.62 359 ASP A CA 1
ATOM 2675 C C . ASP A 1 359 ? 44.232 -18.703 -23.455 1.00 88.62 359 ASP A C 1
ATOM 2677 O O . ASP A 1 359 ? 43.337 -19.491 -23.745 1.00 88.62 359 ASP A O 1
ATOM 2681 N N . ASP A 1 360 ? 45.473 -18.850 -23.933 1.00 87.75 360 ASP A N 1
ATOM 2682 C CA . ASP A 1 360 ? 45.850 -19.901 -24.895 1.00 87.75 360 ASP A CA 1
ATOM 2683 C C . ASP A 1 360 ? 45.577 -21.328 -24.375 1.00 87.75 360 ASP A C 1
ATOM 2685 O O . ASP A 1 360 ? 45.208 -22.223 -25.136 1.00 87.75 360 ASP A O 1
ATOM 2689 N N . GLN A 1 361 ? 45.768 -21.571 -23.070 1.00 90.12 361 GLN A N 1
ATOM 2690 C CA . GLN A 1 361 ? 45.483 -22.875 -22.460 1.00 90.12 361 GLN A CA 1
ATOM 2691 C C . GLN A 1 361 ? 43.979 -23.131 -22.372 1.00 90.12 361 GLN A C 1
ATOM 2693 O O . GLN A 1 361 ? 43.550 -24.263 -22.574 1.00 90.12 361 GLN A O 1
ATOM 2698 N N . LYS A 1 362 ? 43.182 -22.091 -22.107 1.00 90.00 362 LYS A N 1
ATOM 2699 C CA . LYS A 1 362 ? 41.719 -22.182 -22.109 1.00 90.00 362 LYS A CA 1
ATOM 2700 C C . LYS A 1 362 ? 41.187 -22.461 -23.512 1.00 90.00 362 LYS A C 1
ATOM 2702 O O . LYS A 1 362 ? 40.355 -23.343 -23.659 1.00 90.00 362 LYS A O 1
ATOM 2707 N N . GLU A 1 363 ? 41.710 -21.799 -24.543 1.00 90.50 363 GLU A N 1
ATOM 2708 C CA . GLU A 1 363 ? 41.318 -22.056 -25.941 1.00 90.50 363 GLU A CA 1
ATOM 2709 C C . GLU A 1 363 ? 41.627 -23.493 -26.400 1.00 90.50 363 GLU A C 1
ATOM 2711 O O . GLU A 1 363 ? 40.963 -24.023 -27.293 1.00 90.50 363 GLU A O 1
ATOM 2716 N N . ALA A 1 364 ? 42.616 -24.139 -25.777 1.00 91.62 364 ALA A N 1
ATOM 2717 C CA . ALA A 1 364 ? 43.009 -25.515 -26.062 1.00 91.62 364 ALA A CA 1
ATOM 2718 C C . ALA A 1 364 ? 42.241 -26.582 -25.251 1.00 91.62 364 ALA A C 1
ATOM 2720 O O . ALA A 1 364 ? 42.480 -27.775 -25.457 1.00 91.62 364 ALA A O 1
ATOM 2721 N N . MET A 1 365 ? 41.350 -26.188 -24.335 1.00 92.31 365 MET A N 1
ATOM 2722 C CA . MET A 1 365 ? 40.591 -27.081 -23.449 1.00 92.31 365 MET A CA 1
ATOM 2723 C C . MET A 1 365 ? 39.085 -26.981 -23.715 1.00 92.31 365 MET A C 1
ATOM 2725 O O . MET A 1 365 ? 38.589 -25.979 -24.221 1.00 92.31 365 MET A O 1
ATOM 2729 N N . THR A 1 366 ? 38.329 -28.023 -23.363 1.00 94.25 366 THR A N 1
ATOM 2730 C CA . THR A 1 366 ? 36.859 -27.941 -23.379 1.00 94.25 366 THR A CA 1
ATOM 2731 C C . THR A 1 366 ? 36.333 -27.201 -22.148 1.00 94.25 366 THR A C 1
ATOM 2733 O O . THR A 1 366 ? 36.940 -27.262 -21.079 1.00 94.25 366 THR A O 1
ATOM 2736 N N . ASP A 1 367 ? 35.154 -26.582 -22.248 1.00 91.44 367 ASP A N 1
ATOM 2737 C CA . ASP A 1 367 ? 34.531 -25.849 -21.132 1.00 91.44 367 ASP A CA 1
ATOM 2738 C C . ASP A 1 367 ? 34.422 -26.690 -19.846 1.00 91.44 367 ASP A C 1
ATOM 2740 O O . ASP A 1 367 ? 34.711 -26.205 -18.756 1.00 91.44 367 ASP A O 1
ATOM 2744 N N . SER A 1 368 ? 34.080 -27.981 -19.962 1.00 92.88 368 SER A N 1
ATOM 2745 C CA . SER A 1 368 ? 33.982 -28.883 -18.802 1.00 92.88 368 SER A CA 1
ATOM 2746 C C . SER A 1 368 ? 35.343 -29.201 -18.172 1.00 92.88 368 SER A C 1
ATOM 2748 O O . SER A 1 368 ? 35.430 -29.440 -16.966 1.00 92.88 368 SER A O 1
ATOM 2750 N N . GLU A 1 369 ? 36.415 -29.233 -18.964 1.00 91.62 369 GLU A N 1
ATOM 2751 C CA . GLU A 1 369 ? 37.774 -29.410 -18.446 1.00 91.62 369 GLU A CA 1
ATOM 2752 C C . GLU A 1 369 ? 38.263 -28.140 -17.753 1.00 91.62 369 GLU A C 1
ATOM 2754 O O . GLU A 1 369 ? 38.865 -28.241 -16.684 1.00 91.62 369 GLU A O 1
ATOM 2759 N N . ILE A 1 370 ? 37.957 -26.965 -18.315 1.00 90.81 370 ILE A N 1
ATOM 2760 C CA . ILE A 1 370 ? 38.243 -25.664 -17.697 1.00 90.81 370 ILE A CA 1
ATOM 2761 C C . ILE A 1 370 ? 37.517 -25.557 -16.356 1.00 90.81 370 ILE A C 1
ATOM 2763 O O . ILE A 1 370 ? 38.154 -25.268 -15.347 1.00 90.81 370 ILE A O 1
ATOM 2767 N N . GLU A 1 371 ? 36.216 -25.853 -16.318 1.00 92.88 371 GLU A N 1
ATOM 2768 C CA . GLU A 1 371 ? 35.402 -25.805 -15.099 1.00 92.88 371 GLU A CA 1
ATOM 2769 C C . GLU A 1 371 ? 35.977 -26.719 -14.011 1.00 92.88 371 GLU A C 1
ATOM 2771 O O . GLU A 1 371 ? 36.283 -26.258 -12.914 1.00 92.88 371 GLU A O 1
ATOM 2776 N N . LYS A 1 372 ? 36.254 -27.991 -14.328 1.00 93.75 372 LYS A N 1
ATOM 2777 C CA . LYS A 1 372 ? 36.857 -28.932 -13.367 1.00 93.75 372 LYS A CA 1
ATOM 2778 C C . LYS A 1 372 ? 38.236 -28.486 -12.885 1.00 93.75 372 LYS A C 1
ATOM 2780 O O . LYS A 1 372 ? 38.583 -28.722 -11.726 1.00 93.75 372 LYS A O 1
ATOM 2785 N N . TRP A 1 373 ? 39.037 -27.882 -13.761 1.00 94.56 373 TRP A N 1
ATOM 2786 C CA . TRP A 1 373 ? 40.361 -27.369 -13.417 1.00 94.56 373 TRP A CA 1
ATOM 2787 C C . TRP A 1 373 ? 40.262 -26.173 -12.468 1.00 94.56 373 TRP A C 1
ATOM 2789 O O . TRP A 1 373 ? 40.924 -26.143 -11.428 1.00 94.56 373 TRP A O 1
ATOM 2799 N N . GLU A 1 374 ? 39.396 -25.212 -12.787 1.00 90.56 374 GLU A N 1
ATOM 2800 C CA . GLU A 1 374 ? 39.140 -24.052 -11.940 1.00 90.56 374 GLU A CA 1
ATOM 2801 C C . GLU A 1 374 ? 38.529 -24.454 -10.595 1.00 90.56 374 GLU A C 1
ATOM 2803 O O . GLU A 1 374 ? 38.970 -23.959 -9.559 1.00 90.56 374 GLU A O 1
ATOM 2808 N N . ASP A 1 375 ? 37.576 -25.384 -10.581 1.00 92.31 375 ASP A N 1
ATOM 2809 C CA . ASP A 1 375 ? 36.954 -25.895 -9.359 1.00 92.31 375 ASP A CA 1
ATOM 2810 C C . ASP A 1 375 ? 37.968 -26.609 -8.469 1.00 92.31 375 ASP A C 1
ATOM 2812 O O . ASP A 1 375 ? 37.953 -26.452 -7.242 1.00 92.31 375 ASP A O 1
ATOM 2816 N N . LYS A 1 376 ? 38.913 -27.349 -9.063 1.00 91.12 376 LYS A N 1
ATOM 2817 C CA . LYS A 1 376 ? 39.998 -27.989 -8.313 1.00 91.12 376 LYS A CA 1
ATOM 2818 C C . LYS A 1 376 ? 40.875 -26.960 -7.600 1.00 91.12 376 LYS A C 1
ATOM 2820 O O . LYS A 1 376 ? 41.265 -27.191 -6.456 1.00 91.12 376 LYS A O 1
ATOM 2825 N N . ILE A 1 377 ? 41.161 -25.832 -8.249 1.00 92.19 377 ILE A N 1
ATOM 2826 C CA . ILE A 1 377 ? 41.937 -24.732 -7.661 1.00 92.19 377 ILE A CA 1
ATOM 2827 C C . ILE A 1 377 ? 41.113 -24.015 -6.582 1.00 92.19 377 ILE A C 1
ATOM 2829 O O . ILE A 1 377 ? 41.576 -23.881 -5.448 1.00 92.19 377 ILE A O 1
ATOM 2833 N N . LYS A 1 378 ? 39.878 -23.608 -6.904 1.00 91.06 378 LYS A N 1
ATOM 2834 C CA . LYS A 1 378 ? 38.977 -22.861 -6.008 1.00 91.06 378 LYS A CA 1
ATOM 2835 C C . LYS A 1 378 ? 38.662 -23.646 -4.732 1.00 91.06 378 LYS A C 1
ATOM 2837 O O . LYS A 1 378 ? 38.742 -23.088 -3.641 1.00 91.06 378 LYS A O 1
ATOM 2842 N N . SER A 1 379 ? 38.392 -24.949 -4.842 1.00 91.19 379 SER A N 1
ATOM 2843 C CA . SER A 1 379 ? 38.104 -25.812 -3.682 1.00 91.19 379 SER A CA 1
ATOM 2844 C C . SER A 1 379 ? 39.295 -25.994 -2.735 1.00 91.19 379 SER A C 1
ATOM 2846 O O . SER A 1 379 ? 39.090 -26.270 -1.557 1.00 91.19 379 SER A O 1
ATOM 2848 N N . SER A 1 380 ? 40.536 -25.806 -3.199 1.00 94.62 380 SER A N 1
ATOM 2849 C CA . SER A 1 380 ? 41.740 -25.900 -2.361 1.00 94.62 380 SER A CA 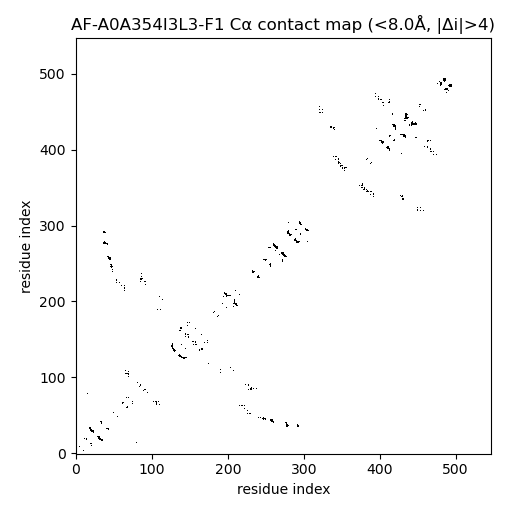1
ATOM 2850 C C . SER A 1 380 ? 42.206 -24.543 -1.815 1.00 94.62 380 SER A C 1
ATOM 2852 O O . SER A 1 380 ? 43.233 -24.507 -1.134 1.00 94.62 380 SER A O 1
ATOM 2854 N N . LEU A 1 381 ? 41.507 -23.438 -2.103 1.00 92.00 381 LEU A N 1
ATOM 2855 C CA . LEU A 1 381 ? 41.989 -22.082 -1.814 1.00 92.00 381 LEU A CA 1
ATOM 2856 C C . LEU A 1 381 ? 42.195 -21.822 -0.313 1.00 92.00 381 LEU A C 1
ATOM 2858 O O . LEU A 1 381 ? 43.192 -21.221 0.072 1.00 92.00 381 LEU A O 1
ATOM 2862 N N . LEU A 1 382 ? 41.281 -22.314 0.526 1.00 95.25 382 LEU A N 1
ATOM 2863 C CA . LEU A 1 382 ? 41.320 -22.152 1.988 1.00 95.25 382 LEU A CA 1
ATOM 2864 C C . LEU A 1 382 ? 41.949 -23.353 2.713 1.00 95.25 382 LEU A C 1
ATOM 2866 O O . LEU A 1 382 ? 41.885 -23.474 3.940 1.00 95.25 382 LEU A O 1
ATOM 2870 N N . ARG A 1 383 ? 42.568 -24.264 1.957 1.00 96.38 383 ARG A N 1
ATOM 2871 C CA . ARG A 1 383 ? 43.197 -25.457 2.514 1.00 96.38 383 ARG A CA 1
ATOM 2872 C C . ARG A 1 383 ? 44.321 -25.050 3.463 1.00 96.38 383 ARG A C 1
ATOM 2874 O O . ARG A 1 383 ? 45.304 -24.451 3.034 1.00 96.38 383 ARG A O 1
ATOM 2881 N N . ARG A 1 384 ? 44.240 -25.508 4.715 1.00 96.06 384 ARG A N 1
ATOM 2882 C CA . ARG A 1 384 ? 45.198 -25.173 5.784 1.00 96.06 384 ARG A CA 1
ATOM 2883 C C . ARG A 1 384 ? 45.335 -23.663 6.041 1.00 96.06 384 ARG A C 1
ATOM 2885 O O . ARG A 1 384 ? 46.389 -23.235 6.489 1.00 96.06 384 ARG A O 1
ATOM 2892 N N . ASP A 1 385 ? 44.289 -22.881 5.780 1.00 96.94 385 ASP A N 1
ATOM 2893 C CA . ASP A 1 385 ? 44.271 -21.445 6.068 1.00 96.94 385 ASP A CA 1
ATOM 2894 C C . ASP A 1 385 ? 44.323 -21.164 7.583 1.00 96.94 385 ASP A C 1
ATOM 2896 O O . ASP A 1 385 ? 43.576 -21.757 8.369 1.00 96.94 385 ASP A O 1
ATOM 2900 N N . ASP A 1 386 ? 45.211 -20.259 8.000 1.00 96.06 386 ASP A N 1
ATOM 2901 C CA . ASP A 1 386 ? 45.446 -19.951 9.416 1.00 96.06 386 ASP A CA 1
ATOM 2902 C C . ASP A 1 386 ? 44.275 -19.179 10.043 1.00 96.06 386 ASP A C 1
ATOM 2904 O O . ASP A 1 386 ? 43.926 -19.416 11.205 1.00 96.06 386 ASP A O 1
ATOM 2908 N N . THR A 1 387 ? 43.624 -18.295 9.277 1.00 95.38 38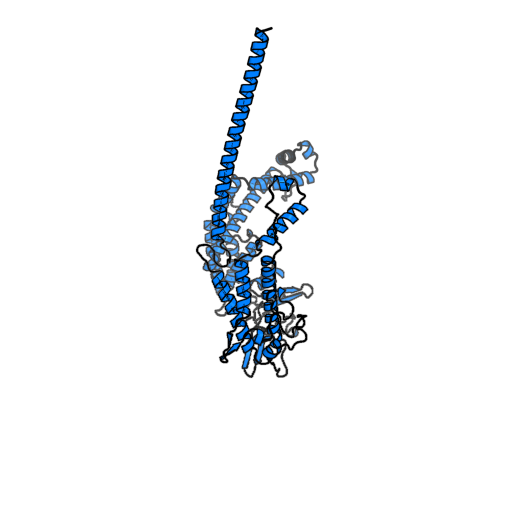7 THR A N 1
ATOM 2909 C CA . THR A 1 387 ? 42.420 -17.580 9.727 1.00 95.38 387 THR A CA 1
ATOM 2910 C C . THR A 1 387 ? 41.293 -18.571 9.986 1.00 95.38 387 THR A C 1
ATOM 2912 O O . THR A 1 387 ? 40.698 -18.564 11.066 1.00 95.38 387 THR A O 1
ATOM 2915 N N . LEU A 1 388 ? 41.050 -19.484 9.046 1.00 96.06 388 LEU A N 1
ATOM 2916 C CA . LEU A 1 388 ? 40.041 -20.528 9.182 1.00 96.06 388 LEU A CA 1
ATOM 2917 C C . LEU A 1 388 ? 40.340 -21.469 10.359 1.00 96.06 388 LEU A C 1
ATOM 2919 O O . LEU A 1 388 ? 39.452 -21.752 11.159 1.00 96.06 388 LEU A O 1
ATOM 2923 N N . SER A 1 389 ? 41.602 -21.875 10.538 1.00 96.94 389 SER A N 1
ATOM 2924 C CA . SER A 1 389 ? 42.056 -22.651 11.705 1.00 96.94 389 SER A CA 1
ATOM 2925 C C . SER A 1 389 ? 41.761 -21.941 13.034 1.00 96.94 389 SER A C 1
ATOM 2927 O O . SER A 1 389 ? 41.271 -22.546 13.994 1.00 96.94 389 SER A O 1
ATOM 2929 N N . SER A 1 390 ? 42.022 -20.631 13.087 1.00 96.75 390 SER A N 1
ATOM 2930 C CA . SER A 1 390 ? 41.764 -19.780 14.254 1.00 96.75 390 SER A CA 1
ATOM 2931 C C . SER A 1 390 ? 40.269 -19.659 14.564 1.00 96.75 390 SER A C 1
ATOM 2933 O O . SER A 1 390 ? 39.890 -19.653 15.737 1.00 96.75 390 SER A O 1
ATOM 2935 N N . LEU A 1 391 ? 39.416 -19.597 13.536 1.00 96.81 391 LEU A N 1
ATOM 2936 C CA . LEU A 1 391 ? 37.959 -19.559 13.684 1.00 96.81 391 LEU A CA 1
ATOM 2937 C C . LEU A 1 391 ? 37.392 -20.905 14.139 1.00 96.81 391 LEU A C 1
ATOM 2939 O O . LEU A 1 391 ? 36.642 -20.939 15.111 1.00 96.81 391 LEU A O 1
ATOM 2943 N N . ILE A 1 392 ? 37.809 -22.013 13.519 1.00 97.31 392 ILE A N 1
ATOM 2944 C CA . ILE A 1 392 ? 37.452 -23.375 13.953 1.00 97.31 392 ILE A CA 1
ATOM 2945 C C . ILE A 1 392 ? 37.819 -23.568 15.428 1.00 97.31 392 ILE A C 1
ATOM 2947 O O . ILE A 1 392 ? 37.014 -24.051 16.225 1.00 97.31 392 ILE A O 1
ATOM 2951 N N . SER A 1 393 ? 39.024 -23.139 15.812 1.00 96.69 393 SER A N 1
ATOM 2952 C CA . SER A 1 393 ? 39.490 -23.214 17.198 1.00 96.69 393 SER A CA 1
ATOM 2953 C C . SER A 1 393 ? 38.607 -22.396 18.141 1.00 96.69 393 SER A C 1
ATOM 2955 O O . SER A 1 393 ? 38.233 -22.913 19.188 1.00 96.69 393 SER A O 1
ATOM 2957 N N . SER A 1 394 ? 38.219 -21.174 17.756 1.00 96.69 394 SER A N 1
ATOM 2958 C CA . SER A 1 394 ? 37.290 -20.327 18.521 1.00 96.69 394 SER A CA 1
ATOM 2959 C C . SER A 1 394 ? 35.913 -20.961 18.696 1.00 96.69 394 SER A C 1
ATOM 2961 O O . SER A 1 394 ? 35.383 -20.974 19.807 1.00 96.69 394 SER A O 1
ATOM 2963 N N . PHE A 1 395 ? 35.333 -21.506 17.626 1.00 96.75 395 PHE A N 1
ATOM 2964 C CA . PHE A 1 395 ? 34.040 -22.190 17.683 1.00 96.75 395 PHE A CA 1
ATOM 2965 C C . PHE A 1 395 ? 34.082 -23.364 18.662 1.00 96.75 395 PHE A C 1
ATOM 2967 O O . PHE A 1 395 ? 33.187 -23.514 19.492 1.00 96.75 395 PHE A O 1
ATOM 2974 N N . ARG A 1 396 ? 35.142 -24.173 18.612 1.00 95.38 396 ARG A N 1
ATOM 2975 C CA . ARG A 1 396 ? 35.301 -25.333 19.496 1.00 95.38 396 ARG A CA 1
ATOM 2976 C C . ARG A 1 396 ? 35.590 -24.919 20.936 1.00 95.38 396 ARG A C 1
ATOM 2978 O O . ARG A 1 396 ? 34.940 -25.409 21.852 1.00 95.38 396 ARG A O 1
ATOM 2985 N N . SER A 1 397 ? 36.529 -23.999 21.160 1.00 94.88 397 SER A N 1
ATOM 2986 C CA . SER A 1 397 ? 36.954 -23.618 22.511 1.00 94.88 397 SER A CA 1
ATOM 2987 C C . SER A 1 397 ? 35.858 -22.914 23.300 1.00 94.88 397 SER A C 1
ATOM 2989 O O . SER A 1 397 ? 35.720 -23.167 24.493 1.00 94.88 397 SER A O 1
ATOM 2991 N N . ASN A 1 398 ? 35.085 -22.035 22.651 1.00 96.00 398 ASN A N 1
ATOM 2992 C CA . ASN A 1 398 ? 34.011 -21.316 23.331 1.00 96.00 398 ASN A CA 1
ATOM 2993 C C . ASN A 1 398 ? 32.841 -22.249 23.648 1.00 96.00 398 ASN A C 1
ATOM 2995 O O . ASN A 1 398 ? 32.372 -22.243 24.781 1.00 96.00 398 ASN A O 1
ATOM 2999 N N . MET A 1 399 ? 32.429 -23.104 22.704 1.00 94.75 399 MET A N 1
ATOM 3000 C CA . MET A 1 399 ? 31.313 -24.032 22.931 1.00 94.75 399 MET A CA 1
ATOM 3001 C C . MET A 1 399 ? 31.643 -25.154 23.920 1.00 94.75 399 MET A C 1
ATOM 3003 O O . MET A 1 399 ? 30.777 -25.583 24.676 1.00 94.75 399 MET A O 1
ATOM 3007 N N . MET A 1 400 ? 32.903 -25.591 23.986 1.00 91.06 400 MET A N 1
ATOM 3008 C CA . MET A 1 400 ? 33.383 -26.507 25.031 1.00 91.06 400 MET A CA 1
ATOM 3009 C C . MET A 1 400 ? 33.719 -25.790 26.352 1.00 91.06 400 MET A C 1
ATOM 3011 O O . MET A 1 400 ? 34.167 -26.429 27.307 1.00 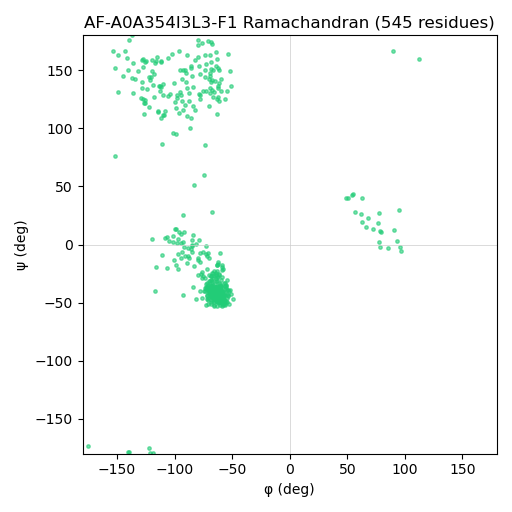91.06 400 MET A O 1
ATOM 3015 N N . GLY A 1 401 ? 33.544 -24.468 26.404 1.00 93.94 401 GLY A N 1
ATOM 3016 C CA . GLY A 1 401 ? 33.797 -23.648 27.578 1.00 93.94 401 GLY A CA 1
ATOM 3017 C C . GLY A 1 401 ? 32.768 -23.857 28.687 1.00 93.94 401 GLY A C 1
ATOM 3018 O O . GLY A 1 401 ? 31.776 -24.577 28.548 1.00 93.94 401 GLY A O 1
ATOM 3019 N N . THR A 1 402 ? 33.012 -23.200 29.818 1.00 95.69 402 THR A N 1
ATOM 3020 C CA . THR A 1 402 ? 32.135 -23.265 30.986 1.00 95.69 402 THR A CA 1
ATOM 3021 C C . THR A 1 402 ? 31.707 -21.882 31.459 1.00 95.69 402 THR A C 1
ATOM 3023 O O . THR A 1 402 ? 32.361 -20.875 31.186 1.00 95.69 402 THR A O 1
ATOM 3026 N N . VAL A 1 403 ? 30.582 -21.836 32.170 1.00 95.19 403 VAL A N 1
ATOM 3027 C CA . VAL A 1 403 ? 29.949 -20.621 32.685 1.00 95.19 403 VAL A CA 1
ATOM 3028 C C . VAL A 1 403 ? 29.468 -20.841 34.111 1.00 95.19 403 VAL A C 1
ATOM 3030 O O . VAL A 1 403 ? 29.003 -21.925 34.460 1.00 95.19 403 VAL A O 1
ATOM 3033 N N . THR A 1 404 ? 29.581 -19.819 34.953 1.00 96.31 404 THR A N 1
ATOM 3034 C CA . THR A 1 404 ? 29.074 -19.868 36.330 1.00 96.31 404 THR A CA 1
ATOM 3035 C C . THR A 1 404 ? 27.655 -19.311 36.361 1.00 96.31 404 THR A C 1
ATOM 3037 O O . THR A 1 404 ? 27.456 -18.134 36.066 1.00 96.31 404 THR A O 1
ATOM 3040 N N . ALA A 1 405 ? 26.677 -20.151 36.704 1.00 93.50 405 ALA A N 1
ATOM 3041 C CA . ALA A 1 405 ? 25.273 -19.749 36.794 1.00 93.50 405 ALA A CA 1
ATOM 3042 C C . ALA A 1 405 ? 24.975 -19.012 38.112 1.00 93.50 405 ALA A C 1
ATOM 3044 O O . ALA A 1 405 ? 25.792 -18.993 39.038 1.00 93.50 405 ALA A O 1
ATOM 3045 N N . SER A 1 406 ? 23.773 -18.444 38.235 1.00 91.50 406 SER A N 1
ATOM 3046 C CA . SER A 1 406 ? 23.330 -17.688 39.418 1.00 91.50 406 SER A CA 1
ATOM 3047 C C . SER A 1 406 ? 23.344 -18.496 40.723 1.00 91.50 406 SER A C 1
ATOM 3049 O O . SER A 1 406 ? 23.457 -17.929 41.807 1.00 91.50 406 SER A O 1
ATOM 3051 N N . ASN A 1 407 ? 23.301 -19.827 40.627 1.00 90.06 407 ASN A N 1
ATOM 3052 C CA . ASN A 1 407 ? 23.441 -20.751 41.755 1.00 90.06 407 ASN A CA 1
ATOM 3053 C C . ASN A 1 407 ? 24.903 -20.963 42.218 1.00 90.06 407 ASN A C 1
ATOM 3055 O O . ASN A 1 407 ? 25.151 -21.791 43.096 1.00 90.06 407 ASN A O 1
ATOM 3059 N N . GLY A 1 408 ? 25.874 -20.257 41.625 1.00 91.25 408 GLY A N 1
ATOM 3060 C CA . GLY A 1 408 ? 27.294 -20.304 41.985 1.00 91.25 408 GLY A CA 1
ATOM 3061 C C . GL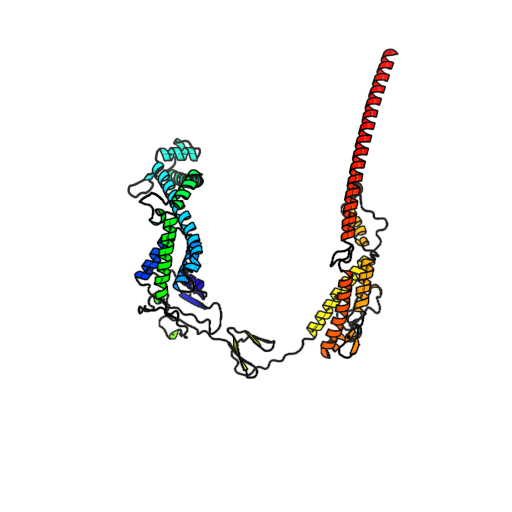Y A 1 408 ? 28.057 -21.529 41.473 1.00 91.25 408 GLY A C 1
ATOM 3062 O O . GLY A 1 408 ? 29.246 -21.659 41.760 1.00 91.25 408 GLY A O 1
ATOM 3063 N N . LYS A 1 409 ? 27.408 -22.429 40.724 1.00 95.38 409 LYS A N 1
ATOM 3064 C CA . LYS A 1 409 ? 28.047 -23.610 40.127 1.00 95.38 409 LYS A CA 1
ATOM 3065 C C . LYS A 1 409 ? 28.470 -23.336 38.686 1.00 95.38 409 LYS A C 1
ATOM 3067 O O . LYS A 1 409 ? 27.844 -22.549 37.976 1.00 95.38 409 LYS A O 1
ATOM 3072 N N . THR A 1 410 ? 29.529 -24.017 38.262 1.00 96.56 410 THR A N 1
ATOM 3073 C CA . THR A 1 410 ? 30.063 -23.947 36.901 1.00 96.56 410 THR A CA 1
ATOM 3074 C C . THR A 1 410 ? 29.484 -25.071 36.048 1.00 96.56 410 THR A C 1
ATOM 3076 O O . THR A 1 410 ? 29.544 -26.237 36.435 1.00 96.56 410 THR A O 1
ATOM 3079 N N . TYR A 1 411 ? 28.956 -24.713 34.883 1.00 96.69 411 TYR A N 1
ATOM 3080 C CA . TYR A 1 411 ? 28.314 -25.607 33.924 1.00 96.69 411 TYR A CA 1
ATOM 3081 C C . TYR A 1 411 ? 28.925 -25.433 32.537 1.00 96.69 411 TYR A C 1
ATOM 3083 O O . TYR A 1 411 ? 29.505 -24.395 32.236 1.00 96.69 411 TYR A O 1
ATOM 3091 N N . GLY A 1 412 ? 28.759 -26.431 31.679 1.00 95.81 412 GLY A N 1
ATOM 3092 C CA . GLY A 1 412 ? 29.026 -26.333 30.243 1.00 95.81 412 GLY A CA 1
ATOM 3093 C C . GLY A 1 412 ? 27.938 -27.066 29.465 1.00 95.81 412 GLY A C 1
ATOM 3094 O O . GLY A 1 412 ? 27.037 -27.650 30.070 1.00 95.81 412 GLY A O 1
ATOM 3095 N N . LEU A 1 413 ? 28.037 -27.096 28.138 1.00 96.50 413 LEU A N 1
ATOM 3096 C CA . LEU A 1 413 ? 27.061 -27.785 27.280 1.00 96.50 413 LEU A CA 1
ATOM 3097 C C . LEU A 1 413 ? 26.888 -29.272 27.639 1.00 96.50 413 LEU A C 1
ATOM 3099 O O . LEU A 1 413 ? 25.774 -29.791 27.637 1.00 96.50 413 LEU A O 1
ATOM 3103 N N . SER A 1 414 ? 27.954 -29.926 28.102 1.00 95.25 414 SER A N 1
ATOM 3104 C CA . SER A 1 414 ? 27.904 -31.312 28.587 1.00 95.25 414 SER A CA 1
ATOM 3105 C C . SER A 1 414 ? 26.984 -31.513 29.795 1.00 95.25 414 SER A C 1
ATOM 3107 O O . SER A 1 414 ? 26.441 -32.603 29.975 1.00 95.25 414 SER A O 1
ATOM 3109 N N . SER A 1 415 ? 26.763 -30.470 30.606 1.00 95.25 415 SER A N 1
ATOM 3110 C CA . SER A 1 415 ? 25.810 -30.500 31.726 1.00 95.25 415 SER A CA 1
ATOM 3111 C C . SER A 1 415 ? 24.362 -30.609 31.247 1.00 95.25 415 SER A C 1
ATOM 3113 O O . SER A 1 415 ? 23.524 -31.124 31.978 1.00 95.25 415 SER A O 1
ATOM 3115 N N . LEU A 1 416 ? 24.097 -30.174 30.014 1.00 96.38 416 LEU A N 1
ATOM 3116 C CA . LEU A 1 416 ? 22.803 -30.264 29.341 1.00 96.38 416 LEU A CA 1
ATOM 3117 C C . LEU A 1 416 ? 22.669 -31.529 28.486 1.00 96.38 416 LEU A C 1
ATOM 3119 O O . LEU A 1 416 ? 21.665 -31.711 27.815 1.00 96.38 416 LEU A O 1
ATOM 3123 N N . GLY A 1 417 ? 23.678 -32.404 28.479 1.00 95.50 417 GLY A N 1
ATOM 3124 C CA . GLY A 1 417 ? 23.711 -33.556 27.579 1.00 95.50 417 GLY A CA 1
ATOM 3125 C C . GLY A 1 417 ? 24.130 -33.221 26.146 1.00 95.50 417 GLY A C 1
ATOM 3126 O O . GLY A 1 417 ? 24.033 -34.092 25.292 1.00 95.50 417 GLY A O 1
ATOM 3127 N N . ILE A 1 418 ? 24.642 -32.014 25.890 1.00 97.00 418 ILE A N 1
ATOM 3128 C CA . ILE A 1 418 ? 25.182 -31.627 24.584 1.00 97.00 418 ILE A CA 1
ATOM 3129 C C . ILE A 1 418 ? 26.684 -31.943 24.559 1.00 97.00 418 ILE A C 1
ATOM 3131 O O . ILE A 1 418 ? 27.448 -31.457 25.399 1.00 97.00 418 ILE A O 1
ATOM 3135 N N . THR A 1 419 ? 27.124 -32.792 23.635 1.00 94.81 419 THR A N 1
ATOM 3136 C CA . THR A 1 419 ? 28.494 -33.328 23.591 1.00 94.81 419 THR A CA 1
ATOM 3137 C C . THR A 1 419 ? 29.036 -33.409 22.163 1.00 94.81 419 THR A C 1
ATOM 3139 O O . THR A 1 419 ? 28.368 -32.974 21.244 1.00 94.81 419 THR A O 1
ATOM 3142 N N . THR A 1 420 ? 30.252 -33.910 21.973 1.00 94.88 420 THR A N 1
ATOM 3143 C CA . THR A 1 420 ? 30.817 -34.241 20.650 1.00 94.88 420 THR A CA 1
ATOM 3144 C C . THR A 1 420 ? 30.819 -35.755 20.479 1.00 94.88 420 THR A C 1
ATOM 3146 O O . THR A 1 420 ? 30.828 -36.447 21.501 1.00 94.88 420 THR A O 1
ATOM 3149 N N . SER A 1 421 ? 30.909 -36.272 19.251 1.00 92.25 421 SER A N 1
ATOM 3150 C CA . SER A 1 421 ? 30.950 -37.717 19.005 1.00 92.25 421 SER A CA 1
ATOM 3151 C C . SER A 1 421 ? 32.013 -38.432 19.848 1.00 92.25 421 SER A C 1
ATOM 3153 O O . SER A 1 421 ? 33.157 -37.984 19.998 1.00 92.25 421 SER A O 1
ATOM 3155 N N . GLY A 1 422 ? 31.631 -39.582 20.405 1.00 85.31 422 GLY A N 1
ATOM 3156 C CA . GLY A 1 422 ? 32.530 -40.492 21.108 1.00 85.31 422 GLY A CA 1
ATOM 3157 C C . GLY A 1 422 ? 33.208 -41.494 20.172 1.00 85.31 422 GLY A C 1
ATOM 3158 O O . GLY A 1 422 ? 34.130 -42.193 20.601 1.00 85.31 422 GLY A O 1
ATOM 3159 N N . LYS A 1 423 ? 32.749 -41.588 18.916 1.00 87.56 423 LYS A N 1
ATOM 3160 C CA . LYS A 1 423 ? 33.167 -42.598 17.931 1.00 87.56 423 LYS A CA 1
ATOM 3161 C C . LYS A 1 423 ? 33.863 -41.987 16.714 1.00 87.56 423 LYS A C 1
ATOM 3163 O O . LYS A 1 423 ? 34.854 -42.555 16.253 1.00 87.56 423 LYS A O 1
ATOM 3168 N N . ASP A 1 424 ? 33.380 -40.854 16.214 1.00 86.81 424 ASP A N 1
ATOM 3169 C CA . ASP A 1 424 ? 33.887 -40.183 15.020 1.00 86.81 424 ASP A CA 1
ATOM 3170 C C . ASP A 1 424 ? 34.579 -38.858 15.354 1.00 86.81 424 ASP A C 1
ATOM 3172 O O . ASP A 1 424 ? 34.029 -37.765 15.279 1.00 86.81 424 ASP A O 1
ATOM 3176 N N . TRP A 1 425 ? 35.865 -38.949 15.677 1.00 82.75 425 TRP A N 1
ATOM 3177 C CA . TRP A 1 425 ? 36.681 -37.765 15.930 1.00 82.75 425 TRP A CA 1
ATOM 3178 C C . TRP A 1 425 ? 36.967 -36.933 14.665 1.00 82.75 425 TRP A C 1
ATOM 3180 O O . TRP A 1 425 ? 37.478 -35.813 14.784 1.00 82.75 425 TRP A O 1
ATOM 3190 N N . TYR A 1 426 ? 36.669 -37.450 13.465 1.00 85.06 426 TYR A N 1
ATOM 3191 C CA . TYR A 1 426 ? 36.919 -36.756 12.199 1.00 85.06 426 TYR A CA 1
ATOM 3192 C C . TYR A 1 426 ? 35.863 -35.699 11.871 1.00 85.06 426 TYR A C 1
ATOM 3194 O O . TYR A 1 426 ? 36.129 -34.839 11.031 1.00 85.06 426 TYR A O 1
ATOM 3202 N N . GLU A 1 427 ? 34.722 -35.693 12.562 1.00 89.06 427 GLU A N 1
ATOM 3203 C CA . GLU A 1 427 ? 33.679 -34.672 12.389 1.00 89.06 427 GLU A CA 1
ATOM 3204 C C . GLU A 1 427 ? 34.154 -33.257 12.773 1.00 89.06 427 GLU A C 1
ATOM 3206 O O . GLU A 1 427 ? 33.574 -32.246 12.377 1.00 89.06 427 GLU A O 1
ATOM 3211 N N . GLY A 1 428 ? 35.256 -33.169 13.526 1.00 89.62 428 GLY A N 1
ATOM 3212 C CA . GLY A 1 428 ? 35.929 -31.906 13.808 1.00 89.62 428 GLY A CA 1
ATOM 3213 C C . GLY A 1 428 ? 35.241 -31.053 14.874 1.00 89.62 428 GLY A C 1
ATOM 3214 O O . GLY A 1 428 ? 35.439 -29.837 14.884 1.00 89.62 428 GLY A O 1
ATOM 3215 N N . GLY A 1 429 ? 34.513 -31.687 15.800 1.00 92.44 429 GLY A N 1
ATOM 3216 C CA . GLY A 1 429 ? 33.915 -31.047 16.976 1.00 92.44 429 GLY A CA 1
ATOM 3217 C C . GLY A 1 429 ? 32.465 -30.607 16.792 1.00 92.44 429 GLY A C 1
ATOM 3218 O O . GLY A 1 429 ? 32.077 -29.612 17.402 1.00 92.44 429 GLY A O 1
ATOM 3219 N N . LEU A 1 430 ? 31.701 -31.312 15.952 1.00 96.19 430 LEU A N 1
ATOM 3220 C CA . LEU A 1 430 ? 30.254 -31.127 15.869 1.00 96.19 430 LEU A CA 1
ATOM 3221 C C . LEU A 1 430 ? 29.607 -31.460 17.218 1.00 96.19 430 LEU A C 1
ATOM 3223 O O . LEU A 1 430 ? 30.133 -32.243 18.008 1.00 96.19 430 LEU A O 1
ATOM 3227 N N . LEU A 1 431 ? 28.495 -30.795 17.504 1.00 96.81 431 LEU A N 1
ATOM 3228 C CA . LEU A 1 431 ? 27.736 -30.949 18.732 1.00 96.81 431 LEU A CA 1
ATOM 3229 C C . LEU A 1 431 ? 26.524 -31.849 18.510 1.00 96.81 431 LEU A C 1
ATOM 3231 O O . LEU A 1 431 ? 25.811 -31.729 17.520 1.00 96.81 431 LEU A O 1
ATOM 3235 N N . HIS A 1 432 ? 26.282 -32.698 19.490 1.00 96.31 432 HIS A N 1
ATOM 3236 C CA . HIS A 1 432 ? 25.301 -33.765 19.510 1.00 96.31 432 HIS A CA 1
ATOM 3237 C C . HIS A 1 432 ? 24.457 -33.633 20.768 1.00 96.31 432 HIS A C 1
ATOM 3239 O O . HIS A 1 432 ? 25.004 -33.405 21.854 1.00 96.31 432 HIS A O 1
ATOM 3245 N N . ILE A 1 433 ? 23.141 -33.768 20.643 1.00 97.06 433 ILE A N 1
ATOM 3246 C CA . ILE A 1 433 ? 22.220 -33.707 21.779 1.00 97.06 433 ILE A CA 1
ATOM 3247 C C . ILE A 1 433 ? 21.886 -35.146 22.173 1.00 97.06 433 ILE A C 1
ATOM 3249 O O . ILE A 1 433 ? 21.322 -35.906 21.393 1.00 97.06 433 ILE A O 1
ATOM 3253 N N . LYS A 1 434 ? 22.244 -35.546 23.397 1.00 96.62 434 LYS A N 1
ATOM 3254 C CA . LYS A 1 434 ? 21.910 -36.887 23.894 1.00 96.62 434 LYS A CA 1
ATOM 3255 C C . LYS A 1 434 ? 20.399 -37.075 23.977 1.00 96.62 434 LYS A C 1
ATOM 3257 O O . LYS A 1 434 ? 19.721 -36.203 24.512 1.00 96.62 434 LYS A O 1
ATOM 3262 N N . GLY A 1 435 ? 19.906 -38.217 23.499 1.00 94.12 435 GLY A N 1
ATOM 3263 C CA . GLY A 1 435 ? 18.479 -38.536 23.454 1.00 94.12 435 GLY A CA 1
ATOM 3264 C C . GLY A 1 435 ? 17.684 -37.757 22.405 1.00 94.12 435 GLY A C 1
ATOM 3265 O O . GLY A 1 435 ? 16.458 -37.745 22.482 1.00 94.12 435 GLY A O 1
ATOM 3266 N N . ASP A 1 436 ? 18.352 -37.086 21.461 1.00 94.25 436 ASP A N 1
ATOM 3267 C CA . ASP A 1 436 ? 17.698 -36.521 20.281 1.00 94.25 436 ASP A CA 1
ATOM 3268 C C . ASP A 1 436 ? 17.442 -37.622 19.246 1.00 94.25 436 ASP A C 1
ATOM 3270 O O . ASP A 1 436 ? 18.342 -38.385 18.896 1.00 94.25 436 ASP A O 1
ATOM 3274 N N . GLU A 1 437 ? 16.208 -37.713 18.756 1.00 90.75 437 GLU A N 1
ATOM 3275 C CA . GLU A 1 437 ? 15.777 -38.764 17.828 1.00 90.75 437 GLU A CA 1
ATOM 3276 C C . GLU A 1 437 ? 16.452 -38.675 16.453 1.00 90.75 437 GLU A C 1
ATOM 3278 O O . GLU A 1 437 ? 16.602 -39.692 15.773 1.00 90.75 437 GLU A O 1
ATOM 3283 N N . ASP A 1 438 ? 16.914 -37.481 16.076 1.00 90.25 438 ASP A N 1
ATOM 3284 C CA . ASP A 1 438 ? 17.638 -37.243 14.824 1.00 90.25 438 ASP A CA 1
ATOM 3285 C C . ASP A 1 438 ? 19.148 -37.525 14.940 1.00 90.25 438 ASP A C 1
ATOM 3287 O O . ASP A 1 438 ? 19.872 -37.506 13.939 1.00 90.25 438 ASP A O 1
ATOM 3291 N N . ASP A 1 439 ? 19.644 -37.811 16.147 1.00 90.50 439 ASP A N 1
ATOM 3292 C CA . ASP A 1 439 ? 21.051 -38.090 16.410 1.00 90.50 439 ASP A CA 1
ATOM 3293 C C . ASP A 1 439 ? 21.315 -39.597 16.481 1.00 90.50 439 ASP A C 1
ATOM 3295 O O . ASP A 1 439 ? 21.202 -40.238 17.527 1.00 90.50 439 ASP A O 1
ATOM 3299 N N . ALA A 1 440 ? 21.729 -40.182 15.358 1.00 89.56 440 ALA A N 1
ATOM 3300 C CA . ALA A 1 440 ? 21.958 -41.623 15.258 1.00 89.56 440 ALA A CA 1
ATOM 3301 C C . ALA A 1 440 ? 22.997 -42.182 16.257 1.00 89.56 440 ALA A C 1
ATOM 3303 O O . ALA A 1 440 ? 23.012 -43.391 16.498 1.00 89.56 440 ALA A O 1
ATOM 3304 N N . GLU A 1 441 ? 23.895 -41.359 16.817 1.00 92.00 441 GLU A N 1
ATOM 3305 C CA . GLU A 1 441 ? 24.875 -41.832 17.801 1.00 92.00 441 GL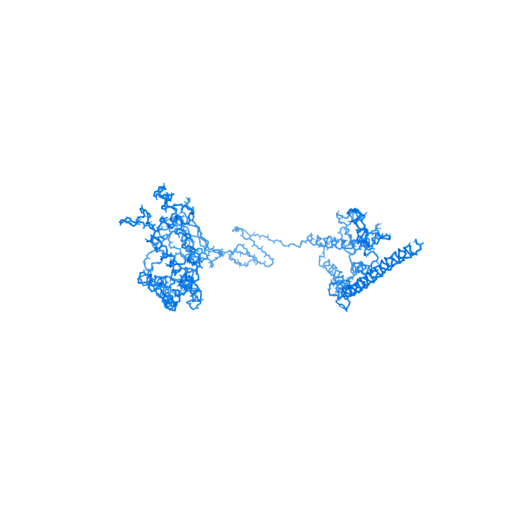U A CA 1
ATOM 3306 C C . GLU A 1 441 ? 24.305 -41.882 19.219 1.00 92.00 441 GLU A C 1
ATOM 3308 O O . GLU A 1 441 ? 24.658 -42.798 19.973 1.00 92.00 441 GLU A O 1
ATOM 3313 N N . TYR A 1 442 ? 23.446 -40.922 19.566 1.00 94.06 442 TYR A N 1
ATOM 3314 C CA . TYR A 1 442 ? 22.983 -40.706 20.935 1.00 94.06 442 TYR A CA 1
ATOM 3315 C C . TYR A 1 442 ? 21.468 -40.829 21.139 1.00 94.06 442 TYR A C 1
ATOM 3317 O O . TYR A 1 442 ? 21.013 -40.614 22.263 1.00 94.06 442 TYR A O 1
ATOM 3325 N N . MET A 1 443 ? 20.698 -41.211 20.116 1.00 92.62 443 MET A N 1
ATOM 3326 C CA . MET A 1 443 ? 19.235 -41.357 20.190 1.00 92.62 443 MET A CA 1
ATOM 3327 C C . MET A 1 443 ? 18.750 -42.289 21.312 1.00 92.62 443 MET A C 1
ATOM 3329 O O . MET A 1 443 ? 17.687 -42.066 21.880 1.00 92.62 443 MET A O 1
ATOM 3333 N N . ASP A 1 444 ? 19.538 -43.307 21.675 1.00 92.75 444 ASP A N 1
ATOM 3334 C CA . ASP A 1 444 ? 19.197 -44.266 22.738 1.00 92.75 444 ASP A CA 1
ATOM 3335 C C . ASP A 1 444 ? 19.581 -43.778 24.156 1.00 92.75 444 ASP A C 1
ATOM 3337 O O . ASP A 1 444 ? 19.384 -44.495 25.143 1.00 92.75 444 ASP A O 1
ATOM 3341 N N . GLU A 1 445 ? 20.178 -42.588 24.290 1.00 94.38 445 GLU A N 1
ATOM 3342 C CA . GLU A 1 445 ? 20.564 -42.015 25.585 1.00 94.38 445 GLU A CA 1
ATOM 3343 C C . GLU A 1 445 ? 19.447 -41.171 26.238 1.00 94.38 445 GLU A C 1
ATOM 3345 O O . GLU A 1 445 ? 18.492 -40.747 25.600 1.00 94.38 445 GLU A O 1
ATOM 3350 N N . GLU A 1 446 ? 19.562 -40.893 27.544 1.00 94.56 446 GLU A N 1
ATOM 3351 C CA . GLU A 1 446 ? 18.617 -40.012 28.255 1.00 94.56 446 GLU A CA 1
ATOM 3352 C C . GLU A 1 446 ? 18.722 -38.562 27.745 1.00 94.56 446 GLU A C 1
ATOM 3354 O O . GLU A 1 446 ? 19.803 -37.959 27.811 1.00 94.56 446 GLU A O 1
ATOM 3359 N N . ASN A 1 447 ? 17.587 -37.974 27.342 1.00 95.38 447 ASN A N 1
ATOM 3360 C CA . ASN A 1 447 ? 17.503 -36.566 26.954 1.00 95.38 447 ASN A CA 1
ATOM 3361 C C . ASN A 1 447 ? 17.569 -35.636 28.174 1.00 95.38 447 ASN A C 1
ATOM 3363 O O . ASN A 1 447 ? 16.571 -35.219 28.768 1.00 95.38 447 ASN A O 1
ATOM 3367 N N . LYS A 1 448 ? 18.801 -35.323 28.583 1.00 95.19 448 LYS A N 1
ATOM 3368 C CA . LYS A 1 448 ? 19.069 -34.448 29.733 1.00 95.19 448 LYS A CA 1
ATOM 3369 C C . LYS A 1 448 ? 18.627 -33.009 29.497 1.00 95.19 448 LYS A C 1
ATOM 3371 O O . LYS A 1 448 ? 18.309 -32.329 30.472 1.00 95.19 448 LYS A O 1
ATOM 3376 N N . LEU A 1 449 ? 18.619 -32.551 28.246 1.00 95.94 449 LEU A N 1
ATOM 3377 C CA . LEU A 1 449 ? 18.207 -31.195 27.905 1.00 95.94 449 LEU A CA 1
ATOM 3378 C C . LEU A 1 449 ? 16.706 -31.022 28.147 1.00 95.94 449 LEU A C 1
ATOM 3380 O O . LEU A 1 449 ? 16.313 -30.114 28.874 1.00 95.94 449 LEU A O 1
ATOM 3384 N N . GLU A 1 450 ? 15.882 -31.923 27.615 1.00 93.44 450 GLU A N 1
ATOM 3385 C CA . GLU A 1 450 ? 14.425 -31.900 27.788 1.00 93.44 450 GLU A CA 1
ATOM 3386 C C . GLU A 1 450 ? 14.019 -32.022 29.266 1.00 93.44 450 GLU A C 1
ATOM 3388 O O . GLU A 1 450 ? 13.177 -31.271 29.775 1.00 93.44 450 GLU A O 1
ATOM 3393 N N . LYS A 1 451 ? 14.696 -32.911 30.002 1.00 93.75 451 LYS A N 1
ATOM 3394 C CA . LYS A 1 451 ? 14.504 -33.059 31.446 1.00 93.75 451 LYS A CA 1
ATOM 3395 C C . LYS A 1 451 ? 14.813 -31.768 32.206 1.00 93.75 451 LYS A C 1
ATOM 3397 O O . LYS A 1 451 ? 13.991 -31.315 32.999 1.00 93.75 451 LYS A O 1
ATOM 3402 N N . LEU A 1 452 ? 15.968 -31.149 31.950 1.00 93.25 452 LEU A N 1
ATOM 3403 C CA . LEU A 1 452 ? 16.352 -29.900 32.613 1.00 93.25 452 LEU A CA 1
ATOM 3404 C C . LEU A 1 452 ? 15.470 -28.720 32.199 1.00 93.25 452 LEU A C 1
ATOM 3406 O O . LEU A 1 452 ? 15.220 -27.856 33.028 1.00 93.25 452 LEU A O 1
ATOM 3410 N N . LEU A 1 453 ? 14.957 -28.686 30.967 1.00 93.50 453 LEU A N 1
ATOM 3411 C CA . LEU A 1 453 ? 13.979 -27.680 30.544 1.00 93.50 453 LEU A CA 1
ATOM 3412 C C . LEU A 1 453 ? 12.657 -27.801 31.308 1.00 93.50 453 LEU A C 1
ATOM 3414 O O . LEU A 1 453 ? 12.022 -26.789 31.597 1.00 93.50 453 LEU A O 1
ATOM 3418 N N . THR A 1 454 ? 12.264 -29.023 31.664 1.00 90.31 454 THR A N 1
ATOM 3419 C CA . THR A 1 454 ? 11.068 -29.276 32.478 1.00 90.31 454 THR A CA 1
ATOM 3420 C C . THR A 1 454 ? 11.293 -28.914 33.949 1.00 90.31 454 THR A C 1
ATOM 3422 O O . THR A 1 454 ? 10.403 -28.360 34.593 1.00 90.31 454 THR A O 1
ATOM 3425 N N . GLU A 1 455 ? 12.475 -29.216 34.490 1.00 91.31 455 GLU A N 1
ATOM 3426 C CA . GLU A 1 455 ? 12.805 -29.002 35.906 1.00 91.31 455 GLU A CA 1
ATOM 3427 C C . GLU A 1 455 ? 13.221 -27.551 36.226 1.00 91.31 455 GLU A C 1
ATOM 3429 O O . GLU A 1 455 ? 12.747 -26.978 37.208 1.00 91.31 455 GLU A O 1
ATOM 3434 N N . ASP A 1 456 ? 14.108 -26.956 35.421 1.00 91.75 456 ASP A N 1
ATOM 3435 C CA . ASP A 1 456 ? 14.690 -25.621 35.625 1.00 91.75 456 ASP A CA 1
ATOM 3436 C C . ASP A 1 456 ? 15.081 -24.959 34.278 1.00 91.75 456 ASP A C 1
ATOM 3438 O O . ASP A 1 456 ? 16.263 -24.888 33.911 1.00 91.75 456 ASP A O 1
ATOM 3442 N N . PRO A 1 457 ? 14.099 -24.443 33.512 1.00 90.62 457 PRO A N 1
ATOM 3443 C CA . PRO A 1 457 ? 14.357 -23.812 32.215 1.00 90.62 457 PRO A CA 1
ATOM 3444 C C . PRO A 1 457 ? 15.217 -22.543 32.326 1.00 90.62 457 PRO A C 1
ATOM 3446 O O . PRO A 1 457 ? 15.941 -22.191 31.391 1.00 90.62 457 PRO A O 1
ATOM 3449 N N . ASP A 1 458 ? 15.181 -21.864 33.476 1.00 90.75 458 ASP A N 1
ATOM 3450 C CA . ASP A 1 458 ? 15.936 -20.632 33.694 1.00 90.75 458 ASP A CA 1
ATOM 3451 C C . ASP A 1 458 ? 17.442 -20.934 33.831 1.00 90.75 458 ASP A C 1
ATOM 3453 O O . ASP A 1 458 ? 18.280 -20.150 33.372 1.00 90.75 458 ASP A O 1
ATOM 3457 N N . LEU A 1 459 ? 17.808 -22.088 34.406 1.00 94.00 459 LEU A N 1
ATOM 3458 C CA . LEU A 1 459 ? 19.187 -22.578 34.419 1.00 94.00 459 LEU A CA 1
ATOM 3459 C C . LEU A 1 459 ? 19.680 -22.940 33.013 1.00 94.00 459 LEU A C 1
ATOM 3461 O O . LEU A 1 459 ? 20.792 -22.549 32.649 1.00 94.00 459 LEU A O 1
ATOM 3465 N N . VAL A 1 460 ? 18.867 -23.636 32.208 1.00 95.00 460 VAL A N 1
ATOM 3466 C CA . VAL A 1 460 ? 19.224 -23.985 30.818 1.00 95.00 460 VAL A CA 1
ATOM 3467 C C . VAL A 1 460 ? 19.529 -22.721 30.010 1.00 95.00 460 VAL A C 1
ATOM 3469 O O . VAL A 1 460 ? 20.580 -22.631 29.370 1.00 95.00 460 VAL A O 1
ATOM 3472 N N . MET A 1 461 ? 18.669 -21.704 30.117 1.00 92.88 461 MET A N 1
ATOM 3473 C CA . MET A 1 461 ? 18.852 -20.417 29.443 1.00 92.88 461 MET A CA 1
ATOM 3474 C C . MET A 1 461 ? 20.152 -19.716 29.857 1.00 92.88 461 MET A C 1
ATOM 3476 O O . MET A 1 461 ? 20.862 -19.190 28.997 1.00 92.88 461 MET A O 1
ATOM 3480 N N . GLN A 1 462 ? 20.497 -19.716 31.150 1.00 94.88 462 GLN A N 1
ATOM 3481 C CA . GLN A 1 462 ? 21.749 -19.124 31.637 1.00 94.88 462 GLN A CA 1
ATOM 3482 C C . GLN A 1 462 ? 22.984 -19.830 31.071 1.00 94.88 462 GLN A C 1
ATOM 3484 O O . GLN A 1 462 ? 23.950 -19.161 30.696 1.00 94.88 462 GLN A O 1
ATOM 3489 N N . ILE A 1 463 ? 22.957 -21.165 30.995 1.00 95.94 463 ILE A N 1
ATOM 3490 C CA . ILE A 1 463 ? 24.077 -21.957 30.477 1.00 95.94 463 ILE A CA 1
ATOM 3491 C C . ILE A 1 463 ? 24.289 -21.660 28.990 1.00 95.94 463 ILE A C 1
ATOM 3493 O O . ILE A 1 463 ? 25.395 -21.280 28.602 1.00 95.94 463 ILE A O 1
ATOM 3497 N N . LEU A 1 464 ? 23.229 -21.775 28.180 1.00 95.38 464 LEU A N 1
ATOM 3498 C CA . LEU A 1 464 ? 23.284 -21.509 26.739 1.00 95.38 464 LEU A CA 1
ATOM 3499 C C . LEU A 1 464 ? 23.739 -20.081 26.466 1.00 95.38 464 LEU A C 1
ATOM 3501 O O . LEU A 1 464 ? 24.724 -19.881 25.764 1.00 95.38 464 LEU A O 1
ATOM 3505 N N . THR A 1 465 ? 23.077 -19.100 27.082 1.00 94.81 465 THR A N 1
ATOM 3506 C CA . THR A 1 465 ? 23.380 -17.678 26.876 1.00 94.81 465 THR A CA 1
ATOM 3507 C C . THR A 1 465 ? 24.815 -17.346 27.264 1.00 94.81 465 THR A C 1
ATOM 3509 O O . THR A 1 465 ? 25.486 -16.586 26.572 1.00 94.81 465 THR A O 1
ATOM 3512 N N . GLY A 1 466 ? 25.325 -17.910 28.360 1.00 95.25 466 GLY A N 1
ATOM 3513 C CA . GLY A 1 466 ? 26.706 -17.676 28.763 1.00 95.25 466 GLY A CA 1
ATOM 3514 C C . GLY A 1 466 ? 27.711 -18.211 27.735 1.00 95.25 466 GLY A C 1
ATOM 3515 O O . GLY A 1 466 ? 28.655 -17.510 27.372 1.00 95.25 466 GLY A O 1
ATOM 3516 N N . VAL A 1 467 ? 27.505 -19.440 27.253 1.00 95.12 467 VAL A N 1
ATOM 3517 C CA . VAL A 1 467 ? 28.409 -20.087 26.290 1.00 95.12 467 VAL A CA 1
ATOM 3518 C C . VAL A 1 467 ? 28.354 -19.384 24.928 1.00 95.12 467 VAL A C 1
ATOM 3520 O O . VAL A 1 467 ? 29.400 -19.067 24.355 1.00 95.12 467 VAL A O 1
ATOM 3523 N N . THR A 1 468 ? 27.157 -19.066 24.432 1.00 95.31 468 THR A N 1
ATOM 3524 C CA . THR A 1 468 ? 26.986 -18.378 23.145 1.00 95.31 468 THR A CA 1
ATOM 3525 C C . THR A 1 468 ? 27.482 -16.934 23.189 1.00 95.31 468 THR A C 1
ATOM 3527 O O . THR A 1 468 ? 28.106 -16.486 22.228 1.00 95.31 468 THR A O 1
ATOM 3530 N N . ASN A 1 469 ? 27.322 -16.221 24.311 1.00 96.19 469 ASN A N 1
ATOM 3531 C CA . ASN A 1 469 ? 27.889 -14.879 24.479 1.00 96.19 469 ASN A CA 1
ATOM 3532 C C . ASN A 1 469 ? 29.421 -14.879 24.437 1.00 96.19 469 ASN A C 1
ATOM 3534 O O . ASN A 1 469 ? 30.007 -13.950 23.883 1.00 96.19 469 ASN A O 1
ATOM 3538 N N . ASN A 1 470 ? 30.079 -15.908 24.981 1.00 95.62 470 ASN A N 1
ATOM 3539 C CA . ASN A 1 470 ? 31.537 -16.034 24.892 1.00 95.62 470 ASN A CA 1
ATOM 3540 C C . ASN A 1 470 ? 31.992 -16.206 23.437 1.00 95.62 470 ASN A C 1
ATOM 3542 O O . ASN A 1 470 ? 32.897 -15.499 22.989 1.00 95.62 470 ASN A O 1
ATOM 3546 N N . LEU A 1 471 ? 31.316 -17.082 22.681 1.00 95.81 471 LEU A N 1
ATOM 3547 C CA . LEU A 1 471 ? 31.571 -17.253 21.250 1.00 95.81 471 LEU A CA 1
ATOM 3548 C C . LEU A 1 471 ? 31.349 -15.940 20.490 1.00 95.81 471 LEU A C 1
ATOM 3550 O O . LEU A 1 471 ? 32.219 -15.506 19.738 1.00 95.81 471 LEU A O 1
ATOM 3554 N N . TYR A 1 472 ? 30.215 -15.280 20.725 1.00 95.94 472 TYR A N 1
ATOM 3555 C CA . TYR A 1 472 ? 29.886 -14.009 20.091 1.00 95.94 472 TYR A CA 1
ATOM 3556 C C . TYR A 1 472 ? 30.941 -12.931 20.380 1.00 95.94 472 TYR A C 1
ATOM 3558 O O . TYR A 1 472 ? 31.411 -12.261 19.459 1.00 95.94 472 TYR A O 1
ATOM 3566 N N . ALA A 1 473 ? 31.367 -12.792 21.637 1.00 96.81 473 ALA A N 1
ATOM 3567 C CA . ALA A 1 473 ? 32.385 -11.827 22.037 1.00 96.81 473 ALA A CA 1
ATOM 3568 C C . ALA A 1 473 ? 33.747 -12.107 21.378 1.00 96.81 473 ALA A C 1
ATOM 3570 O O . ALA A 1 473 ? 34.415 -11.175 20.921 1.00 96.81 473 ALA A O 1
ATOM 3571 N N . ASP A 1 474 ? 34.160 -13.374 21.288 1.00 96.38 474 ASP A N 1
ATOM 3572 C CA . ASP A 1 474 ? 35.414 -13.752 20.632 1.00 96.38 474 ASP A CA 1
ATOM 3573 C C . ASP A 1 474 ? 35.369 -13.485 19.116 1.00 96.38 474 ASP A C 1
ATOM 3575 O O . ASP A 1 474 ? 36.296 -12.894 18.557 1.00 96.38 474 ASP A O 1
ATOM 3579 N N . LEU A 1 475 ? 34.256 -13.813 18.449 1.00 95.81 475 LEU A N 1
ATOM 3580 C CA . LEU A 1 475 ? 34.059 -13.506 17.028 1.00 95.81 475 LEU A CA 1
ATOM 3581 C C . LEU A 1 475 ? 34.021 -11.998 16.761 1.00 95.81 475 LEU A C 1
ATOM 3583 O O . LEU A 1 475 ? 34.631 -11.527 15.799 1.00 95.81 475 LEU A O 1
ATOM 3587 N N . GLN A 1 476 ? 33.367 -11.220 17.624 1.00 95.62 476 GLN A N 1
ATOM 3588 C CA . GLN A 1 476 ? 33.348 -9.760 17.527 1.00 95.62 476 GLN A CA 1
ATOM 3589 C C . GLN A 1 476 ? 34.755 -9.171 17.687 1.00 95.62 476 GLN A C 1
ATOM 3591 O O . GLN A 1 476 ? 35.165 -8.289 16.929 1.00 95.62 476 GLN A O 1
ATOM 3596 N N . LYS A 1 477 ? 35.538 -9.691 18.635 1.00 95.25 477 LYS A N 1
ATOM 3597 C CA . LYS A 1 477 ? 36.933 -9.286 18.815 1.00 95.25 477 LYS A CA 1
ATOM 3598 C C . LYS A 1 477 ? 37.775 -9.610 17.579 1.00 95.25 477 LYS A C 1
ATOM 3600 O O . LYS A 1 477 ? 38.552 -8.767 17.138 1.00 95.25 477 LYS A O 1
ATOM 3605 N N . LYS A 1 478 ? 37.610 -10.802 17.002 1.00 93.62 478 LYS A N 1
ATOM 3606 C CA . LYS A 1 478 ? 38.351 -11.248 15.808 1.00 93.62 478 LYS A CA 1
ATOM 3607 C C . LYS A 1 478 ? 37.956 -10.516 14.531 1.00 93.62 478 LYS A C 1
ATOM 3609 O O . LYS A 1 478 ? 38.785 -10.384 13.641 1.00 93.62 478 LYS A O 1
ATOM 3614 N N . SER A 1 479 ? 36.728 -10.013 14.464 1.00 94.69 479 SER A N 1
ATOM 3615 C CA . SER A 1 479 ? 36.214 -9.230 13.336 1.00 94.69 479 SER A CA 1
ATOM 3616 C C . SER A 1 479 ? 36.249 -7.714 13.568 1.00 94.69 479 SER A C 1
ATOM 3618 O O . SER A 1 479 ? 35.629 -6.942 12.834 1.00 94.69 479 SER A O 1
ATOM 3620 N N . SER A 1 480 ? 36.964 -7.256 14.596 1.00 94.50 480 SER A N 1
ATOM 3621 C CA . SER A 1 480 ? 37.158 -5.829 14.851 1.00 94.50 480 SER A CA 1
ATOM 3622 C C . SER A 1 480 ? 38.057 -5.195 13.784 1.00 94.50 480 SER A C 1
ATOM 3624 O O . SER A 1 480 ? 39.010 -5.811 13.310 1.00 94.50 480 SER A O 1
ATOM 3626 N N . SER A 1 481 ? 37.784 -3.934 13.427 1.00 93.69 481 SER A N 1
ATOM 3627 C CA . SER A 1 481 ? 38.597 -3.220 12.435 1.00 93.69 481 SER A CA 1
ATOM 3628 C C . SER A 1 481 ? 40.039 -3.068 12.914 1.00 93.69 481 SER A C 1
ATOM 3630 O O . SER A 1 481 ? 40.297 -2.628 14.033 1.00 93.69 481 SER A O 1
ATOM 3632 N N . THR A 1 482 ? 40.979 -3.304 12.006 1.00 93.38 482 THR A N 1
ATOM 3633 C CA . THR A 1 482 ? 42.404 -3.030 12.206 1.00 93.38 482 THR A CA 1
ATOM 3634 C C . THR A 1 482 ? 42.917 -2.080 11.121 1.00 93.38 482 THR A C 1
ATOM 3636 O O . THR A 1 482 ? 42.154 -1.580 10.284 1.00 93.38 482 THR A O 1
ATOM 3639 N N . THR A 1 483 ? 44.223 -1.809 11.110 1.00 93.81 483 THR A N 1
ATOM 3640 C CA . THR A 1 483 ? 44.861 -1.117 9.983 1.00 93.81 483 THR A CA 1
ATOM 3641 C C . THR A 1 483 ? 44.763 -1.953 8.697 1.00 93.81 483 THR A C 1
ATOM 3643 O O . THR A 1 483 ? 44.666 -1.377 7.617 1.00 93.81 483 THR A O 1
ATOM 3646 N N . MET A 1 484 ? 44.769 -3.289 8.802 1.00 92.25 484 MET A N 1
ATOM 3647 C CA . MET A 1 484 ? 44.813 -4.220 7.662 1.00 92.25 484 MET A CA 1
ATOM 3648 C C . MET A 1 484 ? 43.440 -4.793 7.282 1.00 92.25 484 MET A C 1
ATOM 3650 O O . MET A 1 484 ? 43.270 -5.270 6.162 1.00 92.25 484 MET A O 1
ATOM 3654 N N . SER A 1 485 ? 42.457 -4.714 8.182 1.00 94.44 485 SER A N 1
ATOM 3655 C CA . SER A 1 485 ? 41.115 -5.275 8.006 1.00 94.44 485 SER A CA 1
ATOM 3656 C C . SER A 1 485 ? 40.002 -4.284 8.361 1.00 94.44 485 SER A C 1
ATOM 3658 O O . SER A 1 485 ? 40.170 -3.408 9.218 1.00 94.44 485 SER A O 1
ATOM 3660 N N . SER A 1 486 ? 38.857 -4.388 7.698 1.00 94.25 486 SER A N 1
ATOM 3661 C CA . SER A 1 486 ? 37.614 -3.683 8.030 1.00 94.25 486 SER A CA 1
ATOM 3662 C C . SER A 1 486 ? 36.908 -4.310 9.244 1.00 94.25 486 SER A C 1
ATOM 3664 O O . SER A 1 486 ? 37.333 -5.335 9.770 1.00 94.25 486 SER A O 1
ATOM 3666 N N . VAL A 1 487 ? 35.838 -3.679 9.734 1.00 92.19 487 VAL A N 1
ATOM 3667 C CA . VAL A 1 487 ? 34.959 -4.304 10.738 1.00 92.19 487 VAL A CA 1
ATOM 3668 C C . VAL A 1 487 ? 34.109 -5.398 10.080 1.00 92.19 487 VAL A C 1
ATOM 3670 O O . VAL A 1 487 ? 33.791 -5.288 8.898 1.00 92.19 487 VAL A O 1
ATOM 3673 N N . PHE A 1 488 ? 33.739 -6.435 10.833 1.00 91.75 488 PHE A N 1
ATOM 3674 C CA . PHE A 1 488 ? 32.949 -7.588 10.374 1.00 91.75 488 PHE A CA 1
ATOM 3675 C C . PHE A 1 488 ? 33.609 -8.443 9.278 1.00 91.75 488 PHE A C 1
ATOM 3677 O O . PHE A 1 488 ? 32.937 -9.231 8.621 1.00 91.75 488 PHE A O 1
ATOM 3684 N N . THR A 1 489 ? 34.930 -8.343 9.111 1.00 93.50 489 THR A N 1
ATOM 3685 C CA . THR A 1 489 ? 35.721 -9.272 8.289 1.00 93.50 489 THR A CA 1
ATOM 3686 C C . THR A 1 489 ? 36.737 -10.008 9.151 1.00 93.50 489 THR A C 1
ATOM 3688 O O . THR A 1 489 ? 37.274 -9.455 10.109 1.00 93.50 489 THR A O 1
ATOM 3691 N N . PHE A 1 490 ? 37.014 -11.257 8.788 1.00 93.56 490 PHE A N 1
ATOM 3692 C CA . PHE A 1 490 ? 38.048 -12.079 9.417 1.00 93.56 490 PHE A CA 1
ATOM 3693 C C . PHE A 1 490 ? 39.371 -12.072 8.636 1.00 93.56 490 PHE A C 1
ATOM 3695 O O . PHE A 1 490 ? 40.377 -12.568 9.133 1.00 93.56 490 PHE A O 1
ATOM 3702 N N . TYR A 1 491 ? 39.382 -11.491 7.432 1.00 93.88 491 TYR A N 1
ATOM 3703 C CA . TYR A 1 491 ? 40.552 -11.395 6.559 1.00 93.88 491 TYR A CA 1
ATOM 3704 C C . TYR A 1 491 ? 41.030 -9.943 6.414 1.00 93.88 491 TYR A C 1
ATOM 3706 O O . TYR A 1 491 ? 40.254 -8.997 6.587 1.00 93.88 491 TYR A O 1
ATOM 3714 N N . ASN A 1 492 ? 42.306 -9.773 6.050 1.00 93.88 492 ASN A N 1
ATOM 3715 C CA . ASN A 1 492 ? 42.961 -8.479 5.813 1.00 93.88 492 ASN A CA 1
ATOM 3716 C C . ASN A 1 492 ? 42.527 -7.846 4.475 1.00 93.88 492 ASN A C 1
ATOM 3718 O O . ASN A 1 492 ? 43.339 -7.609 3.582 1.00 93.88 492 ASN A O 1
ATOM 3722 N N . ASP A 1 493 ? 41.231 -7.586 4.320 1.00 94.38 493 ASP A N 1
ATOM 3723 C CA . ASP A 1 493 ? 40.604 -7.066 3.100 1.00 94.38 493 ASP A CA 1
ATOM 3724 C C . ASP A 1 493 ? 41.210 -5.735 2.616 1.00 94.38 493 ASP A C 1
ATOM 3726 O O . ASP A 1 493 ? 41.394 -5.543 1.413 1.00 94.38 493 ASP A O 1
ATOM 3730 N N . LYS A 1 494 ? 41.573 -4.818 3.524 1.00 95.00 494 LYS A N 1
ATOM 3731 C CA . LYS A 1 494 ? 42.218 -3.545 3.153 1.00 95.00 494 LYS A CA 1
ATOM 3732 C C . LYS A 1 494 ? 43.595 -3.785 2.543 1.00 95.00 494 LYS A C 1
ATOM 3734 O O . LYS A 1 494 ? 43.935 -3.168 1.534 1.00 95.00 494 LYS A O 1
ATOM 3739 N N . GLU A 1 495 ? 44.372 -4.688 3.135 1.00 94.62 495 GLU A N 1
ATOM 3740 C CA . GLU A 1 495 ? 45.688 -5.044 2.610 1.00 94.62 495 GLU A CA 1
ATOM 3741 C C . GLU A 1 495 ? 45.576 -5.785 1.275 1.00 94.62 495 GLU A C 1
ATOM 3743 O O . GLU A 1 495 ? 46.245 -5.404 0.316 1.00 94.62 495 GLU A O 1
ATOM 3748 N N . MET A 1 496 ? 44.668 -6.760 1.167 1.00 94.44 496 MET A N 1
ATOM 3749 C CA . MET A 1 496 ? 44.387 -7.465 -0.089 1.00 94.44 496 MET A CA 1
ATOM 3750 C C . MET A 1 496 ? 43.992 -6.492 -1.208 1.00 94.44 496 MET A C 1
ATOM 3752 O O . MET A 1 496 ? 44.480 -6.606 -2.332 1.00 94.44 496 MET A O 1
ATOM 3756 N N . ASN A 1 497 ? 43.167 -5.486 -0.904 1.00 94.81 4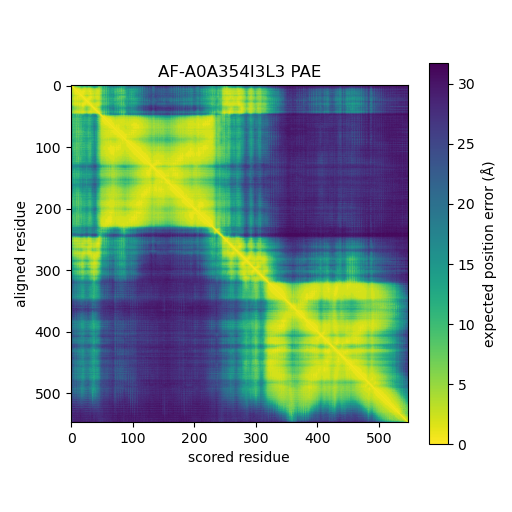97 ASN A N 1
ATOM 3757 C CA . ASN A 1 497 ? 42.799 -4.440 -1.858 1.00 94.81 497 ASN A CA 1
ATOM 3758 C C . ASN A 1 497 ? 44.000 -3.583 -2.287 1.00 94.81 497 ASN A C 1
ATOM 3760 O O . ASN A 1 497 ? 44.125 -3.242 -3.467 1.00 94.81 497 ASN A O 1
ATOM 3764 N N . SER A 1 498 ? 44.901 -3.249 -1.357 1.00 95.00 498 SER A N 1
ATOM 3765 C CA . SER A 1 498 ? 46.138 -2.529 -1.680 1.00 95.00 498 SER A CA 1
ATOM 3766 C C . SER A 1 498 ? 47.043 -3.363 -2.586 1.00 95.00 498 SER A C 1
ATOM 3768 O O . SER A 1 498 ? 47.471 -2.882 -3.634 1.00 95.00 498 SER A O 1
ATOM 3770 N N . GLN A 1 499 ? 47.272 -4.628 -2.230 1.00 96.06 499 GLN A N 1
ATOM 3771 C CA . GLN A 1 499 ? 48.077 -5.559 -3.020 1.00 96.06 499 GLN A CA 1
ATOM 3772 C C . GLN A 1 499 ? 47.489 -5.746 -4.424 1.00 96.06 499 GLN A C 1
ATOM 3774 O O . GLN A 1 499 ? 48.219 -5.691 -5.411 1.00 96.06 499 GLN A O 1
ATOM 3779 N N . LEU A 1 500 ? 46.164 -5.871 -4.546 1.00 95.12 500 LEU A N 1
ATOM 3780 C CA . LEU A 1 500 ? 45.483 -5.941 -5.840 1.00 95.12 500 LEU A CA 1
ATOM 3781 C C . LEU A 1 500 ? 45.712 -4.678 -6.685 1.00 95.12 500 LEU A C 1
ATOM 3783 O O . LEU A 1 500 ? 45.922 -4.769 -7.895 1.00 95.12 500 LEU A O 1
ATOM 3787 N N . SER A 1 501 ? 45.675 -3.497 -6.065 1.00 94.75 501 SER A N 1
ATOM 3788 C CA . SER A 1 501 ? 45.966 -2.229 -6.743 1.00 94.75 501 SER A CA 1
ATOM 3789 C C . SER A 1 501 ? 47.407 -2.177 -7.252 1.00 94.75 501 SER A C 1
ATOM 3791 O O . SER A 1 501 ? 47.652 -1.761 -8.387 1.00 94.75 501 SER A O 1
ATOM 3793 N N . ASP A 1 502 ? 48.361 -2.643 -6.451 1.00 96.81 502 ASP A N 1
ATOM 3794 C CA . ASP A 1 502 ? 49.770 -2.666 -6.832 1.00 96.81 502 ASP A CA 1
ATOM 3795 C C . ASP A 1 502 ? 50.054 -3.697 -7.931 1.00 96.81 502 ASP A C 1
ATOM 3797 O O . ASP A 1 502 ? 50.706 -3.351 -8.918 1.00 96.81 502 ASP A O 1
ATOM 3801 N N . TYR A 1 503 ? 49.450 -4.889 -7.869 1.00 96.00 503 TYR A N 1
ATOM 3802 C CA . TYR A 1 503 ? 49.512 -5.858 -8.966 1.00 96.00 503 TYR A CA 1
ATOM 3803 C C . TYR A 1 503 ? 48.961 -5.283 -10.273 1.00 96.00 503 TYR A C 1
ATOM 3805 O O . TYR A 1 503 ? 49.601 -5.421 -11.313 1.00 96.00 503 TYR A O 1
ATOM 3813 N N . LYS A 1 504 ? 47.832 -4.562 -10.245 1.00 93.81 504 LYS A N 1
ATOM 3814 C CA . LYS A 1 504 ? 47.292 -3.889 -11.443 1.00 93.81 504 LYS A CA 1
ATOM 3815 C C . LYS A 1 504 ? 48.264 -2.856 -12.019 1.00 93.81 504 LYS A C 1
ATOM 3817 O O . LYS A 1 504 ? 48.408 -2.755 -13.238 1.00 93.81 504 LYS A O 1
ATOM 3822 N N . LYS A 1 505 ? 48.954 -2.092 -11.165 1.00 95.62 505 LYS A N 1
ATOM 3823 C CA . LYS A 1 505 ? 49.978 -1.134 -11.618 1.00 95.62 505 LYS A CA 1
ATOM 3824 C C . LYS A 1 505 ? 51.158 -1.848 -12.260 1.00 95.62 505 LYS A C 1
ATOM 3826 O O . LYS A 1 505 ? 51.657 -1.382 -13.283 1.00 95.62 505 LYS A O 1
ATOM 3831 N N . ASP A 1 506 ? 51.617 -2.943 -11.667 1.00 96.38 506 ASP A N 1
ATOM 3832 C CA . ASP A 1 506 ? 52.754 -3.689 -12.190 1.00 96.38 506 ASP A CA 1
ATOM 3833 C C . ASP A 1 506 ? 52.414 -4.396 -13.500 1.00 96.38 506 ASP A C 1
ATOM 3835 O O . ASP A 1 506 ? 53.195 -4.280 -14.445 1.00 96.38 506 ASP A O 1
ATOM 3839 N N . ILE A 1 507 ? 51.226 -4.998 -13.617 1.00 93.50 507 ILE A N 1
ATOM 3840 C CA . ILE A 1 507 ? 50.698 -5.523 -14.887 1.00 93.50 507 ILE A CA 1
ATOM 3841 C C . ILE A 1 507 ? 50.745 -4.429 -15.961 1.00 93.50 507 ILE A C 1
ATOM 3843 O O . ILE A 1 507 ? 51.384 -4.618 -16.993 1.00 93.50 507 ILE A O 1
ATOM 3847 N N . SER A 1 508 ? 50.218 -3.232 -15.679 1.00 94.50 508 SER A N 1
ATOM 3848 C CA . SER A 1 508 ? 50.240 -2.121 -16.642 1.00 94.50 508 SER A CA 1
ATOM 3849 C C . SER A 1 508 ? 51.658 -1.682 -17.046 1.00 94.50 508 SER A C 1
ATOM 3851 O O . SER A 1 508 ? 51.905 -1.308 -18.197 1.00 94.50 508 SER A O 1
ATOM 3853 N N . LYS A 1 509 ? 52.631 -1.716 -16.123 1.00 96.31 509 LYS A N 1
ATOM 3854 C CA . LYS A 1 509 ? 54.041 -1.435 -16.455 1.00 96.31 509 LYS A CA 1
ATOM 3855 C C . LYS A 1 509 ? 54.623 -2.513 -17.370 1.00 96.31 509 LYS A C 1
ATOM 3857 O O . LYS A 1 509 ? 55.352 -2.177 -18.305 1.00 96.31 509 LYS A O 1
ATOM 3862 N N . TRP A 1 510 ? 54.328 -3.784 -17.102 1.00 95.62 510 TRP A N 1
ATOM 3863 C CA . TRP A 1 510 ? 54.802 -4.906 -17.908 1.00 95.62 510 TRP A CA 1
ATOM 3864 C C . TRP A 1 510 ? 54.184 -4.915 -19.302 1.00 95.62 510 TRP A C 1
ATOM 3866 O O . TRP A 1 510 ? 54.928 -5.074 -20.264 1.00 95.62 510 TRP A O 1
ATOM 3876 N N . GLU A 1 511 ? 52.889 -4.633 -19.433 1.00 91.00 511 GLU A N 1
ATOM 3877 C CA . GLU A 1 511 ? 52.213 -4.467 -20.726 1.00 91.00 511 GLU A CA 1
ATOM 3878 C C . GLU A 1 511 ? 52.873 -3.365 -21.565 1.00 91.00 511 GLU A C 1
ATOM 3880 O O . GLU A 1 511 ? 53.230 -3.585 -22.721 1.00 91.00 511 GLU A O 1
ATOM 3885 N N . LYS A 1 512 ? 53.149 -2.195 -20.967 1.00 95.06 512 LYS A N 1
ATOM 3886 C CA . LYS A 1 512 ? 53.870 -1.104 -21.651 1.00 95.06 512 LYS A CA 1
ATOM 3887 C C . LYS A 1 512 ? 55.270 -1.520 -22.093 1.00 95.06 512 LYS A C 1
ATOM 3889 O O . LYS A 1 512 ? 55.714 -1.150 -23.179 1.00 95.06 512 LYS A O 1
ATOM 3894 N N . LYS A 1 513 ? 55.984 -2.273 -21.254 1.00 95.44 513 LYS A N 1
ATOM 3895 C CA . LYS A 1 513 ? 57.317 -2.788 -21.581 1.00 95.44 513 LYS A CA 1
ATOM 3896 C C . LYS A 1 513 ? 57.256 -3.819 -22.709 1.00 95.44 513 LYS A C 1
ATOM 3898 O O . LYS A 1 513 ? 58.125 -3.792 -23.577 1.00 95.44 513 LYS A O 1
ATOM 3903 N N . LEU A 1 514 ? 56.254 -4.695 -22.705 1.00 93.50 514 LEU A N 1
ATOM 3904 C CA . LEU A 1 514 ? 56.041 -5.697 -23.745 1.00 93.50 514 LEU A CA 1
ATOM 3905 C C . LEU A 1 514 ? 55.730 -5.027 -25.087 1.00 93.50 514 LEU A C 1
ATOM 3907 O O . LEU A 1 514 ? 56.419 -5.312 -26.060 1.00 93.50 514 LEU A O 1
ATOM 3911 N N . ALA A 1 515 ? 54.821 -4.049 -25.110 1.00 92.25 515 ALA A N 1
ATOM 3912 C CA . ALA A 1 515 ? 54.513 -3.268 -26.310 1.00 92.25 515 ALA A CA 1
ATOM 3913 C C . ALA A 1 515 ? 55.746 -2.519 -26.858 1.00 92.25 515 ALA A C 1
ATOM 3915 O O . ALA A 1 515 ? 55.976 -2.467 -28.064 1.00 92.25 515 ALA A O 1
ATOM 3916 N N . ALA A 1 516 ? 56.594 -1.968 -25.980 1.00 93.94 516 ALA A N 1
ATOM 3917 C CA . ALA A 1 516 ? 57.841 -1.323 -26.397 1.00 93.94 516 ALA A CA 1
ATOM 3918 C C . ALA A 1 516 ? 58.875 -2.318 -26.962 1.00 93.94 516 ALA A C 1
ATOM 3920 O O . ALA A 1 516 ? 59.628 -1.981 -27.878 1.00 93.94 516 ALA A O 1
ATOM 3921 N N . LEU A 1 517 ? 58.937 -3.539 -26.417 1.00 94.19 517 LEU A N 1
ATOM 3922 C CA . LEU A 1 517 ? 59.776 -4.611 -26.958 1.00 94.19 517 LEU A CA 1
ATOM 3923 C C . LEU A 1 517 ? 59.266 -5.084 -28.318 1.00 94.19 517 LEU A C 1
ATOM 3925 O O . LEU A 1 517 ? 60.074 -5.268 -29.224 1.00 94.19 517 LEU A O 1
ATOM 3929 N N . GLU A 1 518 ? 57.953 -5.231 -28.466 1.00 90.81 518 GLU A N 1
ATOM 3930 C CA . GLU A 1 518 ? 57.298 -5.568 -29.725 1.00 90.81 518 GLU A CA 1
ATOM 3931 C C . GLU A 1 518 ? 57.622 -4.527 -30.809 1.00 90.81 518 GLU A C 1
ATOM 3933 O O . GLU A 1 518 ? 58.171 -4.889 -31.848 1.00 90.81 518 GLU A O 1
ATOM 3938 N N . ASP A 1 519 ? 57.426 -3.229 -30.543 1.00 92.19 519 ASP A N 1
ATOM 3939 C CA . ASP A 1 519 ? 57.788 -2.146 -31.475 1.00 92.19 519 ASP A CA 1
ATOM 3940 C C . ASP A 1 519 ? 59.286 -2.158 -31.835 1.00 92.19 519 ASP A C 1
ATOM 3942 O O . ASP A 1 519 ? 59.670 -1.996 -32.999 1.00 92.19 519 ASP A O 1
ATOM 3946 N N . ARG A 1 520 ? 60.163 -2.411 -30.853 1.00 93.88 520 ARG A N 1
ATOM 3947 C CA . ARG A 1 520 ? 61.603 -2.552 -31.103 1.00 93.88 520 ARG A CA 1
ATOM 3948 C C . ARG A 1 520 ? 61.897 -3.728 -32.034 1.00 93.88 520 ARG A C 1
ATOM 3950 O O . ARG A 1 520 ? 62.694 -3.562 -32.960 1.00 93.88 520 ARG A O 1
ATOM 3957 N N . TYR A 1 521 ? 61.298 -4.892 -31.794 1.00 93.69 521 TYR A N 1
ATOM 3958 C CA . TYR A 1 521 ? 61.498 -6.065 -32.639 1.00 93.69 521 TYR A CA 1
ATOM 3959 C C . TYR A 1 521 ? 60.923 -5.855 -34.041 1.00 93.69 521 TYR A C 1
ATOM 3961 O O . TYR A 1 521 ? 61.617 -6.167 -35.006 1.00 93.69 521 TYR A O 1
ATOM 3969 N N . TYR A 1 522 ? 59.758 -5.215 -34.188 1.00 91.31 522 TYR A N 1
ATOM 3970 C CA . TYR A 1 522 ? 59.228 -4.815 -35.497 1.00 91.31 522 TYR A CA 1
ATOM 3971 C C . TYR A 1 522 ? 60.184 -3.891 -36.254 1.00 91.31 522 TYR A C 1
ATOM 3973 O O . TYR A 1 522 ? 60.444 -4.104 -37.441 1.00 91.31 522 TYR A O 1
ATOM 3981 N N . LYS A 1 523 ? 60.768 -2.887 -35.586 1.00 92.62 523 LYS A N 1
ATOM 3982 C CA . LYS A 1 523 ? 61.762 -1.988 -36.199 1.00 92.62 523 LYS A CA 1
ATOM 3983 C C . LYS A 1 523 ? 63.027 -2.725 -36.628 1.00 92.62 523 LYS A C 1
ATOM 3985 O O . LYS A 1 523 ? 63.538 -2.460 -37.714 1.00 92.62 523 LYS A O 1
ATOM 3990 N N . GLN A 1 524 ? 63.532 -3.639 -35.799 1.00 90.50 524 GLN A N 1
ATOM 3991 C CA . GLN A 1 524 ? 64.697 -4.462 -36.135 1.00 90.50 524 GLN A CA 1
ATOM 3992 C C . GLN A 1 524 ? 64.406 -5.401 -37.306 1.00 90.50 524 GLN A C 1
ATOM 3994 O O . GLN A 1 524 ? 65.226 -5.491 -38.217 1.00 90.50 524 GLN A O 1
ATOM 3999 N N . PHE A 1 525 ? 63.232 -6.032 -37.320 1.00 92.00 525 PHE A N 1
ATOM 4000 C CA . PHE A 1 525 ? 62.790 -6.892 -38.413 1.00 92.00 525 PHE A CA 1
ATOM 4001 C C . PHE A 1 525 ? 62.649 -6.099 -39.716 1.00 92.00 525 PHE A C 1
ATOM 4003 O O . PHE A 1 525 ? 63.254 -6.458 -40.717 1.00 92.00 525 PHE A O 1
ATOM 4010 N N . THR A 1 526 ? 61.996 -4.935 -39.679 1.00 91.38 526 THR A N 1
ATOM 4011 C CA . THR A 1 526 ? 61.869 -4.041 -40.844 1.00 91.38 526 THR A CA 1
ATOM 4012 C C . THR A 1 526 ? 63.236 -3.554 -41.347 1.00 91.38 526 THR A C 1
ATOM 4014 O O . THR A 1 526 ? 63.472 -3.446 -42.551 1.00 91.38 526 THR A O 1
ATOM 4017 N N . ALA A 1 527 ? 64.167 -3.223 -40.444 1.00 89.06 527 ALA A N 1
ATOM 4018 C CA . ALA A 1 527 ? 65.524 -2.823 -40.816 1.00 89.06 527 ALA A CA 1
ATOM 4019 C C . ALA A 1 527 ? 66.303 -3.985 -41.451 1.00 89.06 527 ALA A C 1
ATOM 4021 O O . ALA A 1 527 ? 67.008 -3.775 -42.438 1.00 89.06 527 ALA A O 1
ATOM 4022 N N . MET A 1 528 ? 66.138 -5.201 -40.925 1.00 90.94 528 MET A N 1
ATOM 4023 C CA . MET A 1 528 ? 66.683 -6.424 -41.507 1.00 90.94 528 MET A CA 1
ATOM 4024 C C . MET A 1 528 ? 66.085 -6.692 -42.894 1.00 90.94 528 MET A C 1
ATOM 4026 O O . MET A 1 528 ? 66.844 -6.947 -43.822 1.00 90.94 528 MET A O 1
ATOM 4030 N N . GLU A 1 529 ? 64.771 -6.555 -43.082 1.00 85.75 529 GLU A N 1
ATOM 4031 C CA . GLU A 1 529 ? 64.119 -6.674 -44.393 1.00 85.75 529 GLU A CA 1
ATOM 4032 C C . GLU A 1 529 ? 64.671 -5.660 -45.399 1.00 85.75 529 GLU A C 1
ATOM 4034 O O . GLU A 1 529 ? 65.013 -6.025 -46.523 1.00 85.75 529 GLU A O 1
ATOM 4039 N N . LYS A 1 530 ? 64.836 -4.393 -44.993 1.00 84.50 530 LYS A N 1
ATOM 4040 C CA . LYS A 1 530 ? 65.442 -3.354 -45.842 1.00 84.50 530 LYS A CA 1
ATOM 4041 C C . LYS A 1 530 ? 66.900 -3.658 -46.180 1.00 84.50 530 LYS A C 1
ATOM 4043 O O . LYS A 1 530 ? 67.303 -3.468 -47.325 1.00 84.50 530 LYS A O 1
ATOM 4048 N N . ALA A 1 531 ? 67.686 -4.130 -45.213 1.00 85.50 531 ALA A N 1
ATOM 4049 C CA . ALA A 1 531 ? 69.073 -4.524 -45.437 1.00 85.50 531 ALA A CA 1
ATOM 4050 C C . ALA A 1 531 ? 69.170 -5.738 -46.375 1.00 85.50 531 ALA A C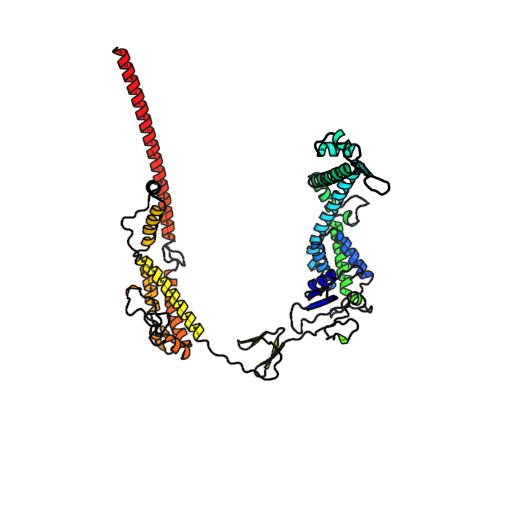 1
ATOM 4052 O O . ALA A 1 531 ? 69.994 -5.724 -47.283 1.00 85.50 531 ALA A O 1
ATOM 4053 N N . MET A 1 532 ? 68.300 -6.743 -46.224 1.00 81.12 532 MET A N 1
ATOM 4054 C CA . MET A 1 532 ? 68.209 -7.881 -47.147 1.00 81.12 532 MET A CA 1
ATOM 4055 C C . MET A 1 532 ? 67.777 -7.445 -48.549 1.00 81.12 532 MET A C 1
ATOM 4057 O O . MET A 1 532 ? 68.362 -7.891 -49.530 1.00 81.12 532 MET A O 1
ATOM 4061 N N . ALA A 1 533 ? 66.806 -6.535 -48.669 1.00 81.88 533 ALA A N 1
ATOM 4062 C CA . ALA A 1 533 ? 66.408 -5.968 -49.956 1.00 81.88 533 ALA A CA 1
ATOM 4063 C C . ALA A 1 533 ? 67.559 -5.186 -50.618 1.00 81.88 533 ALA A C 1
ATOM 4065 O O . ALA A 1 533 ? 67.763 -5.297 -51.826 1.00 81.88 533 ALA A O 1
ATOM 4066 N N . GLY A 1 534 ? 68.340 -4.440 -49.830 1.00 80.88 534 GLY A N 1
ATOM 4067 C CA . GLY A 1 534 ? 69.552 -3.751 -50.276 1.00 80.88 534 GLY A CA 1
ATOM 4068 C C . GLY A 1 534 ? 70.682 -4.703 -50.683 1.00 80.88 534 GLY A C 1
ATOM 4069 O O . GLY A 1 534 ? 71.324 -4.492 -51.704 1.00 80.88 534 GLY A O 1
ATOM 4070 N N . LEU A 1 535 ? 70.902 -5.787 -49.936 1.00 82.00 535 LEU A N 1
ATOM 4071 C CA . LEU A 1 535 ? 71.864 -6.830 -50.301 1.00 82.00 535 LEU A CA 1
ATOM 4072 C C . LEU A 1 535 ? 71.444 -7.550 -51.581 1.00 82.00 535 LEU A C 1
ATOM 4074 O O . LEU A 1 535 ? 72.281 -7.756 -52.451 1.00 82.00 535 LEU A O 1
ATOM 4078 N N . ASN A 1 536 ? 70.156 -7.858 -51.743 1.00 74.69 536 ASN A N 1
ATOM 4079 C CA . ASN A 1 536 ? 69.624 -8.436 -52.975 1.00 74.69 536 ASN A CA 1
ATOM 4080 C C . ASN A 1 536 ? 69.787 -7.476 -54.164 1.00 74.69 536 ASN A C 1
ATOM 4082 O O . ASN A 1 536 ? 70.176 -7.906 -55.247 1.00 74.69 536 ASN A O 1
ATOM 4086 N N . SER A 1 537 ? 69.547 -6.170 -53.990 1.00 76.94 537 SER A N 1
ATOM 4087 C CA . SER A 1 537 ? 69.753 -5.189 -55.066 1.00 76.94 537 SER A CA 1
ATOM 4088 C C . SER A 1 537 ? 71.235 -4.993 -55.405 1.00 76.94 537 SER A C 1
ATOM 4090 O O . SER A 1 537 ? 71.582 -4.859 -56.577 1.00 76.94 537 SER A O 1
ATOM 4092 N N . GLN A 1 538 ? 72.122 -5.059 -54.411 1.00 75.44 538 GLN A N 1
ATOM 4093 C CA . GLN A 1 538 ? 73.569 -4.982 -54.595 1.00 75.44 538 GLN A CA 1
ATOM 4094 C C . GLN A 1 538 ? 74.143 -6.263 -55.224 1.00 75.44 538 GLN A C 1
ATOM 4096 O O . GLN A 1 538 ? 74.988 -6.180 -56.113 1.00 75.44 538 GLN A O 1
ATOM 4101 N N . GLN A 1 539 ? 73.638 -7.440 -54.843 1.00 74.44 539 GLN A N 1
ATOM 4102 C CA . GLN A 1 539 ? 73.924 -8.716 -55.501 1.00 74.44 539 GLN A CA 1
ATOM 4103 C C . GLN A 1 539 ? 73.482 -8.682 -56.970 1.00 74.44 539 GLN A C 1
ATOM 4105 O O . GLN A 1 539 ? 74.253 -9.075 -57.843 1.00 74.44 539 GLN A O 1
ATOM 4110 N N . ASN A 1 540 ? 72.295 -8.140 -57.261 1.00 70.88 540 ASN A N 1
ATOM 4111 C CA . ASN A 1 540 ? 71.812 -7.956 -58.632 1.00 70.88 540 ASN A CA 1
ATOM 4112 C C . ASN A 1 540 ? 72.681 -6.965 -59.426 1.00 70.88 540 ASN A C 1
ATOM 4114 O O . ASN A 1 540 ? 72.988 -7.222 -60.588 1.00 70.88 540 ASN A O 1
ATOM 4118 N N . TYR A 1 541 ? 73.138 -5.874 -58.802 1.00 73.38 541 TYR A N 1
ATOM 4119 C CA . TYR A 1 541 ? 74.057 -4.915 -59.424 1.00 73.38 541 TYR A CA 1
ATOM 4120 C C . TYR A 1 541 ? 75.409 -5.559 -59.774 1.00 73.38 541 TYR A C 1
ATOM 4122 O O . TYR A 1 541 ? 75.863 -5.454 -60.913 1.00 73.38 541 TYR A O 1
ATOM 4130 N N . PHE A 1 542 ? 76.025 -6.302 -58.849 1.00 69.62 542 PHE A N 1
ATOM 4131 C CA . PHE A 1 542 ? 77.265 -7.034 -59.131 1.00 69.62 542 PHE A CA 1
ATOM 4132 C C . PHE A 1 542 ? 77.073 -8.128 -60.186 1.00 69.62 542 PHE A C 1
ATOM 4134 O O . PHE A 1 542 ? 77.917 -8.275 -61.067 1.00 69.62 542 PHE A O 1
ATOM 4141 N N . SER A 1 543 ? 75.942 -8.838 -60.156 1.00 67.00 543 SER A N 1
ATOM 4142 C CA . SER A 1 543 ? 75.592 -9.821 -61.184 1.00 67.00 543 SER A CA 1
ATOM 4143 C C . SER A 1 543 ? 75.402 -9.190 -62.570 1.00 67.00 543 SER A C 1
ATOM 4145 O O . SER A 1 543 ? 75.631 -9.870 -63.561 1.00 67.00 543 SER A O 1
ATOM 4147 N N . SER A 1 544 ? 75.005 -7.914 -62.653 1.00 65.88 544 SER A N 1
ATOM 4148 C CA . SER A 1 544 ? 74.875 -7.170 -63.918 1.00 65.88 544 SER A CA 1
ATOM 4149 C C . SER A 1 544 ? 76.187 -6.562 -64.431 1.00 65.88 544 SER A C 1
ATOM 4151 O O . SER A 1 544 ? 76.282 -6.219 -65.602 1.00 65.88 544 SER A O 1
ATOM 4153 N N . MET A 1 545 ? 77.195 -6.423 -63.563 1.00 63.03 545 MET A N 1
ATOM 4154 C CA . MET A 1 545 ? 78.507 -5.853 -63.896 1.00 63.03 545 MET A CA 1
ATOM 4155 C C . MET A 1 545 ? 79.561 -6.928 -64.217 1.00 63.03 545 MET A C 1
ATOM 4157 O O . MET A 1 545 ? 80.565 -6.631 -64.859 1.00 63.03 545 MET A O 1
ATOM 4161 N N . LEU A 1 546 ? 79.344 -8.164 -63.756 1.00 62.62 546 LEU A N 1
ATOM 4162 C CA . LEU A 1 546 ? 80.186 -9.339 -64.022 1.00 62.62 546 LEU A CA 1
ATOM 4163 C C . LEU A 1 546 ? 79.611 -10.267 -65.111 1.00 62.62 546 LEU A C 1
ATOM 4165 O O . LEU A 1 546 ? 80.189 -11.326 -65.357 1.00 62.62 546 LEU A O 1
ATOM 4169 N N . GLY A 1 547 ? 78.476 -9.890 -65.710 1.00 55.47 547 GLY A N 1
ATOM 4170 C CA . GLY A 1 547 ? 77.834 -10.573 -66.837 1.00 55.47 547 GLY A CA 1
ATOM 4171 C C . GLY A 1 547 ? 78.258 -10.000 -68.178 1.00 55.47 547 GLY A C 1
ATOM 4172 O O . GLY A 1 547 ? 78.261 -8.754 -68.295 1.00 55.47 547 GLY A O 1
#

Mean predicted aligned error: 16.94 Å

Radius of gyration: 45.09 Å; Cα contacts (8 Å, |Δi|>4): 577; chains: 1; bounding box: 123×83×109 Å

pLDDT: mean 90.23, std 9.42, range [45.88, 98.25]

Sequence (547 aa):
MNADTKISDFVTTCQNVGLTASFDASQQRFFISSANSGKGQGFKISAGALDTTQQQAVTDWKNAIGYDYLSSTDKKAVNKIFDSLQAGTTTYDKVKDSLQSYLNKSQEAGVTAYYQKKTTDDYNHDYFDYDANGKQTGLTSNGKAALAAYSNQTLNDVDSMTTKDQLAAANAMVTKKVAADMKTSTMKADILTGVTAGISDPNASSFLQASSADRATALTNAAQNYNSVMSSLNDAQGNIVGNTVGNEQLSGLGLNKVDGTEIKENSNDLGMVVVEASDAEITFNGATLTSSNSNISVNGLTLEVLDKTDSEISISVAKDTSAIYDTIKDFISEYNSILKTMNDYYNASSAKGYDVLTDDQKEAMTDSEIEKWEDKIKSSLLRRDDTLSSLISSFRSNMMGTVTASNGKTYGLSSLGITTSGKDWYEGGLLHIKGDEDDAEYMDEENKLEKLLTEDPDLVMQILTGVTNNLYADLQKKSSSTTMSSVFTFYNDKEMNSQLSDYKKDISKWEKKLAALEDRYYKQFTAMEKAMAGLNSQQNYFSSMLG